Protein 6MPZ (pdb70)

Foldseek 3Di:
DQWWADPAFQDWDAAADPDDLAQLLNQLCRVCVSVPLDDPSVRSQVQQPRDPLRGDPVSSQVSSVVSFKHKDKWFAQPVVCQNGNTPFKWFQWQVRHIWTWGHDDDQWTWIQGNHPGTDTDGNVNVNVTGPRMIMHITGHPD/DQWWAPDAFQDWDAAADPDDLAQLLNQLCRVCVSVPLDDPSVRSSVQQPRDPLRGDPVSSQVSSVVSAKHKDKFFAQPVVCQNGNTPFKWFQWQVRHIWTWGHDDDQWTWIRGNHPGTDTDGNVNVNVTGPRMIMHITGD/DQWWAPPAFQDWDAAADPDDLAQLLSQLCRVCVSVPLDDPSVRSSVQQPRDPLRGDPVSSQVSSVVSQKHKDKWFAQPVVCQNGNTPFKWFQWQVRHIWTWGHDDDQWTWIRGNHPGTDTDGNVNVNVTGPRMIMHITGD/DQWWADPAFQDWAAAADPDDLAQLLSQLCRVCVSVPLDDPSVRSCVQQPRDPLRGDPVSSQVSSVVSAKHKDKFFAQPVVCQNGNTPFKWFQWQVRHIWTWGHDDDQWTWIRGNHPGTDTDGNVNVNVTGPRMIMHITGDD/DPDDPVRVVPDDD/DPDDPVRVVPDDD/DPDDPVRVVPDDD/DPDDPVRVVPDDD

Nearest PDB structures (foldseek):
  6mpz-assembly3_C  TM=1.007E+00  e=7.488E-29  Lachnospiraceae bacterium C6A11
  8vp5-assembly1_B  TM=9.538E-01  e=8.178E-10  Acetivibrio thermocellus ATCC 27405
  8vp6-assembly1_A  TM=9.374E-01  e=3.261E-09  Acetivibrio thermocellus ATCC 27405
  8vpb-assembly1_B  TM=9.320E-01  e=2.564E-09  Acetivibrio thermocellus ATCC 27405
  3k8u-assembly1_A  TM=9.123E-01  e=7.125E-09  Streptococcus mutans

Secondary structure (DSSP, 8-state):
----BSSS---------SSGGGHHHHHHHHHHHHTT----HHHHHHHHT-BTTB-BHHHHHHHHHHTT-EEEEEE--HHHHHHH--BSEEEEETTTEEEEEEEEETTEEEEEETTTEEEEEEHHHHHHHEEEEEEEEE-S--/----BSSS---------SSGGGHHHHHHHHHHHHTT----HHHHHHHHT-BTTB-BHHHHHHHHHHTTEEEEEEE--HHHHHHH--BSEEEEETTTEEEEEEEEETTEEEEEETTTEEEEEEHHHHHHHEEEEEEEEEE-/----BSSS---------SSGGGHHHHHHHHHHHHTT----HHHHHHHHT-BTTB-BHHHHHHHHHHTTEEEEEEE--HHHHHHH--BSEEEEETTTEEEEEEEEETTEEEEEETTTEEEEEEHHHHHHHEEEEEEEEEE-/----BSSS---------SSGGGHHHHHHHHHHHHTT----HHHHHHHTT-BTTB-BHHHHHHHHHHTTEEEEEEE--HHHHHHH--BSEEEEETTTEEEEEEEEETTEEEEEETTTEEEEEEHHHHHHHEEEEEEEEEE--/--S-HHHHHT-B-/----HHHHHT-B-/----HHHHHT-B-/--S-HHHHHT-B-

Solvent-accessible surface area: 29730 Å² total

B-factor: mean 37.33, std 12.05, range [19.05, 134.41]

Sequence (615 aa):
QIQPVTRGRAKVPVIMQMEALECGAASLAMVLAYYKKWVPLEQVRVDCGVSRDGSNALNVLKAARNYGLEAKGYRYEPEKLKKEGTFPCIIHWNFNHFVVLKGFKGKYAYINDPAKGDVKIPMEEFDRSFTGICLIFKPTDRQIQPVTRGRAKVPVIMQMEALECGAASLAMVLAYYKKWVPLEQVRVDCGVSRDGSNALNVLKAARNYGLEAKGYRYEPEKLKKEGTFPCIIHWNFNHFVVLKGFKGKYAYINDPAKGDVKIPMEEFDRSFTGICLIFKPTQIQPVTRGRAKVPVIMQMEALECGAASLAMVLAYYKKWVPLEQVRVDCGVSRDGSNALNVLKAARNYGLEAKGYRYEPEKLKKEGTFPCIIHWNFNHFVVLKGFKGKYAYINDPAKGDVKIPMEEFDRSFTGICLIFKPTQIQPVTRGRAKVPVIMQMEALECGAASLAMVLAYYKKWVPLEQVRVDCGVSRDGSNALNVLKAARNYGLEAKGYRYEPEKLKKEGTFPCIIHWNFNHFVVLKGFKGKYAYINDPAKGDVKIPMEEFDRSFTGICLIFKPTDGNLSDDELEGVAGGNLSDDELEGVAGGNLSDDELEGVAGGNLSDDELEGVAG

Structure (mmCIF, N/CA/C/O backbone):
data_6MPZ
#
_entry.id   6MPZ
#
_cell.length_a   37.888
_cell.length_b   119.426
_cell.length_c   76.522
_cell.angle_alpha   90.00
_cell.angle_beta   93.84
_cell.angle_gamma   90.00
#
_symmetry.space_group_name_H-M   'P 1 21 1'
#
loop_
_entity.id
_entity.type
_entity.pdbx_description
1 polymer 'Double Glycine Motif Protease domain from AMS/PCAT Transporter'
2 polymer 'peptide aldehyde inhibitor 1 based on the ProcA2.8 leader peptide'
3 non-polymer 3,6,9,12,15,18-HEXAOXAICOSANE
4 water water
#
loop_
_atom_site.group_PDB
_atom_site.id
_atom_site.type_symbol
_atom_site.label_atom_id
_atom_site.label_alt_id
_atom_site.label_comp_id
_atom_site.label_asym_id
_atom_site.label_entity_id
_atom_site.label_seq_id
_atom_site.pdbx_PDB_ins_code
_atom_site.Cartn_x
_atom_site.Cartn_y
_atom_site.Cartn_z
_atom_site.occupancy
_atom_site.B_iso_or_equiv
_atom_site.auth_seq_id
_atom_site.auth_comp_id
_atom_site.auth_asym_id
_atom_site.auth_atom_id
_atom_site.pdbx_PDB_model_num
ATOM 1 N N . GLN A 1 5 ? -6.209 -26.340 -52.580 1.00 79.85 5 GLN A N 1
ATOM 2 C CA . GLN A 1 5 ? -7.351 -25.384 -52.486 1.00 69.92 5 GLN A CA 1
ATOM 3 C C . GLN A 1 5 ? -7.452 -24.718 -51.110 1.00 63.79 5 GLN A C 1
ATOM 4 O O . GLN A 1 5 ? -8.006 -23.625 -51.075 1.00 70.02 5 GLN A O 1
ATOM 10 N N . ILE A 1 6 ? -6.950 -25.321 -50.018 1.00 56.53 6 ILE A N 1
ATOM 11 C CA . ILE A 1 6 ? -7.046 -24.701 -48.689 1.00 53.38 6 ILE A CA 1
ATOM 12 C C . ILE A 1 6 ? -6.169 -23.440 -48.596 1.00 45.82 6 ILE A C 1
ATOM 13 O O . ILE A 1 6 ? -4.987 -23.476 -48.919 1.00 40.30 6 ILE A O 1
ATOM 18 N N . GLN A 1 7 ? -6.788 -22.331 -48.200 1.00 41.07 7 GLN A N 1
ATOM 19 C CA . GLN A 1 7 ? -6.136 -21.042 -48.099 1.00 42.09 7 GLN A CA 1
ATOM 20 C C . GLN A 1 7 ? -6.007 -20.676 -46.632 1.00 39.40 7 GLN A C 1
ATOM 21 O O . GLN A 1 7 ? -6.732 -21.226 -45.798 1.00 33.90 7 GLN A O 1
ATOM 27 N N . PRO A 1 8 ? -5.085 -19.736 -46.317 1.00 40.18 8 PRO A N 1
ATOM 28 C CA . PRO A 1 8 ? -5.059 -19.157 -44.983 1.00 39.17 8 PRO A CA 1
ATOM 29 C C . PRO A 1 8 ? -6.320 -18.338 -44.722 1.00 38.86 8 PRO A C 1
ATOM 30 O O . PRO A 1 8 ? -6.936 -17.825 -45.641 1.00 40.43 8 PRO A O 1
ATOM 34 N N . VAL A 1 9 ? -6.688 -18.254 -43.455 1.00 36.44 9 VAL A N 1
ATOM 35 C CA . VAL A 1 9 ? -7.779 -17.454 -42.988 1.00 35.52 9 VAL A CA 1
ATOM 36 C C . VAL A 1 9 ? -7.224 -16.093 -42.621 1.00 36.09 9 VAL A C 1
ATOM 37 O O . VAL A 1 9 ? -6.235 -15.978 -41.880 1.00 36.36 9 VAL A O 1
ATOM 41 N N . THR A 1 10 ? -7.876 -15.054 -43.099 1.00 38.04 10 THR A N 1
ATOM 42 C CA . THR A 1 10 ? -7.550 -13.681 -42.719 1.00 38.93 10 THR A CA 1
ATOM 43 C C . THR A 1 10 ? -8.583 -13.038 -41.807 1.00 43.89 10 THR A C 1
ATOM 44 O O . THR A 1 10 ? -8.332 -11.938 -41.335 1.00 41.48 10 THR A O 1
ATOM 48 N N . ARG A 1 11 ? -9.738 -13.691 -41.581 1.00 54.05 11 ARG A N 1
ATOM 49 C CA . ARG A 1 11 ? -10.890 -13.056 -40.899 1.00 57.98 11 ARG A CA 1
ATOM 50 C C . ARG A 1 11 ? -11.126 -13.584 -39.489 1.00 57.37 11 ARG A C 1
ATOM 51 O O . ARG A 1 11 ? -10.956 -12.840 -38.531 1.00 75.57 11 ARG A O 1
ATOM 59 N N . GLY A 1 12 ? -11.520 -14.839 -39.348 1.00 54.83 12 GLY A N 1
ATOM 60 C CA . GLY A 1 12 ? -11.860 -15.373 -38.023 1.00 52.51 12 GLY A CA 1
ATOM 61 C C . GLY A 1 12 ? -10.741 -16.251 -37.540 1.00 48.15 12 GLY A C 1
ATOM 62 O O . GLY A 1 12 ? -9.625 -15.821 -37.491 1.00 47.67 12 GLY A O 1
ATOM 63 N N . ARG A 1 13 ? -11.051 -17.501 -37.233 1.00 49.59 13 ARG A N 1
ATOM 64 C CA . ARG A 1 13 ? -10.091 -18.449 -36.716 1.00 48.82 13 ARG A CA 1
ATOM 65 C C . ARG A 1 13 ? -9.975 -19.635 -37.673 1.00 48.49 13 ARG A C 1
ATOM 66 O O . ARG A 1 13 ? -10.935 -20.005 -38.334 1.00 49.67 13 ARG A O 1
ATOM 74 N N . ALA A 1 14 ? -8.773 -20.205 -37.745 1.00 43.98 14 ALA A N 1
ATOM 75 C CA . ALA A 1 14 ? -8.494 -21.414 -38.538 1.00 40.71 14 ALA A CA 1
ATOM 76 C C . ALA A 1 14 ? -8.790 -22.632 -37.665 1.00 40.54 14 ALA A C 1
ATOM 77 O O . ALA A 1 14 ? -8.487 -22.641 -36.450 1.00 35.80 14 ALA A O 1
ATOM 79 N N . LYS A 1 15 ? -9.434 -23.650 -38.267 1.00 36.50 15 LYS A N 1
ATOM 80 C CA . LYS A 1 15 ? -9.631 -24.920 -37.607 1.00 41.88 15 LYS A CA 1
ATOM 81 C C . LYS A 1 15 ? -8.351 -25.723 -37.801 1.00 34.39 15 LYS A C 1
ATOM 82 O O . LYS A 1 15 ? -8.042 -26.090 -38.890 1.00 32.91 15 LYS A O 1
ATOM 88 N N . VAL A 1 16 ? -7.619 -25.961 -36.723 1.00 31.40 16 VAL A N 1
ATOM 89 C CA . VAL A 1 16 ? -6.302 -26.632 -36.790 1.00 31.26 16 VAL A CA 1
ATOM 90 C C . VAL A 1 16 ? -6.256 -27.764 -35.787 1.00 28.27 16 VAL A C 1
ATOM 91 O O . VAL A 1 16 ? -6.500 -27.544 -34.602 1.00 27.73 16 VAL A O 1
ATOM 95 N N . PRO A 1 17 ? -5.885 -28.974 -36.249 1.00 29.50 17 PRO A N 1
ATOM 96 C CA . PRO A 1 17 ? -5.831 -30.094 -35.327 1.00 27.90 17 PRO A CA 1
ATOM 97 C C . PRO A 1 17 ? -4.740 -29.931 -34.283 1.00 31.53 17 PRO A C 1
ATOM 98 O O . PRO A 1 17 ? -3.694 -29.321 -34.578 1.00 30.56 17 PRO A O 1
ATOM 102 N N . VAL A 1 18 ? -5.012 -30.419 -33.073 1.00 29.01 18 VAL A N 1
ATOM 103 C CA . VAL A 1 18 ? -4.038 -30.456 -31.998 1.00 32.44 18 VAL A CA 1
ATOM 104 C C . VAL A 1 18 ? -3.013 -31.627 -32.118 1.00 32.17 18 VAL A C 1
ATOM 105 O O . VAL A 1 18 ? -3.419 -32.775 -32.190 1.00 35.02 18 VAL A O 1
ATOM 109 N N . ILE A 1 19 ? -1.700 -31.304 -32.157 1.00 31.41 19 ILE A N 1
ATOM 110 C CA . ILE A 1 19 ? -0.581 -32.277 -32.064 1.00 30.76 19 ILE A CA 1
ATOM 111 C C . ILE A 1 19 ? 0.280 -31.863 -30.890 1.00 32.98 19 ILE A C 1
ATOM 112 O O . ILE A 1 19 ? 0.721 -30.708 -30.835 1.00 34.21 19 ILE A O 1
ATOM 117 N N . MET A 1 20 ? 0.499 -32.764 -29.939 1.00 35.68 20 MET A N 1
ATOM 118 C CA . MET A 1 20 ? 1.284 -32.440 -28.739 1.00 42.51 20 MET A CA 1
ATOM 119 C C . MET A 1 20 ? 2.747 -32.716 -29.041 1.00 46.49 20 MET A C 1
ATOM 120 O O . MET A 1 20 ? 3.074 -33.599 -29.859 1.00 55.31 20 MET A O 1
ATOM 125 N N . GLN A 1 21 ? 3.646 -31.945 -28.422 1.00 44.04 21 GLN A N 1
ATOM 126 C CA . GLN A 1 21 ? 5.069 -32.294 -28.477 1.00 41.45 21 GLN A CA 1
ATOM 127 C C . GLN A 1 21 ? 5.260 -33.557 -27.632 1.00 43.24 21 GLN A C 1
ATOM 128 O O . GLN A 1 21 ? 4.721 -33.640 -26.514 1.00 34.90 21 GLN A O 1
ATOM 134 N N . MET A 1 22 ? 6.001 -34.540 -28.162 1.00 45.44 22 MET A N 1
ATOM 135 C CA . MET A 1 22 ? 6.286 -35.780 -27.399 1.00 49.38 22 MET A CA 1
ATOM 136 C C . MET A 1 22 ? 7.329 -35.546 -26.325 1.00 44.55 22 MET A C 1
ATOM 137 O O . MET A 1 22 ? 7.300 -36.200 -25.304 1.00 47.65 22 MET A O 1
ATOM 142 N N . GLU A 1 23 ? 8.251 -34.619 -26.560 1.00 45.31 23 GLU A N 1
ATOM 143 C CA . GLU A 1 23 ? 9.102 -34.107 -25.493 1.00 47.58 23 GLU A CA 1
ATOM 144 C C . GLU A 1 23 ? 9.379 -32.611 -25.678 1.00 44.79 23 GLU A C 1
ATOM 145 O O . GLU A 1 23 ? 9.139 -32.046 -26.757 1.00 43.83 23 GLU A O 1
ATOM 151 N N . ALA A 1 24 ? 9.876 -31.998 -24.601 1.00 43.14 24 ALA A N 1
ATOM 152 C CA . ALA A 1 24 ? 9.971 -30.528 -24.442 1.00 43.78 24 ALA A CA 1
ATOM 153 C C . ALA A 1 24 ? 10.676 -29.709 -25.536 1.00 40.03 24 ALA A C 1
ATOM 154 O O . ALA A 1 24 ? 10.362 -28.534 -25.722 1.00 45.16 24 ALA A O 1
ATOM 156 N N . LEU A 1 25 ? 11.630 -30.305 -26.227 1.00 36.63 25 LEU A N 1
ATOM 157 C CA . LEU A 1 25 ? 12.450 -29.592 -27.195 1.00 38.20 25 LEU A CA 1
ATOM 158 C C . LEU A 1 25 ? 11.763 -29.557 -28.541 1.00 37.28 25 LEU A C 1
ATOM 159 O O . LEU A 1 25 ? 12.252 -28.871 -29.437 1.00 35.36 25 LEU A O 1
ATOM 164 N N . GLU A 1 26 ? 10.633 -30.270 -28.699 1.00 38.30 26 GLU A N 1
ATOM 165 C CA . GLU A 1 26 ? 9.993 -30.487 -30.020 1.00 36.94 26 GLU A CA 1
ATOM 166 C C . GLU A 1 26 ? 8.941 -29.472 -30.468 1.00 32.54 26 GLU A C 1
ATOM 167 O O . GLU A 1 26 ? 8.410 -29.628 -31.576 1.00 36.48 26 GLU A O 1
ATOM 173 N N . CYS A 1 27 ? 8.677 -28.430 -29.683 1.00 31.34 27 CYS A N 1
ATOM 174 C CA . CYS A 1 27 ? 7.547 -27.477 -29.981 1.00 32.36 27 CYS A CA 1
ATOM 175 C C . CYS A 1 27 ? 7.543 -26.919 -31.429 1.00 30.18 27 CYS A C 1
ATOM 176 O O . CYS A 1 27 ? 6.473 -26.809 -32.033 1.00 29.15 27 CYS A O 1
ATOM 179 N N . GLY A 1 28 ? 8.727 -26.578 -31.949 1.00 27.99 28 GLY A N 1
ATOM 180 C CA . GLY A 1 28 ? 8.914 -26.096 -33.333 1.00 27.52 28 GLY A CA 1
ATOM 181 C C . GLY A 1 28 ? 8.339 -27.064 -34.335 1.00 28.14 28 GLY A C 1
ATOM 182 O O . GLY A 1 28 ? 7.545 -26.696 -35.202 1.00 31.00 28 GLY A O 1
ATOM 183 N N . ALA A 1 29 ? 8.742 -28.319 -34.199 1.00 28.56 29 ALA A N 1
ATOM 184 C CA . ALA A 1 29 ? 8.298 -29.391 -35.075 1.00 27.97 29 ALA A CA 1
ATOM 185 C C . ALA A 1 29 ? 6.802 -29.734 -34.963 1.00 26.12 29 ALA A C 1
ATOM 186 O O . ALA A 1 29 ? 6.138 -29.959 -35.980 1.00 23.44 29 ALA A O 1
ATOM 188 N N . ALA A 1 30 ? 6.293 -29.798 -33.726 1.00 23.90 30 ALA A N 1
ATOM 189 C CA . ALA A 1 30 ? 4.879 -30.011 -33.498 1.00 25.66 30 ALA A CA 1
ATOM 190 C C . ALA A 1 30 ? 4.051 -28.868 -34.136 1.00 25.16 30 ALA A C 1
ATOM 191 O O . ALA A 1 30 ? 3.058 -29.132 -34.784 1.00 22.34 30 ALA A O 1
ATOM 193 N N . SER A 1 31 ? 4.533 -27.624 -34.004 1.00 23.74 31 SER A N 1
ATOM 194 C CA . SER A 1 31 ? 3.855 -26.459 -34.517 1.00 23.02 31 SER A CA 1
ATOM 195 C C . SER A 1 31 ? 3.868 -26.539 -36.050 1.00 22.48 31 SER A C 1
ATOM 196 O O . SER A 1 31 ? 2.841 -26.339 -36.653 1.00 20.59 31 SER A O 1
ATOM 199 N N . LEU A 1 32 ? 4.998 -26.837 -36.685 1.00 22.52 32 LEU A N 1
ATOM 200 C CA . LEU A 1 32 ? 4.940 -26.974 -38.169 1.00 25.15 32 LEU A CA 1
ATOM 201 C C . LEU A 1 32 ? 4.059 -28.189 -38.602 1.00 28.09 32 LEU A C 1
ATOM 202 O O . LEU A 1 32 ? 3.467 -28.183 -39.670 1.00 29.15 32 LEU A O 1
ATOM 207 N N . ALA A 1 33 ? 3.986 -29.227 -37.779 1.00 30.03 33 ALA A N 1
ATOM 208 C CA . ALA A 1 33 ? 3.193 -30.431 -38.133 1.00 30.71 33 ALA A CA 1
ATOM 209 C C . ALA A 1 33 ? 1.704 -30.060 -38.230 1.00 30.35 33 ALA A C 1
ATOM 210 O O . ALA A 1 33 ? 1.037 -30.390 -39.226 1.00 28.03 33 ALA A O 1
ATOM 212 N N . MET A 1 34 ? 1.229 -29.303 -37.232 1.00 28.78 34 MET A N 1
ATOM 213 C CA . MET A 1 34 ? -0.130 -28.710 -37.213 1.00 24.92 34 MET A CA 1
ATOM 214 C C . MET A 1 34 ? -0.409 -27.830 -38.413 1.00 25.84 34 MET A C 1
ATOM 215 O O . MET A 1 34 ? -1.500 -27.950 -38.991 1.00 28.99 34 MET A O 1
ATOM 220 N N . VAL A 1 35 ? 0.538 -26.961 -38.793 1.00 26.39 35 VAL A N 1
ATOM 221 C CA . VAL A 1 35 ? 0.375 -26.139 -40.017 1.00 28.44 35 VAL A CA 1
ATOM 222 C C . VAL A 1 35 ? 0.284 -27.011 -41.286 1.00 28.18 35 VAL A C 1
ATOM 223 O O . VAL A 1 35 ? -0.581 -26.793 -42.127 1.00 29.54 35 VAL A O 1
ATOM 227 N N . LEU A 1 36 ? 1.169 -27.985 -41.400 1.00 27.14 36 LEU A N 1
ATOM 228 C CA . LEU A 1 36 ? 1.114 -28.977 -42.476 1.00 32.07 36 LEU A CA 1
ATOM 229 C C . LEU A 1 36 ? -0.228 -29.737 -42.555 1.00 30.77 36 LEU A C 1
ATOM 230 O O . LEU A 1 36 ? -0.793 -29.905 -43.640 1.00 26.05 36 LEU A O 1
ATOM 235 N N . ALA A 1 37 ? -0.742 -30.142 -41.390 1.00 31.48 37 ALA A N 1
ATOM 236 C CA . ALA A 1 37 ? -2.020 -30.833 -41.284 1.00 30.01 37 ALA A CA 1
ATOM 237 C C . ALA A 1 37 ? -3.202 -29.952 -41.712 1.00 29.64 37 ALA A C 1
ATOM 238 O O . ALA A 1 37 ? -4.123 -30.455 -42.320 1.00 27.69 37 ALA A O 1
ATOM 240 N N . TYR A 1 38 ? -3.149 -28.637 -41.430 1.00 30.99 38 TYR A N 1
ATOM 241 C CA . TYR A 1 38 ? -4.171 -27.681 -41.893 1.00 29.18 38 TYR A CA 1
ATOM 242 C C . TYR A 1 38 ? -4.254 -27.688 -43.428 1.00 29.31 38 TYR A C 1
ATOM 243 O O . TYR A 1 38 ? -5.359 -27.630 -43.993 1.00 28.25 38 TYR A O 1
ATOM 252 N N . TYR A 1 39 ? -3.099 -27.756 -44.092 1.00 28.82 39 TYR A N 1
ATOM 253 C CA . TYR A 1 39 ? -3.046 -27.777 -45.582 1.00 31.92 39 TYR A CA 1
ATOM 254 C C . TYR A 1 39 ? -3.108 -29.201 -46.144 1.00 33.99 39 TYR A C 1
ATOM 255 O O . TYR A 1 39 ? -2.998 -29.385 -47.359 1.00 32.59 39 TYR A O 1
ATOM 264 N N . LYS A 1 40 ? -3.317 -30.187 -45.259 1.00 35.66 40 LYS A N 1
ATOM 265 C CA . LYS A 1 40 ? -3.363 -31.605 -45.607 1.00 40.42 40 LYS A CA 1
ATOM 266 C C . LYS A 1 40 ? -2.076 -32.092 -46.294 1.00 36.82 40 LYS A C 1
ATOM 267 O O . LYS A 1 40 ? -2.134 -32.912 -47.194 1.00 34.74 40 LYS A O 1
ATOM 273 N N . LYS A 1 41 ? -0.927 -31.569 -45.862 1.00 35.63 41 LYS A N 1
ATOM 274 C CA . LYS A 1 41 ? 0.391 -32.080 -46.294 1.00 36.82 41 LYS A CA 1
ATOM 275 C C . LYS A 1 41 ? 0.839 -33.072 -45.277 1.00 35.74 41 LYS A C 1
ATOM 276 O O . LYS A 1 41 ? 1.202 -32.719 -44.165 1.00 39.38 41 LYS A O 1
ATOM 282 N N . TRP A 1 42 ? 0.744 -34.344 -45.658 1.00 40.41 42 TRP A N 1
ATOM 283 C CA . TRP A 1 42 ? 0.929 -35.452 -44.738 1.00 41.99 42 TRP A CA 1
ATOM 284 C C . TRP A 1 42 ? 2.410 -35.777 -44.747 1.00 39.77 42 TRP A C 1
ATOM 285 O O . TRP A 1 42 ? 2.955 -36.131 -45.786 1.00 44.67 42 TRP A O 1
ATOM 296 N N . VAL A 1 43 ? 3.057 -35.558 -43.607 1.00 34.05 43 VAL A N 1
ATOM 297 C CA . VAL A 1 43 ? 4.486 -35.747 -43.441 1.00 32.19 43 VAL A CA 1
ATOM 298 C C . VAL A 1 43 ? 4.583 -36.366 -42.065 1.00 33.47 43 VAL A C 1
ATOM 299 O O . VAL A 1 43 ? 4.095 -35.780 -41.119 1.00 30.96 43 VAL A O 1
ATOM 303 N N . PRO A 1 44 ? 5.228 -37.537 -41.944 1.00 35.00 44 PRO A N 1
ATOM 304 C CA . PRO A 1 44 ? 5.385 -38.165 -40.618 1.00 34.33 44 PRO A CA 1
ATOM 305 C C . PRO A 1 44 ? 6.003 -37.198 -39.583 1.00 33.59 44 PRO A C 1
ATOM 306 O O . PRO A 1 44 ? 6.925 -36.457 -39.900 1.00 34.28 44 PRO A O 1
ATOM 310 N N . LEU A 1 45 ? 5.509 -37.176 -38.353 1.00 38.56 45 LEU A N 1
ATOM 311 C CA . LEU A 1 45 ? 6.049 -36.238 -37.343 1.00 38.42 45 LEU A CA 1
ATOM 312 C C . LEU A 1 45 ? 7.544 -36.426 -37.123 1.00 37.18 45 LEU A C 1
ATOM 313 O O . LEU A 1 45 ? 8.246 -35.459 -36.893 1.00 35.86 45 LEU A O 1
ATOM 318 N N . GLU A 1 46 ? 8.030 -37.669 -37.204 1.00 38.10 46 GLU A N 1
ATOM 319 C CA . GLU A 1 46 ? 9.465 -37.960 -37.044 1.00 35.34 46 GLU A CA 1
ATOM 320 C C . GLU A 1 46 ? 10.259 -37.241 -38.113 1.00 28.29 46 GLU A C 1
ATOM 321 O O . GLU A 1 46 ? 11.339 -36.770 -37.844 1.00 29.27 46 GLU A O 1
ATOM 327 N N . GLN A 1 47 ? 9.742 -37.213 -39.334 1.00 25.62 47 GLN A N 1
ATOM 328 C CA . GLN A 1 47 ? 10.416 -36.532 -40.426 1.00 25.22 47 GLN A CA 1
ATOM 329 C C . GLN A 1 47 ? 10.481 -35.010 -40.179 1.00 27.03 47 GLN A C 1
ATOM 330 O O . GLN A 1 47 ? 11.521 -34.387 -40.415 1.00 24.28 47 GLN A O 1
ATOM 336 N N . VAL A 1 48 ? 9.387 -34.428 -39.664 1.00 30.88 48 VAL A N 1
ATOM 337 C CA . VAL A 1 48 ? 9.315 -32.992 -39.405 1.00 30.64 48 VAL A CA 1
ATOM 338 C C . VAL A 1 48 ? 10.390 -32.570 -38.370 1.00 32.60 48 VAL A C 1
ATOM 339 O O . VAL A 1 48 ? 11.036 -31.521 -38.524 1.00 28.28 48 VAL A O 1
ATOM 343 N N . ARG A 1 49 ? 10.561 -33.373 -37.325 1.00 39.13 49 ARG A N 1
ATOM 344 C CA . ARG A 1 49 ? 11.548 -33.073 -36.272 1.00 41.11 49 ARG A CA 1
ATOM 345 C C . ARG A 1 49 ? 12.927 -32.937 -36.891 1.00 40.84 49 ARG A C 1
ATOM 346 O O . ARG A 1 49 ? 13.649 -31.985 -36.644 1.00 39.33 49 ARG A O 1
ATOM 354 N N . VAL A 1 50 ? 13.266 -33.928 -37.692 1.00 40.59 50 VAL A N 1
ATOM 355 C CA . VAL A 1 50 ? 14.576 -34.012 -38.321 1.00 43.69 50 VAL A CA 1
ATOM 356 C C . VAL A 1 50 ? 14.757 -32.900 -39.341 1.00 39.39 50 VAL A C 1
ATOM 357 O O . VAL A 1 50 ? 15.826 -32.332 -39.417 1.00 37.12 50 VAL A O 1
ATOM 361 N N . ASP A 1 51 ? 13.719 -32.588 -40.110 1.00 36.21 51 ASP A N 1
ATOM 362 C CA . ASP A 1 51 ? 13.803 -31.501 -41.095 1.00 37.13 51 ASP A CA 1
ATOM 363 C C . ASP A 1 51 ? 13.828 -30.123 -40.447 1.00 38.04 51 ASP A C 1
ATOM 364 O O . ASP A 1 51 ? 14.385 -29.220 -41.010 1.00 39.17 51 ASP A O 1
ATOM 369 N N . CYS A 1 52 ? 13.267 -29.971 -39.249 1.00 37.35 52 CYS A N 1
ATOM 370 C CA . CYS A 1 52 ? 13.369 -28.710 -38.517 1.00 35.99 52 CYS A CA 1
ATOM 371 C C . CYS A 1 52 ? 14.696 -28.566 -37.800 1.00 37.54 52 CYS A C 1
ATOM 372 O O . CYS A 1 52 ? 15.006 -27.500 -37.268 1.00 34.73 52 CYS A O 1
ATOM 375 N N . GLY A 1 53 ? 15.469 -29.655 -37.726 1.00 37.99 53 GLY A N 1
ATOM 376 C CA . GLY A 1 53 ? 16.716 -29.672 -36.996 1.00 37.26 53 GLY A CA 1
ATOM 377 C C . GLY A 1 53 ? 16.583 -29.572 -35.492 1.00 36.30 53 GLY A C 1
ATOM 378 O O . GLY A 1 53 ? 17.371 -28.872 -34.866 1.00 43.40 53 GLY A O 1
ATOM 379 N N . VAL A 1 54 ? 15.641 -30.277 -34.894 1.00 39.59 54 VAL A N 1
ATOM 380 C CA . VAL A 1 54 ? 15.549 -30.302 -33.409 1.00 47.33 54 VAL A CA 1
ATOM 381 C C . VAL A 1 54 ? 16.885 -30.708 -32.799 1.00 49.37 54 VAL A C 1
ATOM 382 O O . VAL A 1 54 ? 17.493 -31.685 -33.206 1.00 53.60 54 VAL A O 1
ATOM 386 N N . SER A 1 55 ? 17.348 -29.914 -31.849 1.00 52.64 55 SER A N 1
ATOM 387 C CA . SER A 1 55 ? 18.637 -30.114 -31.207 1.00 51.36 55 SER A CA 1
ATOM 388 C C . SER A 1 55 ? 18.384 -29.913 -29.717 1.00 57.24 55 SER A C 1
ATOM 389 O O . SER A 1 55 ? 17.213 -29.827 -29.279 1.00 55.37 55 SER A O 1
ATOM 392 N N . ARG A 1 56 ? 19.471 -29.828 -28.946 1.00 59.19 56 ARG A N 1
ATOM 393 C CA . ARG A 1 56 ? 19.397 -29.520 -27.506 1.00 56.28 56 ARG A CA 1
ATOM 394 C C . ARG A 1 56 ? 18.953 -28.078 -27.254 1.00 47.70 56 ARG A C 1
ATOM 395 O O . ARG A 1 56 ? 18.605 -27.742 -26.140 1.00 48.49 56 ARG A O 1
ATOM 403 N N . ASP A 1 57 ? 18.967 -27.233 -28.281 1.00 46.39 57 ASP A N 1
ATOM 404 C CA . ASP A 1 57 ? 18.428 -25.867 -28.187 1.00 49.79 57 ASP A CA 1
ATOM 405 C C . ASP A 1 57 ? 17.041 -25.693 -28.866 1.00 44.22 57 ASP A C 1
ATOM 406 O O . ASP A 1 57 ? 16.684 -24.603 -29.310 1.00 44.23 57 ASP A O 1
ATOM 411 N N . GLY A 1 58 ? 16.269 -26.772 -28.924 1.00 37.93 58 GLY A N 1
ATOM 412 C CA . GLY A 1 58 ? 14.988 -26.780 -29.612 1.00 41.00 58 GLY A CA 1
ATOM 413 C C . GLY A 1 58 ? 15.211 -26.622 -31.104 1.00 37.68 58 GLY A C 1
ATOM 414 O O . GLY A 1 58 ? 16.107 -27.269 -31.649 1.00 38.01 58 GLY A O 1
ATOM 415 N N . SER A 1 59 ? 14.406 -25.763 -31.741 1.00 36.20 59 SER A N 1
ATOM 416 C CA . SER A 1 59 ? 14.527 -25.440 -33.167 1.00 34.02 59 SER A CA 1
ATOM 417 C C . SER A 1 59 ? 14.632 -23.940 -33.286 1.00 32.99 59 SER A C 1
ATOM 418 O O . SER A 1 59 ? 14.328 -23.206 -32.345 1.00 29.29 59 SER A O 1
ATOM 421 N N . ASN A 1 60 ? 15.009 -23.475 -34.471 1.00 31.59 60 ASN A N 1
ATOM 422 C CA . ASN A 1 60 ? 15.067 -22.057 -34.747 1.00 30.62 60 ASN A CA 1
ATOM 423 C C . ASN A 1 60 ? 14.227 -21.683 -35.968 1.00 30.24 60 ASN A C 1
ATOM 424 O O . ASN A 1 60 ? 13.947 -22.528 -36.833 1.00 28.95 60 ASN A O 1
ATOM 429 N N . ALA A 1 61 ? 13.831 -20.416 -36.016 1.00 26.50 61 ALA A N 1
ATOM 430 C CA . ALA A 1 61 ? 12.818 -20.004 -36.916 1.00 27.44 61 ALA A CA 1
ATOM 431 C C . ALA A 1 61 ? 13.304 -20.140 -38.346 1.00 28.02 61 ALA A C 1
ATOM 432 O O . ALA A 1 61 ? 12.499 -20.438 -39.249 1.00 29.97 61 ALA A O 1
ATOM 434 N N . LEU A 1 62 ? 14.593 -19.943 -38.581 1.00 27.00 62 LEU A N 1
ATOM 435 C CA . LEU A 1 62 ? 15.113 -20.100 -39.981 1.00 28.33 62 LEU A CA 1
ATOM 436 C C . LEU A 1 62 ? 14.921 -21.530 -40.497 1.00 28.32 62 LEU A C 1
ATOM 437 O O . LEU A 1 62 ? 14.564 -21.722 -41.666 1.00 26.04 62 LEU A O 1
ATOM 442 N N . ASN A 1 63 ? 15.151 -22.511 -39.625 1.00 24.70 63 ASN A N 1
ATOM 443 C CA . ASN A 1 63 ? 15.036 -23.926 -40.017 1.00 27.87 63 ASN A CA 1
ATOM 444 C C . ASN A 1 63 ? 13.574 -24.376 -40.147 1.00 32.27 63 ASN A C 1
ATOM 445 O O . ASN A 1 63 ? 13.260 -25.174 -41.042 1.00 29.33 63 ASN A O 1
ATOM 450 N N . VAL A 1 64 ? 12.677 -23.809 -39.317 1.00 31.91 64 VAL A N 1
ATOM 451 C CA . VAL A 1 64 ? 11.260 -24.107 -39.435 1.00 29.15 64 VAL A CA 1
ATOM 452 C C . VAL A 1 64 ? 10.781 -23.636 -40.794 1.00 29.77 64 VAL A C 1
ATOM 453 O O . VAL A 1 64 ? 10.098 -24.370 -41.492 1.00 30.41 64 VAL A O 1
ATOM 457 N N . LEU A 1 65 ? 11.145 -22.426 -41.155 1.00 29.99 65 LEU A N 1
ATOM 458 C CA . LEU A 1 65 ? 10.770 -21.851 -42.435 1.00 31.56 65 LEU A CA 1
ATOM 459 C C . LEU A 1 65 ? 11.331 -22.638 -43.624 1.00 34.75 65 LEU A C 1
ATOM 460 O O . LEU A 1 65 ? 10.635 -22.829 -44.615 1.00 35.10 65 LEU A O 1
ATOM 465 N N . LYS A 1 66 ? 12.607 -23.038 -43.549 1.00 36.86 66 LYS A N 1
ATOM 466 C CA . LYS A 1 66 ? 13.249 -23.827 -44.630 1.00 36.11 66 LYS A CA 1
ATOM 467 C C . LYS A 1 66 ? 12.569 -25.183 -44.836 1.00 32.07 66 LYS A C 1
ATOM 468 O O . LYS A 1 66 ? 12.342 -25.597 -45.976 1.00 29.39 66 LYS A O 1
ATOM 474 N N . ALA A 1 67 ? 12.265 -25.861 -43.738 1.00 27.42 67 ALA A N 1
ATOM 475 C CA . ALA A 1 67 ? 11.540 -27.143 -43.789 1.00 30.04 67 ALA A CA 1
ATOM 476 C C . ALA A 1 67 ? 10.144 -26.950 -44.409 1.00 32.28 67 ALA A C 1
ATOM 477 O O . ALA A 1 67 ? 9.749 -27.724 -45.265 1.00 33.35 67 ALA A O 1
ATOM 479 N N . ALA A 1 68 ? 9.436 -25.871 -44.036 1.00 32.21 68 ALA A N 1
ATOM 480 C CA . ALA A 1 68 ? 8.109 -25.585 -44.594 1.00 33.90 68 ALA A CA 1
ATOM 481 C C . ALA A 1 68 ? 8.178 -25.401 -46.120 1.00 33.24 68 ALA A C 1
ATOM 482 O O . ALA A 1 68 ? 7.302 -25.874 -46.858 1.00 34.34 68 ALA A O 1
ATOM 484 N N . ARG A 1 69 ? 9.226 -24.721 -46.575 1.00 33.16 69 ARG A N 1
ATOM 485 C CA . ARG A 1 69 ? 9.439 -24.444 -48.012 1.00 36.60 69 ARG A CA 1
ATOM 486 C C . ARG A 1 69 ? 9.689 -25.695 -48.817 1.00 37.20 69 ARG A C 1
ATOM 487 O O . ARG A 1 69 ? 9.174 -25.803 -49.911 1.00 40.52 69 ARG A O 1
ATOM 495 N N . ASN A 1 70 ? 10.474 -26.632 -48.286 1.00 38.69 70 ASN A N 1
ATOM 496 C CA . ASN A 1 70 ? 10.693 -27.917 -48.951 1.00 44.78 70 ASN A CA 1
ATOM 497 C C . ASN A 1 70 ? 9.411 -28.751 -49.036 1.00 45.94 70 ASN A C 1
ATOM 498 O O . ASN A 1 70 ? 9.258 -29.539 -49.963 1.00 45.70 70 ASN A O 1
ATOM 503 N N . TYR A 1 71 ? 8.482 -28.566 -48.099 1.00 43.80 71 TYR A N 1
ATOM 504 C CA . TYR A 1 71 ? 7.162 -29.224 -48.179 1.00 44.09 71 TYR A CA 1
ATOM 505 C C . TYR A 1 71 ? 6.136 -28.481 -49.045 1.00 41.75 71 TYR A C 1
ATOM 506 O O . TYR A 1 71 ? 4.955 -28.813 -49.007 1.00 42.09 71 TYR A O 1
ATOM 515 N N . GLY A 1 72 ? 6.559 -27.464 -49.798 1.00 44.27 72 GLY A N 1
ATOM 516 C CA . GLY A 1 72 ? 5.680 -26.810 -50.785 1.00 44.48 72 GLY A CA 1
ATOM 517 C C . GLY A 1 72 ? 4.930 -25.565 -50.325 1.00 47.95 72 GLY A C 1
ATOM 518 O O . GLY A 1 72 ? 4.173 -24.988 -51.092 1.00 52.93 72 GLY A O 1
ATOM 519 N N . LEU A 1 73 ? 5.149 -25.134 -49.084 1.00 45.09 73 LEU A N 1
ATOM 520 C CA . LEU A 1 73 ? 4.564 -23.899 -48.594 1.00 37.23 73 LEU A CA 1
ATOM 521 C C . LEU A 1 73 ? 5.497 -22.722 -48.824 1.00 37.05 73 LEU A C 1
ATOM 522 O O . LEU A 1 73 ? 6.705 -22.822 -48.639 1.00 36.01 73 LEU A O 1
ATOM 527 N N . GLU A 1 74 ? 4.930 -21.594 -49.216 1.00 36.51 74 GLU A N 1
ATOM 528 C CA . GLU A 1 74 ? 5.664 -20.351 -49.170 1.00 37.13 74 GLU A CA 1
ATOM 529 C C . GLU A 1 74 ? 5.679 -19.936 -47.692 1.00 35.23 74 GLU A C 1
ATOM 530 O O . GLU A 1 74 ? 4.660 -20.054 -46.994 1.00 33.59 74 GLU A O 1
ATOM 536 N N . ALA A 1 75 ? 6.831 -19.487 -47.211 1.00 32.25 75 ALA A N 1
ATOM 537 C CA . ALA A 1 75 ? 7.037 -19.169 -45.816 1.00 33.90 75 ALA A CA 1
ATOM 538 C C . ALA A 1 75 ? 7.916 -17.913 -45.600 1.00 39.08 75 ALA A C 1
ATOM 539 O O . ALA A 1 75 ? 9.062 -17.858 -46.085 1.00 38.78 75 ALA A O 1
ATOM 541 N N . LYS A 1 76 ? 7.415 -16.980 -44.782 1.00 36.34 76 LYS A N 1
ATOM 542 C CA . LYS A 1 76 ? 8.111 -15.742 -44.466 1.00 36.09 76 LYS A CA 1
ATOM 543 C C . LYS A 1 76 ? 8.074 -15.448 -42.970 1.00 30.87 76 LYS A C 1
ATOM 544 O O . LYS A 1 76 ? 7.103 -15.749 -42.308 1.00 28.90 76 LYS A O 1
ATOM 550 N N . GLY A 1 77 ? 9.154 -14.877 -42.457 1.00 29.11 77 GLY A N 1
ATOM 551 C CA . GLY A 1 77 ? 9.271 -14.451 -41.050 1.00 28.61 77 GLY A CA 1
ATOM 552 C C . GLY A 1 77 ? 9.125 -12.935 -40.871 1.00 29.19 77 GLY A C 1
ATOM 553 O O . GLY A 1 77 ? 9.850 -12.151 -41.477 1.00 27.97 77 GLY A O 1
ATOM 554 N N . TYR A 1 78 ? 8.228 -12.530 -39.981 1.00 29.05 78 TYR A N 1
ATOM 555 C CA . TYR A 1 78 ? 8.009 -11.139 -39.680 1.00 27.73 78 TYR A CA 1
ATOM 556 C C . TYR A 1 78 ? 8.214 -10.876 -38.209 1.00 26.69 78 TYR A C 1
ATOM 557 O O . TYR A 1 78 ? 7.976 -11.736 -37.376 1.00 23.90 78 TYR A O 1
ATOM 566 N N . ARG A 1 79 ? 8.657 -9.659 -37.914 1.00 26.47 79 ARG A N 1
ATOM 567 C CA . ARG A 1 79 ? 8.531 -9.067 -36.608 1.00 28.52 79 ARG A CA 1
ATOM 568 C C . ARG A 1 79 ? 7.320 -8.110 -36.672 1.00 29.38 79 ARG A C 1
ATOM 569 O O . ARG A 1 79 ? 7.262 -7.222 -37.533 1.00 29.16 79 ARG A O 1
ATOM 577 N N . TYR A 1 80 ? 6.367 -8.345 -35.763 1.00 29.09 80 TYR A N 1
ATOM 578 C CA . TYR A 1 80 ? 5.108 -7.627 -35.676 1.00 29.89 80 TYR A CA 1
ATOM 579 C C . TYR A 1 80 ? 4.947 -7.262 -34.216 1.00 30.67 80 TYR A C 1
ATOM 580 O O . TYR A 1 80 ? 5.216 -8.062 -33.364 1.00 29.11 80 TYR A O 1
ATOM 589 N N . GLU A 1 81 ? 4.482 -6.064 -33.947 1.00 31.77 81 GLU A N 1
ATOM 590 C CA . GLU A 1 81 ? 3.890 -5.765 -32.635 1.00 34.96 81 GLU A CA 1
ATOM 591 C C . GLU A 1 81 ? 2.519 -6.445 -32.575 1.00 31.40 81 GLU A C 1
ATOM 592 O O . GLU A 1 81 ? 1.919 -6.755 -33.630 1.00 24.08 81 GLU A O 1
ATOM 598 N N . PRO A 1 82 ? 2.035 -6.727 -31.347 1.00 28.42 82 PRO A N 1
ATOM 599 C CA . PRO A 1 82 ? 0.759 -7.385 -31.143 1.00 31.45 82 PRO A CA 1
ATOM 600 C C . PRO A 1 82 ? -0.392 -6.812 -31.970 1.00 31.66 82 PRO A C 1
ATOM 601 O O . PRO A 1 82 ? -1.101 -7.592 -32.580 1.00 36.79 82 PRO A O 1
ATOM 605 N N . GLU A 1 83 ? -0.535 -5.475 -32.017 1.00 32.11 83 GLU A N 1
ATOM 606 C CA . GLU A 1 83 ? -1.630 -4.836 -32.717 1.00 34.51 83 GLU A CA 1
ATOM 607 C C . GLU A 1 83 ? -1.585 -5.094 -34.243 1.00 33.46 83 GLU A C 1
ATOM 608 O O . GLU A 1 83 ? -2.622 -5.172 -34.917 1.00 31.99 83 GLU A O 1
ATOM 614 N N . LYS A 1 84 ? -0.395 -5.178 -34.797 1.00 32.99 84 LYS A N 1
ATOM 615 C CA . LYS A 1 84 ? -0.267 -5.412 -36.261 1.00 34.84 84 LYS A CA 1
ATOM 616 C C . LYS A 1 84 ? -0.418 -6.908 -36.590 1.00 35.97 84 LYS A C 1
ATOM 617 O O . LYS A 1 84 ? -0.768 -7.271 -37.719 1.00 36.04 84 LYS A O 1
ATOM 623 N N . LEU A 1 85 ? -0.144 -7.782 -35.627 1.00 30.81 85 LEU A N 1
ATOM 624 C CA . LEU A 1 85 ? -0.392 -9.199 -35.843 1.00 29.37 85 LEU A CA 1
ATOM 625 C C . LEU A 1 85 ? -1.920 -9.397 -36.004 1.00 31.32 85 LEU A C 1
ATOM 626 O O . LEU A 1 85 ? -2.381 -10.012 -36.981 1.00 26.47 85 LEU A O 1
ATOM 631 N N . LYS A 1 86 ? -2.670 -8.817 -35.057 1.00 30.62 86 LYS A N 1
ATOM 632 C CA . LYS A 1 86 ? -4.160 -8.795 -35.043 1.00 32.08 86 LYS A CA 1
ATOM 633 C C . LYS A 1 86 ? -4.777 -8.221 -36.308 1.00 33.16 86 LYS A C 1
ATOM 634 O O . LYS A 1 86 ? -5.778 -8.703 -36.796 1.00 36.77 86 LYS A O 1
ATOM 640 N N . LYS A 1 87 ? -4.123 -7.238 -36.877 1.00 31.66 87 LYS A N 1
ATOM 641 C CA . LYS A 1 87 ? -4.623 -6.570 -38.039 1.00 36.71 87 LYS A CA 1
ATOM 642 C C . LYS A 1 87 ? -4.261 -7.277 -39.329 1.00 36.61 87 LYS A C 1
ATOM 643 O O . LYS A 1 87 ? -5.122 -7.451 -40.191 1.00 41.84 87 LYS A O 1
ATOM 649 N N . GLU A 1 88 ? -3.026 -7.694 -39.459 1.00 35.26 88 GLU A N 1
ATOM 650 C CA . GLU A 1 88 ? -2.483 -8.179 -40.728 1.00 37.43 88 GLU A CA 1
ATOM 651 C C . GLU A 1 88 ? -2.098 -9.672 -40.751 1.00 32.79 88 GLU A C 1
ATOM 652 O O . GLU A 1 88 ? -1.803 -10.209 -41.827 1.00 27.52 88 GLU A O 1
ATOM 658 N N . GLY A 1 89 ? -2.071 -10.335 -39.597 1.00 24.70 89 GLY A N 1
ATOM 659 C CA . GLY A 1 89 ? -1.748 -11.759 -39.573 1.00 28.36 89 GLY A CA 1
ATOM 660 C C . GLY A 1 89 ? -2.653 -12.610 -40.438 1.00 29.18 89 GLY A C 1
ATOM 661 O O . GLY A 1 89 ? -3.753 -12.210 -40.722 1.00 34.26 89 GLY A O 1
ATOM 662 N N . THR A 1 90 ? -2.195 -13.786 -40.855 1.00 29.40 90 THR A N 1
ATOM 663 C CA . THR A 1 90 ? -3.050 -14.783 -41.463 1.00 28.17 90 THR A CA 1
ATOM 664 C C . THR A 1 90 ? -2.836 -16.069 -40.694 1.00 27.84 90 THR A C 1
ATOM 665 O O . THR A 1 90 ? -1.771 -16.261 -40.095 1.00 25.91 90 THR A O 1
ATOM 669 N N . PHE A 1 91 ? -3.854 -16.939 -40.712 1.00 28.37 91 PHE A N 1
ATOM 670 C CA . PHE A 1 91 ? -3.938 -18.090 -39.812 1.00 28.47 91 PHE A CA 1
ATOM 671 C C . PHE A 1 91 ? -4.157 -19.397 -40.561 1.00 28.64 91 PHE A C 1
ATOM 672 O O . PHE A 1 91 ? -4.848 -19.418 -41.577 1.00 30.90 91 PHE A O 1
ATOM 680 N N . PRO A 1 92 ? -3.527 -20.492 -40.111 1.00 29.19 92 PRO A N 1
ATOM 681 C CA . PRO A 1 92 ? -2.649 -20.515 -38.922 1.00 28.95 92 PRO A CA 1
ATOM 682 C C . PRO A 1 92 ? -1.264 -19.917 -39.238 1.00 25.73 92 PRO A C 1
ATOM 683 O O . PRO A 1 92 ? -0.857 -19.833 -40.414 1.00 24.73 92 PRO A O 1
ATOM 687 N N . CYS A 1 93 ? -0.581 -19.502 -38.206 1.00 24.66 93 CYS A N 1
ATOM 688 C CA . CYS A 1 93 ? 0.805 -19.011 -38.288 1.00 26.60 93 CYS A CA 1
ATOM 689 C C . CYS A 1 93 ? 1.505 -19.524 -37.027 1.00 27.00 93 CYS A C 1
ATOM 690 O O . CYS A 1 93 ? 0.827 -19.906 -36.032 1.00 27.02 93 CYS A O 1
ATOM 693 N N . ILE A 1 94 ? 2.830 -19.512 -37.041 1.00 25.40 94 ILE A N 1
ATOM 694 C CA . ILE A 1 94 ? 3.600 -19.952 -35.881 1.00 27.14 94 ILE A CA 1
ATOM 695 C C . ILE A 1 94 ? 4.180 -18.708 -35.233 1.00 27.57 94 ILE A C 1
ATOM 696 O O . ILE A 1 94 ? 4.699 -17.832 -35.940 1.00 23.15 94 ILE A O 1
ATOM 701 N N . ILE A 1 95 ? 4.107 -18.640 -33.893 1.00 27.22 95 ILE A N 1
ATOM 702 C CA . ILE A 1 95 ? 4.594 -17.503 -33.180 1.00 29.61 95 ILE A CA 1
ATOM 703 C C . ILE A 1 95 ? 5.518 -17.951 -32.049 1.00 30.53 95 ILE A C 1
ATOM 704 O O . ILE A 1 95 ? 5.302 -19.011 -31.437 1.00 31.51 95 ILE A O 1
ATOM 709 N N . HIS A 1 96 ? 6.546 -17.123 -31.817 1.00 29.35 96 HIS A N 1
ATOM 710 C CA . HIS A 1 96 ? 7.544 -17.281 -30.746 1.00 31.26 96 HIS A CA 1
ATOM 711 C C . HIS A 1 96 ? 6.879 -16.826 -29.426 1.00 27.65 96 HIS A C 1
ATOM 712 O O . HIS A 1 96 ? 6.119 -15.876 -29.424 1.00 28.42 96 HIS A O 1
ATOM 719 N N . TRP A 1 97 ? 7.143 -17.521 -28.327 1.00 31.30 97 TRP A N 1
ATOM 720 C CA . TRP A 1 97 ? 6.324 -17.430 -27.098 1.00 29.37 97 TRP A CA 1
ATOM 721 C C . TRP A 1 97 ? 7.217 -17.528 -25.869 1.00 33.08 97 TRP A C 1
ATOM 722 O O . TRP A 1 97 ? 7.915 -18.534 -25.699 1.00 33.60 97 TRP A O 1
ATOM 733 N N . ASN A 1 98 ? 7.159 -16.500 -25.018 1.00 37.61 98 ASN A N 1
ATOM 734 C CA . ASN A 1 98 ? 7.998 -16.368 -23.806 1.00 39.83 98 ASN A CA 1
ATOM 735 C C . ASN A 1 98 ? 9.509 -16.511 -24.047 1.00 44.58 98 ASN A C 1
ATOM 736 O O . ASN A 1 98 ? 10.215 -16.955 -23.167 1.00 51.35 98 ASN A O 1
ATOM 741 N N . PHE A 1 99 ? 9.968 -16.185 -25.258 1.00 43.77 99 PHE A N 1
ATOM 742 C CA . PHE A 1 99 ? 11.393 -16.269 -25.672 1.00 46.73 99 PHE A CA 1
ATOM 743 C C . PHE A 1 99 ? 11.990 -17.692 -25.710 1.00 44.92 99 PHE A C 1
ATOM 744 O O . PHE A 1 99 ? 13.158 -17.853 -25.949 1.00 45.50 99 PHE A O 1
ATOM 752 N N . ASN A 1 100 ? 11.133 -18.693 -25.585 1.00 43.97 100 ASN A N 1
ATOM 753 C CA . ASN A 1 100 ? 11.399 -20.091 -25.211 1.00 47.55 100 ASN A CA 1
ATOM 754 C C . ASN A 1 100 ? 10.817 -21.198 -26.098 1.00 42.40 100 ASN A C 1
ATOM 755 O O . ASN A 1 100 ? 11.216 -22.354 -26.008 1.00 44.67 100 ASN A O 1
ATOM 760 N N . HIS A 1 101 ? 9.744 -20.848 -26.809 1.00 38.94 101 HIS A N 1
ATOM 761 C CA . HIS A 1 101 ? 8.661 -21.790 -27.132 1.00 38.46 101 HIS A CA 1
ATOM 762 C C . HIS A 1 101 ? 8.020 -21.323 -28.448 1.00 36.76 101 HIS A C 1
ATOM 763 O O . HIS A 1 101 ? 8.124 -20.135 -28.851 1.00 34.96 101 HIS A O 1
ATOM 770 N N . PHE A 1 102 ? 7.448 -22.287 -29.150 1.00 33.30 102 PHE A N 1
ATOM 771 C CA . PHE A 1 102 ? 6.667 -22.017 -30.333 1.00 31.53 102 PHE A CA 1
ATOM 772 C C . PHE A 1 102 ? 5.287 -22.595 -30.106 1.00 33.23 102 PHE A C 1
ATOM 773 O O . PHE A 1 102 ? 5.143 -23.719 -29.598 1.00 36.23 102 PHE A O 1
ATOM 781 N N . VAL A 1 103 ? 4.274 -21.805 -30.476 1.00 31.95 103 VAL A N 1
ATOM 782 C CA . VAL A 1 103 ? 2.901 -22.236 -30.481 1.00 26.66 103 VAL A CA 1
ATOM 783 C C . VAL A 1 103 ? 2.272 -21.892 -31.833 1.00 28.81 103 VAL A C 1
ATOM 784 O O . VAL A 1 103 ? 2.827 -21.092 -32.601 1.00 30.70 103 VAL A O 1
ATOM 788 N N . VAL A 1 104 ? 1.115 -22.508 -32.120 1.00 30.11 104 VAL A N 1
ATOM 789 C CA . VAL A 1 104 ? 0.361 -22.212 -33.351 1.00 28.02 104 VAL A CA 1
ATOM 790 C C . VAL A 1 104 ? -0.792 -21.263 -33.067 1.00 27.24 104 VAL A C 1
ATOM 791 O O . VAL A 1 104 ? -1.649 -21.598 -32.254 1.00 31.17 104 VAL A O 1
ATOM 795 N N . LEU A 1 105 ? -0.800 -20.106 -33.742 1.00 25.87 105 LEU A N 1
ATOM 796 C CA . LEU A 1 105 ? -1.878 -19.114 -33.588 1.00 26.70 105 LEU A CA 1
ATOM 797 C C . LEU A 1 105 ? -2.960 -19.357 -34.647 1.00 29.16 105 LEU A C 1
ATOM 798 O O . LEU A 1 105 ? -2.672 -19.312 -35.895 1.00 27.77 105 LEU A O 1
ATOM 803 N N . LYS A 1 106 ? -4.175 -19.633 -34.152 1.00 26.50 106 LYS A N 1
ATOM 804 C CA . LYS A 1 106 ? -5.320 -19.923 -34.989 1.00 28.21 106 LYS A CA 1
ATOM 805 C C . LYS A 1 106 ? -6.143 -18.686 -35.316 1.00 29.17 106 LYS A C 1
ATOM 806 O O . LYS A 1 106 ? -6.794 -18.663 -36.362 1.00 28.02 106 LYS A O 1
ATOM 812 N N . GLY A 1 107 ? -6.071 -17.675 -34.441 1.00 27.75 107 GLY A N 1
ATOM 813 C CA . GLY A 1 107 ? -6.692 -16.361 -34.629 1.00 25.43 107 GLY A CA 1
ATOM 814 C C . GLY A 1 107 ? -7.116 -15.754 -33.315 1.00 26.56 107 GLY A C 1
ATOM 815 O O . GLY A 1 107 ? -6.714 -16.223 -32.249 1.00 25.01 107 GLY A O 1
ATOM 816 N N . PHE A 1 108 ? -7.993 -14.754 -33.416 1.00 30.15 108 PHE A N 1
ATOM 817 C CA . PHE A 1 108 ? -8.499 -13.957 -32.286 1.00 29.96 108 PHE A CA 1
ATOM 818 C C . PHE A 1 108 ? -10.023 -13.898 -32.337 1.00 31.26 108 PHE A C 1
ATOM 819 O O . PHE A 1 108 ? -10.620 -13.936 -33.430 1.00 28.18 108 PHE A O 1
ATOM 827 N N . LYS A 1 109 ? -10.653 -13.884 -31.165 1.00 29.81 109 LYS A N 1
ATOM 828 C CA . LYS A 1 109 ? -12.060 -13.520 -31.058 1.00 36.59 109 LYS A CA 1
ATOM 829 C C . LYS A 1 109 ? -12.304 -12.900 -29.691 1.00 37.96 109 LYS A C 1
ATOM 830 O O . LYS A 1 109 ? -11.867 -13.434 -28.672 1.00 34.48 109 LYS A O 1
ATOM 836 N N . GLY A 1 110 ? -13.001 -11.765 -29.677 1.00 37.30 110 GLY A N 1
ATOM 837 C CA . GLY A 1 110 ? -13.225 -11.027 -28.437 1.00 37.98 110 GLY A CA 1
ATOM 838 C C . GLY A 1 110 ? -11.942 -10.647 -27.738 1.00 38.39 110 GLY A C 1
ATOM 839 O O . GLY A 1 110 ? -11.017 -10.167 -28.378 1.00 37.37 110 GLY A O 1
ATOM 840 N N . LYS A 1 111 ? -11.887 -10.886 -26.424 1.00 40.56 111 LYS A N 1
ATOM 841 C CA . LYS A 1 111 ? -10.741 -10.601 -25.590 1.00 46.10 111 LYS A CA 1
ATOM 842 C C . LYS A 1 111 ? -9.756 -11.774 -25.520 1.00 43.63 111 LYS A C 1
ATOM 843 O O . LYS A 1 111 ? -9.060 -11.922 -24.519 1.00 40.28 111 LYS A O 1
ATOM 849 N N . TYR A 1 112 ? -9.734 -12.607 -26.558 1.00 42.01 112 TYR A N 1
ATOM 850 C CA . TYR A 1 112 ? -9.054 -13.933 -26.508 1.00 43.53 112 TYR A CA 1
ATOM 851 C C . TYR A 1 112 ? -8.294 -14.256 -27.808 1.00 37.88 112 TYR A C 1
ATOM 852 O O . TYR A 1 112 ? -8.791 -14.001 -28.929 1.00 35.06 112 TYR A O 1
ATOM 861 N N . ALA A 1 113 ? -7.099 -14.812 -27.625 1.00 37.29 113 ALA A N 1
ATOM 862 C CA . ALA A 1 113 ? -6.311 -15.426 -28.697 1.00 38.24 113 ALA A CA 1
ATOM 863 C C . ALA A 1 113 ? -6.475 -16.945 -28.610 1.00 37.33 113 ALA A C 1
ATOM 864 O O . ALA A 1 113 ? -6.486 -17.520 -27.509 1.00 36.82 113 ALA A O 1
ATOM 866 N N . TYR A 1 114 ? -6.602 -17.577 -29.769 1.00 36.23 114 TYR A N 1
ATOM 867 C CA . TYR A 1 114 ? -6.824 -19.025 -29.865 1.00 38.32 114 TYR A CA 1
ATOM 868 C C . TYR A 1 114 ? -5.584 -19.729 -30.460 1.00 33.87 114 TYR A C 1
ATOM 869 O O . TYR A 1 114 ? -5.219 -19.552 -31.651 1.00 32.27 114 TYR A O 1
ATOM 878 N N . ILE A 1 115 ? -5.000 -20.571 -29.623 1.00 29.76 115 ILE A N 1
ATOM 879 C CA . ILE A 1 115 ? -3.689 -21.155 -29.822 1.00 30.88 115 ILE A CA 1
ATOM 880 C C . ILE A 1 115 ? -3.755 -22.684 -29.649 1.00 33.33 115 ILE A C 1
ATOM 881 O O . ILE A 1 115 ? -4.556 -23.196 -28.861 1.00 34.59 115 ILE A O 1
ATOM 886 N N . ASN A 1 116 ? -2.971 -23.397 -30.451 1.00 30.84 116 ASN A N 1
ATOM 887 C CA . ASN A 1 116 ? -2.614 -24.811 -30.177 1.00 31.03 116 ASN A CA 1
ATOM 888 C C . ASN A 1 116 ? -1.197 -24.770 -29.659 1.00 31.93 116 ASN A C 1
ATOM 889 O O . ASN A 1 116 ? -0.264 -24.526 -30.409 1.00 31.66 116 ASN A O 1
ATOM 894 N N . ASP A 1 117 ? -1.074 -24.902 -28.342 1.00 35.62 117 ASP A N 1
ATOM 895 C CA . ASP A 1 117 ? 0.188 -24.934 -27.656 1.00 34.88 117 ASP A CA 1
ATOM 896 C C . ASP A 1 117 ? 0.663 -26.412 -27.602 1.00 37.47 117 ASP A C 1
ATOM 897 O O . ASP A 1 117 ? -0.026 -27.256 -27.034 1.00 35.87 117 ASP A O 1
ATOM 902 N N . PRO A 1 118 ? 1.848 -26.729 -28.174 1.00 36.25 118 PRO A N 1
ATOM 903 C CA . PRO A 1 118 ? 2.312 -28.139 -28.175 1.00 33.61 118 PRO A CA 1
ATOM 904 C C . PRO A 1 118 ? 2.529 -28.745 -26.780 1.00 35.02 118 PRO A C 1
ATOM 905 O O . PRO A 1 118 ? 2.512 -29.966 -26.643 1.00 32.19 118 PRO A O 1
ATOM 909 N N . ALA A 1 119 ? 2.724 -27.899 -25.770 1.00 38.37 119 ALA A N 1
ATOM 910 C CA . ALA A 1 119 ? 2.829 -28.338 -24.364 1.00 37.78 119 ALA A CA 1
ATOM 911 C C . ALA A 1 119 ? 1.500 -28.480 -23.659 1.00 42.03 119 ALA A C 1
ATOM 912 O O . ALA A 1 119 ? 1.445 -29.125 -22.629 1.00 44.17 119 ALA A O 1
ATOM 914 N N . LYS A 1 120 ? 0.440 -27.834 -24.155 1.00 50.07 120 LYS A N 1
ATOM 915 C CA . LYS A 1 120 ? -0.844 -27.810 -23.433 1.00 50.66 120 LYS A CA 1
ATOM 916 C C . LYS A 1 120 ? -2.064 -28.237 -24.222 1.00 47.98 120 LYS A C 1
ATOM 917 O O . LYS A 1 120 ? -3.043 -28.562 -23.604 1.00 55.11 120 LYS A O 1
ATOM 923 N N . GLY A 1 121 ? -2.003 -28.294 -25.564 1.00 43.99 121 GLY A N 1
ATOM 924 C CA . GLY A 1 121 ? -3.198 -28.525 -26.379 1.00 37.58 121 GLY A CA 1
ATOM 925 C C . GLY A 1 121 ? -3.838 -27.192 -26.796 1.00 36.16 121 GLY A C 1
ATOM 926 O O . GLY A 1 121 ? -3.165 -26.143 -26.855 1.00 32.60 121 GLY A O 1
ATOM 927 N N . ASP A 1 122 ? -5.121 -27.243 -27.110 1.00 37.60 122 ASP A N 1
ATOM 928 C CA . ASP A 1 122 ? -5.848 -26.046 -27.546 1.00 44.31 122 ASP A CA 1
ATOM 929 C C . ASP A 1 122 ? -6.263 -25.145 -26.359 1.00 44.56 122 ASP A C 1
ATOM 930 O O . ASP A 1 122 ? -6.965 -25.587 -25.459 1.00 46.32 122 ASP A O 1
ATOM 935 N N . VAL A 1 123 ? -5.770 -23.906 -26.352 1.00 41.49 123 VAL A N 1
ATOM 936 C CA . VAL A 1 123 ? -6.020 -22.982 -25.244 1.00 44.01 123 VAL A CA 1
ATOM 937 C C . VAL A 1 123 ? -6.547 -21.608 -25.724 1.00 46.20 123 VAL A C 1
ATOM 938 O O . VAL A 1 123 ? -6.415 -21.243 -26.916 1.00 40.62 123 VAL A O 1
ATOM 942 N N . LYS A 1 124 ? -7.190 -20.896 -24.803 1.00 48.79 124 LYS A N 1
ATOM 943 C CA . LYS A 1 124 ? -7.698 -19.548 -25.060 1.00 46.79 124 LYS A CA 1
ATOM 944 C C . LYS A 1 124 ? -6.918 -18.643 -24.151 1.00 45.10 124 LYS A C 1
ATOM 945 O O . LYS A 1 124 ? -6.989 -18.782 -22.941 1.00 52.05 124 LYS A O 1
ATOM 951 N N . ILE A 1 125 ? -6.140 -17.747 -24.723 1.00 44.11 125 ILE A N 1
ATOM 952 C CA . ILE A 1 125 ? -5.292 -16.843 -23.939 1.00 44.62 125 ILE A CA 1
ATOM 953 C C . ILE A 1 125 ? -5.988 -15.447 -23.898 1.00 44.04 125 ILE A C 1
ATOM 954 O O . ILE A 1 125 ? -6.337 -14.885 -24.942 1.00 45.40 125 ILE A O 1
ATOM 959 N N . PRO A 1 126 ? -6.216 -14.902 -22.689 1.00 43.76 126 PRO A N 1
ATOM 960 C CA . PRO A 1 126 ? -6.647 -13.485 -22.581 1.00 45.05 126 PRO A CA 1
ATOM 961 C C . PRO A 1 126 ? -5.677 -12.539 -23.273 1.00 50.67 126 PRO A C 1
ATOM 962 O O . PRO A 1 126 ? -4.456 -12.735 -23.159 1.00 51.25 126 PRO A O 1
ATOM 966 N N . MET A 1 127 ? -6.201 -11.530 -23.956 1.00 46.14 127 MET A N 1
ATOM 967 C CA . MET A 1 127 ? -5.381 -10.572 -24.721 1.00 45.61 127 MET A CA 1
ATOM 968 C C . MET A 1 127 ? -4.221 -9.990 -23.998 1.00 52.59 127 MET A C 1
ATOM 969 O O . MET A 1 127 ? -3.178 -9.791 -24.587 1.00 46.51 127 MET A O 1
ATOM 974 N N . GLU A 1 128 ? -4.414 -9.653 -22.733 1.00 59.86 128 GLU A N 1
ATOM 975 C CA . GLU A 1 128 ? -3.354 -9.001 -21.946 1.00 61.54 128 GLU A CA 1
ATOM 976 C C . GLU A 1 128 ? -2.188 -9.957 -21.809 1.00 55.05 128 GLU A C 1
ATOM 977 O O . GLU A 1 128 ? -1.036 -9.551 -22.068 1.00 57.00 128 GLU A O 1
ATOM 983 N N . GLU A 1 129 ? -2.482 -11.225 -21.475 1.00 49.00 129 GLU A N 1
ATOM 984 C CA . GLU A 1 129 ? -1.452 -12.253 -21.380 1.00 46.40 129 GLU A CA 1
ATOM 985 C C . GLU A 1 129 ? -0.852 -12.549 -22.781 1.00 42.30 129 GLU A C 1
ATOM 986 O O . GLU A 1 129 ? 0.358 -12.587 -22.934 1.00 36.09 129 GLU A O 1
ATOM 992 N N . PHE A 1 130 ? -1.689 -12.686 -23.801 1.00 45.07 130 PHE A N 1
ATOM 993 C CA . PHE A 1 130 ? -1.173 -12.814 -25.168 1.00 44.32 130 PHE A CA 1
ATOM 994 C C . PHE A 1 130 ? -0.139 -11.761 -25.475 1.00 43.22 130 PHE A C 1
ATOM 995 O O . PHE A 1 130 ? 0.973 -12.094 -25.863 1.00 43.86 130 PHE A O 1
ATOM 1003 N N . ASP A 1 131 ? -0.505 -10.498 -25.255 1.00 46.66 131 ASP A N 1
ATOM 1004 C CA . ASP A 1 131 ? 0.364 -9.355 -25.554 1.00 45.76 131 ASP A CA 1
ATOM 1005 C C . ASP A 1 131 ? 1.717 -9.432 -24.850 1.00 45.83 131 ASP A C 1
ATOM 1006 O O . ASP A 1 131 ? 2.723 -9.039 -25.446 1.00 41.03 131 ASP A O 1
ATOM 1011 N N . ARG A 1 132 ? 1.782 -9.949 -23.610 1.00 46.38 132 ARG A N 1
ATOM 1012 C CA . ARG A 1 132 ? 3.104 -10.109 -22.967 1.00 45.50 132 ARG A CA 1
ATOM 1013 C C . ARG A 1 132 ? 3.888 -11.357 -23.389 1.00 44.78 132 ARG A C 1
ATOM 1014 O O . ARG A 1 132 ? 5.112 -11.320 -23.391 1.00 46.41 132 ARG A O 1
ATOM 1022 N N . SER A 1 133 ? 3.188 -12.431 -23.749 1.00 40.67 133 SER A N 1
ATOM 1023 C CA . SER A 1 133 ? 3.794 -13.722 -24.099 1.00 39.13 133 SER A CA 1
ATOM 1024 C C . SER A 1 133 ? 4.299 -13.797 -25.566 1.00 41.15 133 SER A C 1
ATOM 1025 O O . SER A 1 133 ? 5.376 -14.366 -25.844 1.00 40.69 133 SER A O 1
ATOM 1028 N N . PHE A 1 134 ? 3.560 -13.201 -26.491 1.00 35.97 134 PHE A N 1
ATOM 1029 C CA . PHE A 1 134 ? 4.053 -13.095 -27.871 1.00 35.54 134 PHE A CA 1
ATOM 1030 C C . PHE A 1 134 ? 5.303 -12.169 -27.923 1.00 35.60 134 PHE A C 1
ATOM 1031 O O . PHE A 1 134 ? 5.241 -11.021 -27.529 1.00 37.47 134 PHE A O 1
ATOM 1039 N N . THR A 1 135 ? 6.422 -12.688 -28.415 1.00 32.96 135 THR A N 1
ATOM 1040 C CA . THR A 1 135 ? 7.693 -11.932 -28.435 1.00 32.75 135 THR A CA 1
ATOM 1041 C C . THR A 1 135 ? 7.858 -11.030 -29.629 1.00 33.00 135 THR A C 1
ATOM 1042 O O . THR A 1 135 ? 8.807 -10.251 -29.688 1.00 36.02 135 THR A O 1
ATOM 1046 N N . GLY A 1 136 ? 7.015 -11.211 -30.633 1.00 28.50 136 GLY A N 1
ATOM 1047 C CA . GLY A 1 136 ? 7.064 -10.396 -31.813 1.00 25.75 136 GLY A CA 1
ATOM 1048 C C . GLY A 1 136 ? 7.357 -11.136 -33.082 1.00 28.10 136 GLY A C 1
ATOM 1049 O O . GLY A 1 136 ? 7.046 -10.590 -34.163 1.00 30.22 136 GLY A O 1
ATOM 1050 N N . ILE A 1 137 ? 7.930 -12.350 -32.998 1.00 30.00 137 ILE A N 1
ATOM 1051 C CA . ILE A 1 137 ? 8.321 -13.107 -34.211 1.00 30.56 137 ILE A CA 1
ATOM 1052 C C . ILE A 1 137 ? 7.175 -14.065 -34.659 1.00 29.03 137 ILE A C 1
ATOM 1053 O O . ILE A 1 137 ? 6.691 -14.860 -33.873 1.00 26.37 137 ILE A O 1
ATOM 1058 N N . CYS A 1 138 ? 6.836 -14.019 -35.954 1.00 27.12 138 CYS A N 1
ATOM 1059 C CA . CYS A 1 138 ? 5.681 -14.646 -36.498 1.00 29.26 138 CYS A CA 1
ATOM 1060 C C . CYS A 1 138 ? 6.060 -15.251 -37.821 1.00 30.41 138 CYS A C 1
ATOM 1061 O O . CYS A 1 138 ? 6.580 -14.552 -38.675 1.00 29.76 138 CYS A O 1
ATOM 1064 N N . LEU A 1 139 ? 5.776 -16.533 -37.995 1.00 30.80 139 LEU A N 1
ATOM 1065 C CA . LEU A 1 139 ? 6.064 -17.192 -39.248 1.00 32.48 139 LEU A CA 1
ATOM 1066 C C . LEU A 1 139 ? 4.725 -17.377 -39.927 1.00 31.71 139 LEU A C 1
ATOM 1067 O O . LEU A 1 139 ? 3.836 -17.935 -39.341 1.00 29.46 139 LEU A O 1
ATOM 1072 N N . ILE A 1 140 ? 4.652 -16.926 -41.184 1.00 30.10 140 ILE A N 1
ATOM 1073 C CA . ILE A 1 140 ? 3.459 -16.724 -41.953 1.00 30.26 140 ILE A CA 1
ATOM 1074 C C . ILE A 1 140 ? 3.597 -17.621 -43.178 1.00 33.10 140 ILE A C 1
ATOM 1075 O O . ILE A 1 140 ? 4.670 -17.672 -43.796 1.00 36.57 140 ILE A O 1
ATOM 1080 N N . PHE A 1 141 ? 2.540 -18.378 -43.485 1.00 31.49 141 PHE A N 1
ATOM 1081 C CA . PHE A 1 141 ? 2.604 -19.414 -44.511 1.00 29.96 141 PHE A CA 1
ATOM 1082 C C . PHE A 1 141 ? 1.488 -19.236 -45.503 1.00 33.08 141 PHE A C 1
ATOM 1083 O O . PHE A 1 141 ? 0.414 -18.750 -45.157 1.00 33.69 141 PHE A O 1
ATOM 1091 N N . LYS A 1 142 ? 1.754 -19.653 -46.733 1.00 40.44 142 LYS A N 1
ATOM 1092 C CA . LYS A 1 142 ? 0.820 -19.532 -47.836 1.00 45.13 142 LYS A CA 1
ATOM 1093 C C . LYS A 1 142 ? 1.113 -20.747 -48.739 1.00 52.52 142 LYS A C 1
ATOM 1094 O O . LYS A 1 142 ? 2.280 -21.144 -48.878 1.00 45.94 142 LYS A O 1
ATOM 1100 N N . PRO A 1 143 ? 0.070 -21.353 -49.338 1.00 60.54 143 PRO A N 1
ATOM 1101 C CA . PRO A 1 143 ? 0.305 -22.423 -50.303 1.00 67.96 143 PRO A CA 1
ATOM 1102 C C . PRO A 1 143 ? 0.977 -21.988 -51.615 1.00 69.17 143 PRO A C 1
ATOM 1103 O O . PRO A 1 143 ? 1.026 -20.802 -51.935 1.00 67.88 143 PRO A O 1
ATOM 1107 N N . THR A 1 144 ? 1.350 -22.985 -52.416 1.00 80.50 144 THR A N 1
ATOM 1108 C CA . THR A 1 144 ? 2.610 -23.059 -53.189 1.00 87.51 144 THR A CA 1
ATOM 1109 C C . THR A 1 144 ? 2.798 -22.086 -54.354 1.00 90.55 144 THR A C 1
ATOM 1110 O O . THR A 1 144 ? 3.595 -21.171 -54.234 1.00 93.63 144 THR A O 1
ATOM 1114 N N . ASP A 1 145 ? 2.069 -22.298 -55.457 1.00 98.90 145 ASP A N 1
ATOM 1115 C CA . ASP A 1 145 ? 2.297 -21.601 -56.746 1.00 105.81 145 ASP A CA 1
ATOM 1116 C C . ASP A 1 145 ? 2.334 -20.070 -56.636 1.00 120.23 145 ASP A C 1
ATOM 1117 O O . ASP A 1 145 ? 3.006 -19.401 -57.425 1.00 134.41 145 ASP A O 1
ATOM 1122 N N . ARG A 1 146 ? 1.577 -19.530 -55.682 1.00 121.98 146 ARG A N 1
ATOM 1123 C CA . ARG A 1 146 ? 1.720 -18.143 -55.251 1.00 122.05 146 ARG A CA 1
ATOM 1124 C C . ARG A 1 146 ? 1.655 -18.132 -53.722 1.00 121.43 146 ARG A C 1
ATOM 1125 O O . ARG A 1 146 ? 2.595 -18.562 -53.046 1.00 113.41 146 ARG A O 1
ATOM 1133 N N . GLN B 1 5 ? 30.240 -26.150 14.629 1.00 61.20 5 GLN B N 1
ATOM 1134 C CA . GLN B 1 5 ? 28.867 -26.029 14.008 1.00 63.56 5 GLN B CA 1
ATOM 1135 C C . GLN B 1 5 ? 28.943 -25.240 12.678 1.00 59.98 5 GLN B C 1
ATOM 1136 O O . GLN B 1 5 ? 29.488 -24.123 12.633 1.00 61.69 5 GLN B O 1
ATOM 1142 N N . ILE B 1 6 ? 28.443 -25.844 11.598 1.00 50.83 6 ILE B N 1
ATOM 1143 C CA . ILE B 1 6 ? 28.572 -25.264 10.248 1.00 45.98 6 ILE B CA 1
ATOM 1144 C C . ILE B 1 6 ? 27.706 -24.006 10.110 1.00 44.26 6 ILE B C 1
ATOM 1145 O O . ILE B 1 6 ? 26.524 -24.022 10.420 1.00 42.48 6 ILE B O 1
ATOM 1150 N N . GLN B 1 7 ? 28.331 -22.914 9.682 1.00 42.24 7 GLN B N 1
ATOM 1151 C CA . GLN B 1 7 ? 27.685 -21.630 9.525 1.00 42.62 7 GLN B CA 1
ATOM 1152 C C . GLN B 1 7 ? 27.560 -21.312 8.051 1.00 39.64 7 GLN B C 1
ATOM 1153 O O . GLN B 1 7 ? 28.294 -21.897 7.236 1.00 32.12 7 GLN B O 1
ATOM 1159 N N . PRO B 1 8 ? 26.633 -20.387 7.704 1.00 37.89 8 PRO B N 1
ATOM 1160 C CA . PRO B 1 8 ? 26.615 -19.858 6.338 1.00 36.64 8 PRO B CA 1
ATOM 1161 C C . PRO B 1 8 ? 27.874 -19.062 6.053 1.00 34.88 8 PRO B C 1
ATOM 1162 O O . PRO B 1 8 ? 28.490 -18.514 6.959 1.00 36.55 8 PRO B O 1
ATOM 1166 N N . VAL B 1 9 ? 28.239 -19.015 4.787 1.00 32.95 9 VAL B N 1
ATOM 1167 C CA . VAL B 1 9 ? 29.348 -18.235 4.293 1.00 34.96 9 VAL B CA 1
ATOM 1168 C C . VAL B 1 9 ? 28.787 -16.870 3.906 1.00 39.67 9 VAL B C 1
ATOM 1169 O O . VAL B 1 9 ? 27.782 -16.750 3.167 1.00 41.06 9 VAL B O 1
ATOM 1173 N N . THR B 1 10 ? 29.460 -15.833 4.385 1.00 37.82 10 THR B N 1
ATOM 1174 C CA . THR B 1 10 ? 29.153 -14.472 4.014 1.00 42.96 10 THR B CA 1
ATOM 1175 C C . THR B 1 10 ? 30.234 -13.854 3.131 1.00 46.26 10 THR B C 1
ATOM 1176 O O . THR B 1 10 ? 30.040 -12.714 2.686 1.00 40.09 10 THR B O 1
ATOM 1180 N N . ARG B 1 11 ? 31.376 -14.542 2.913 1.00 52.95 11 ARG B N 1
ATOM 1181 C CA . ARG B 1 11 ? 32.524 -13.962 2.209 1.00 53.26 11 ARG B CA 1
ATOM 1182 C C . ARG B 1 11 ? 32.730 -14.494 0.789 1.00 54.44 11 ARG B C 1
ATOM 1183 O O . ARG B 1 11 ? 32.553 -13.759 -0.176 1.00 72.31 11 ARG B O 1
ATOM 1191 N N . GLY B 1 12 ? 33.129 -15.742 0.650 1.00 51.35 12 GLY B N 1
ATOM 1192 C CA . GLY B 1 12 ? 33.498 -16.289 -0.663 1.00 47.26 12 GLY B CA 1
ATOM 1193 C C . GLY B 1 12 ? 32.372 -17.171 -1.154 1.00 48.52 12 GLY B C 1
ATOM 1194 O O . GLY B 1 12 ? 31.232 -16.734 -1.222 1.00 53.84 12 GLY B O 1
ATOM 1195 N N . ARG B 1 13 ? 32.684 -18.431 -1.429 1.00 40.70 13 ARG B N 1
ATOM 1196 C CA . ARG B 1 13 ? 31.719 -19.390 -1.909 1.00 41.52 13 ARG B CA 1
ATOM 1197 C C . ARG B 1 13 ? 31.596 -20.552 -0.936 1.00 39.14 13 ARG B C 1
ATOM 1198 O O . ARG B 1 13 ? 32.551 -20.895 -0.255 1.00 42.51 13 ARG B O 1
ATOM 1206 N N . ALA B 1 14 ? 30.402 -21.122 -0.848 1.00 36.57 14 ALA B N 1
ATOM 1207 C CA . ALA B 1 14 ? 30.123 -22.308 -0.000 1.00 38.22 14 ALA B CA 1
ATOM 1208 C C . ALA B 1 14 ? 30.409 -23.550 -0.823 1.00 37.63 14 ALA B C 1
ATOM 1209 O O . ALA B 1 14 ? 30.090 -23.604 -2.016 1.00 31.55 14 ALA B O 1
ATOM 1211 N N . LYS B 1 15 ? 31.057 -24.544 -0.199 1.00 39.18 15 LYS B N 1
ATOM 1212 C CA . LYS B 1 15 ? 31.242 -25.853 -0.815 1.00 40.08 15 LYS B CA 1
ATOM 1213 C C . LYS B 1 15 ? 29.958 -26.626 -0.572 1.00 34.16 15 LYS B C 1
ATOM 1214 O O . LYS B 1 15 ? 29.644 -26.937 0.555 1.00 33.68 15 LYS B O 1
ATOM 1220 N N . VAL B 1 16 ? 29.212 -26.908 -1.628 1.00 28.51 16 VAL B N 1
ATOM 1221 C CA . VAL B 1 16 ? 27.892 -27.583 -1.501 1.00 28.14 16 VAL B CA 1
ATOM 1222 C C . VAL B 1 16 ? 27.835 -28.762 -2.441 1.00 28.81 16 VAL B C 1
ATOM 1223 O O . VAL B 1 16 ? 28.077 -28.598 -3.653 1.00 29.88 16 VAL B O 1
ATOM 1227 N N . PRO B 1 17 ? 27.465 -29.939 -1.919 1.00 28.24 17 PRO B N 1
ATOM 1228 C CA . PRO B 1 17 ? 27.408 -31.107 -2.792 1.00 27.27 17 PRO B CA 1
ATOM 1229 C C . PRO B 1 17 ? 26.310 -30.996 -3.831 1.00 25.84 17 PRO B C 1
ATOM 1230 O O . PRO B 1 17 ? 25.284 -30.389 -3.570 1.00 23.46 17 PRO B O 1
ATOM 1234 N N . VAL B 1 18 ? 26.588 -31.539 -5.015 1.00 23.83 18 VAL B N 1
ATOM 1235 C CA . VAL B 1 18 ? 25.645 -31.615 -6.112 1.00 24.39 18 VAL B CA 1
ATOM 1236 C C . VAL B 1 18 ? 24.608 -32.774 -5.964 1.00 25.92 18 VAL B C 1
ATOM 1237 O O . VAL B 1 18 ? 25.013 -33.905 -5.850 1.00 27.54 18 VAL B O 1
ATOM 1241 N N . ILE B 1 19 ? 23.306 -32.472 -5.959 1.00 27.06 19 ILE B N 1
ATOM 1242 C CA . ILE B 1 19 ? 22.188 -33.451 -6.020 1.00 28.63 19 ILE B CA 1
ATOM 1243 C C . ILE B 1 19 ? 21.311 -33.059 -7.206 1.00 31.62 19 ILE B C 1
ATOM 1244 O O . ILE B 1 19 ? 20.861 -31.904 -7.292 1.00 36.84 19 ILE B O 1
ATOM 1249 N N . MET B 1 20 ? 21.093 -33.980 -8.136 1.00 32.05 20 MET B N 1
ATOM 1250 C CA . MET B 1 20 ? 20.321 -33.700 -9.344 1.00 35.41 20 MET B CA 1
ATOM 1251 C C . MET B 1 20 ? 18.855 -33.970 -9.050 1.00 43.34 20 MET B C 1
ATOM 1252 O O . MET B 1 20 ? 18.523 -34.820 -8.209 1.00 49.92 20 MET B O 1
ATOM 1257 N N . GLN B 1 21 ? 17.964 -33.229 -9.711 1.00 44.67 21 GLN B N 1
ATOM 1258 C CA . GLN B 1 21 ? 16.542 -33.582 -9.671 1.00 40.72 21 GLN B CA 1
ATOM 1259 C C . GLN B 1 21 ? 16.359 -34.885 -10.451 1.00 42.03 21 GLN B C 1
ATOM 1260 O O . GLN B 1 21 ? 16.903 -35.023 -11.555 1.00 45.15 21 GLN B O 1
ATOM 1266 N N . MET B 1 22 ? 15.610 -35.833 -9.889 1.00 45.91 22 MET B N 1
ATOM 1267 C CA . MET B 1 22 ? 15.330 -37.122 -10.590 1.00 45.27 22 MET B CA 1
ATOM 1268 C C . MET B 1 22 ? 14.296 -36.940 -11.674 1.00 43.31 22 MET B C 1
ATOM 1269 O O . MET B 1 22 ? 14.332 -37.643 -12.658 1.00 38.99 22 MET B O 1
ATOM 1274 N N . GLU B 1 23 ? 13.371 -35.995 -11.496 1.00 48.83 23 GLU B N 1
ATOM 1275 C CA . GLU B 1 23 ? 12.538 -35.532 -12.608 1.00 50.24 23 GLU B CA 1
ATOM 1276 C C . GLU B 1 23 ? 12.268 -34.023 -12.491 1.00 45.82 23 GLU B C 1
ATOM 1277 O O . GLU B 1 23 ? 12.499 -33.412 -11.433 1.00 40.34 23 GLU B O 1
ATOM 1283 N N . ALA B 1 24 ? 11.788 -33.460 -13.603 1.00 38.27 24 ALA B N 1
ATOM 1284 C CA . ALA B 1 24 ? 11.709 -31.998 -13.829 1.00 42.31 24 ALA B CA 1
ATOM 1285 C C . ALA B 1 24 ? 10.992 -31.117 -12.778 1.00 38.28 24 ALA B C 1
ATOM 1286 O O . ALA B 1 24 ? 11.295 -29.945 -12.655 1.00 42.11 24 ALA B O 1
ATOM 1288 N N . LEU B 1 25 ? 10.026 -31.669 -12.076 1.00 37.85 25 LEU B N 1
ATOM 1289 C CA . LEU B 1 25 ? 9.217 -30.909 -11.143 1.00 38.45 25 LEU B CA 1
ATOM 1290 C C . LEU B 1 25 ? 9.896 -30.825 -9.789 1.00 37.36 25 LEU B C 1
ATOM 1291 O O . LEU B 1 25 ? 9.406 -30.100 -8.930 1.00 34.36 25 LEU B O 1
ATOM 1296 N N . GLU B 1 26 ? 11.005 -31.544 -9.589 1.00 34.51 26 GLU B N 1
ATOM 1297 C CA . GLU B 1 26 ? 11.617 -31.721 -8.250 1.00 36.20 26 GLU B CA 1
ATOM 1298 C C . GLU B 1 26 ? 12.687 -30.703 -7.811 1.00 33.78 26 GLU B C 1
ATOM 1299 O O . GLU B 1 26 ? 13.187 -30.816 -6.679 1.00 35.34 26 GLU B O 1
ATOM 1305 N N . CYS B 1 27 ? 12.977 -29.698 -8.641 1.00 30.49 27 CYS B N 1
ATOM 1306 C CA . CYS B 1 27 ? 14.075 -28.730 -8.361 1.00 29.96 27 CYS B CA 1
ATOM 1307 C C . CYS B 1 27 ? 14.065 -28.112 -6.926 1.00 27.91 27 CYS B C 1
ATOM 1308 O O . CYS B 1 27 ? 15.123 -27.955 -6.327 1.00 23.52 27 CYS B O 1
ATOM 1311 N N . GLY B 1 28 ? 12.876 -27.765 -6.429 1.00 27.98 28 GLY B N 1
ATOM 1312 C CA . GLY B 1 28 ? 12.696 -27.205 -5.060 1.00 26.04 28 GLY B CA 1
ATOM 1313 C C . GLY B 1 28 ? 13.244 -28.130 -4.018 1.00 26.73 28 GLY B C 1
ATOM 1314 O O . GLY B 1 28 ? 14.019 -27.722 -3.159 1.00 29.75 28 GLY B O 1
ATOM 1315 N N . ALA B 1 29 ? 12.850 -29.400 -4.109 1.00 25.74 29 ALA B N 1
ATOM 1316 C CA . ALA B 1 29 ? 13.282 -30.423 -3.188 1.00 26.31 29 ALA B CA 1
ATOM 1317 C C . ALA B 1 29 ? 14.779 -30.767 -3.278 1.00 25.97 29 ALA B C 1
ATOM 1318 O O . ALA B 1 29 ? 15.442 -30.958 -2.257 1.00 21.58 29 ALA B O 1
ATOM 1320 N N . ALA B 1 30 ? 15.295 -30.878 -4.498 1.00 23.25 30 ALA B N 1
ATOM 1321 C CA . ALA B 1 30 ? 16.704 -31.096 -4.722 1.00 22.34 30 ALA B CA 1
ATOM 1322 C C . ALA B 1 30 ? 17.522 -29.937 -4.133 1.00 23.91 30 ALA B C 1
ATOM 1323 O O . ALA B 1 30 ? 18.526 -30.176 -3.469 1.00 28.95 30 ALA B O 1
ATOM 1325 N N . SER B 1 31 ? 17.045 -28.690 -4.307 1.00 22.40 31 SER B N 1
ATOM 1326 C CA . SER B 1 31 ? 17.711 -27.513 -3.842 1.00 20.33 31 SER B CA 1
ATOM 1327 C C . SER B 1 31 ? 17.703 -27.541 -2.313 1.00 21.50 31 SER B C 1
ATOM 1328 O O . SER B 1 31 ? 18.744 -27.323 -1.709 1.00 21.96 31 SER B O 1
ATOM 1331 N N . LEU B 1 32 ? 16.575 -27.812 -1.664 1.00 23.04 32 LEU B N 1
ATOM 1332 C CA . LEU B 1 32 ? 16.629 -27.886 -0.175 1.00 22.40 32 LEU B CA 1
ATOM 1333 C C . LEU B 1 32 ? 17.518 -29.088 0.302 1.00 25.22 32 LEU B C 1
ATOM 1334 O O . LEU B 1 32 ? 18.105 -29.044 1.372 1.00 26.72 32 LEU B O 1
ATOM 1339 N N . ALA B 1 33 ? 17.595 -30.157 -0.482 1.00 27.69 33 ALA B N 1
ATOM 1340 C CA . ALA B 1 33 ? 18.366 -31.350 -0.067 1.00 27.30 33 ALA B CA 1
ATOM 1341 C C . ALA B 1 33 ? 19.860 -30.986 0.018 1.00 27.55 33 ALA B C 1
ATOM 1342 O O . ALA B 1 33 ? 20.520 -31.277 1.026 1.00 24.75 33 ALA B O 1
ATOM 1344 N N . MET B 1 34 ? 20.343 -30.279 -1.011 1.00 26.70 34 MET B N 1
ATOM 1345 C CA . MET B 1 34 ? 21.707 -29.690 -1.046 1.00 24.54 34 MET B CA 1
ATOM 1346 C C . MET B 1 34 ? 21.986 -28.760 0.112 1.00 24.95 34 MET B C 1
ATOM 1347 O O . MET B 1 34 ? 23.067 -28.848 0.696 1.00 28.38 34 MET B O 1
ATOM 1352 N N . VAL B 1 35 ? 21.042 -27.881 0.459 1.00 27.38 35 VAL B N 1
ATOM 1353 C CA . VAL B 1 35 ? 21.201 -27.005 1.651 1.00 28.20 35 VAL B CA 1
ATOM 1354 C C . VAL B 1 35 ? 21.282 -27.819 2.953 1.00 29.93 35 VAL B C 1
ATOM 1355 O O . VAL B 1 35 ? 22.145 -27.583 3.773 1.00 30.22 35 VAL B O 1
ATOM 1359 N N . LEU B 1 36 ? 20.395 -28.783 3.105 1.00 30.30 36 LEU B N 1
ATOM 1360 C CA . LEU B 1 36 ? 20.451 -29.735 4.223 1.00 30.86 36 LEU B CA 1
ATOM 1361 C C . LEU B 1 36 ? 21.796 -30.506 4.320 1.00 30.03 36 LEU B C 1
ATOM 1362 O O . LEU B 1 36 ? 22.363 -30.643 5.398 1.00 26.16 36 LEU B O 1
ATOM 1367 N N . ALA B 1 37 ? 22.306 -30.949 3.176 1.00 27.96 37 ALA B N 1
ATOM 1368 C CA . ALA B 1 37 ? 23.580 -31.645 3.090 1.00 29.34 37 ALA B CA 1
ATOM 1369 C C . ALA B 1 37 ? 24.771 -30.757 3.483 1.00 30.34 37 ALA B C 1
ATOM 1370 O O . ALA B 1 37 ? 25.687 -31.245 4.112 1.00 29.29 37 ALA B O 1
ATOM 1372 N N . TYR B 1 38 ? 24.720 -29.452 3.150 1.00 32.57 38 TYR B N 1
ATOM 1373 C CA . TYR B 1 38 ? 25.739 -28.481 3.582 1.00 28.97 38 TYR B CA 1
ATOM 1374 C C . TYR B 1 38 ? 25.816 -28.426 5.108 1.00 30.56 38 TYR B C 1
ATOM 1375 O O . TYR B 1 38 ? 26.918 -28.344 5.675 1.00 26.29 38 TYR B O 1
ATOM 1384 N N . TYR B 1 39 ? 24.658 -28.466 5.771 1.00 32.09 39 TYR B N 1
ATOM 1385 C CA . TYR B 1 39 ? 24.596 -28.435 7.262 1.00 33.89 39 TYR B CA 1
ATOM 1386 C C . TYR B 1 39 ? 24.676 -29.834 7.878 1.00 34.43 39 TYR B C 1
ATOM 1387 O O . TYR B 1 39 ? 24.582 -29.964 9.088 1.00 31.35 39 TYR B O 1
ATOM 1396 N N . LYS B 1 40 ? 24.891 -30.856 7.034 1.00 34.80 40 LYS B N 1
ATOM 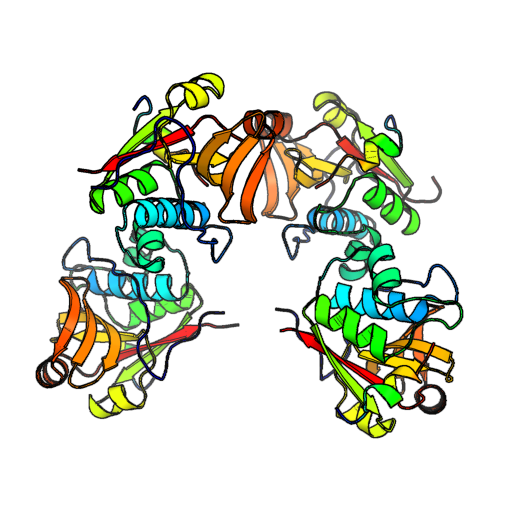1397 C CA . LYS B 1 40 ? 24.923 -32.264 7.437 1.00 37.65 40 LYS B CA 1
ATOM 1398 C C . LYS B 1 40 ? 23.636 -32.711 8.156 1.00 35.27 40 LYS B C 1
ATOM 1399 O O . LYS B 1 40 ? 23.686 -33.494 9.091 1.00 35.65 40 LYS B O 1
ATOM 1405 N N . LYS B 1 41 ? 22.489 -32.204 7.701 1.00 37.23 41 LYS B N 1
ATOM 1406 C CA . LYS B 1 41 ? 21.171 -32.680 8.160 1.00 37.33 41 LYS B CA 1
ATOM 1407 C C . LYS B 1 41 ? 20.712 -33.715 7.182 1.00 36.64 41 LYS B C 1
ATOM 1408 O O . LYS B 1 41 ? 20.353 -33.403 6.058 1.00 40.44 41 LYS B O 1
ATOM 1414 N N . TRP B 1 42 ? 20.799 -34.972 7.612 1.00 41.39 42 TRP B N 1
ATOM 1415 C CA . TRP B 1 42 ? 20.619 -36.104 6.730 1.00 40.64 42 TRP B CA 1
ATOM 1416 C C . TRP B 1 42 ? 19.134 -36.434 6.729 1.00 38.96 42 TRP B C 1
ATOM 1417 O O . TRP B 1 42 ? 18.574 -36.755 7.763 1.00 40.21 42 TRP B O 1
ATOM 1428 N N . VAL B 1 43 ? 18.507 -36.252 5.572 1.00 34.70 43 VAL B N 1
ATOM 1429 C CA . VAL B 1 43 ? 17.085 -36.450 5.383 1.00 33.45 43 VAL B CA 1
ATOM 1430 C C . VAL B 1 43 ? 17.007 -37.125 4.040 1.00 32.90 43 VAL B C 1
ATOM 1431 O O . VAL B 1 43 ? 17.494 -36.573 3.077 1.00 28.52 43 VAL B O 1
ATOM 1435 N N . PRO B 1 44 ? 16.368 -38.312 3.970 1.00 33.90 44 PRO B N 1
ATOM 1436 C CA . PRO B 1 44 ? 16.222 -38.992 2.666 1.00 32.49 44 PRO B CA 1
ATOM 1437 C C . PRO B 1 44 ? 15.598 -38.065 1.593 1.00 33.57 44 PRO B C 1
ATOM 1438 O O . PRO B 1 44 ? 14.665 -37.317 1.883 1.00 31.59 44 PRO B O 1
ATOM 1442 N N . LEU B 1 45 ? 16.100 -38.083 0.364 1.00 34.03 45 LEU B N 1
ATOM 1443 C CA . LEU B 1 45 ? 15.559 -37.197 -0.671 1.00 34.34 45 LEU B CA 1
ATOM 1444 C C . LEU B 1 45 ? 14.059 -37.395 -0.893 1.00 30.38 45 LEU B C 1
ATOM 1445 O O . LEU B 1 45 ? 13.350 -36.446 -1.167 1.00 30.38 45 LEU B O 1
ATOM 1450 N N . GLU B 1 46 ? 13.585 -38.639 -0.780 1.00 31.90 46 GLU B N 1
ATOM 1451 C CA . GLU B 1 46 ? 12.161 -38.949 -0.930 1.00 31.83 46 GLU B CA 1
ATOM 1452 C C . GLU B 1 46 ? 11.347 -38.191 0.108 1.00 28.23 46 GLU B C 1
ATOM 1453 O O . GLU B 1 46 ? 10.257 -37.734 -0.186 1.00 26.72 46 GLU B O 1
ATOM 1459 N N . GLN B 1 47 ? 11.859 -38.112 1.334 1.00 23.18 47 GLN B N 1
ATOM 1460 C CA . GLN B 1 47 ? 11.176 -37.399 2.381 1.00 22.23 47 GLN B CA 1
ATOM 1461 C C . GLN B 1 47 ? 11.100 -35.887 2.092 1.00 27.74 47 GLN B C 1
ATOM 1462 O O . GLN B 1 47 ? 10.055 -35.258 2.307 1.00 28.46 47 GLN B O 1
ATOM 1468 N N . VAL B 1 48 ? 12.190 -35.315 1.568 1.00 30.53 48 VAL B N 1
ATOM 1469 C CA . VAL B 1 48 ? 12.259 -33.896 1.264 1.00 30.46 48 VAL B CA 1
ATOM 1470 C C . VAL B 1 48 ? 11.181 -33.514 0.214 1.00 29.02 48 VAL B C 1
ATOM 1471 O O . VAL B 1 48 ? 10.529 -32.455 0.341 1.00 27.18 48 VAL B O 1
ATOM 1475 N N . ARG B 1 49 ? 11.022 -34.356 -0.809 1.00 30.61 49 ARG B N 1
ATOM 1476 C CA . ARG B 1 49 ? 10.042 -34.093 -1.859 1.00 34.59 49 ARG B CA 1
ATOM 1477 C C . ARG B 1 49 ? 8.646 -33.941 -1.261 1.00 32.69 49 ARG B C 1
ATOM 1478 O O . ARG B 1 49 ? 7.926 -32.999 -1.538 1.00 35.87 49 ARG B O 1
ATOM 1486 N N . VAL B 1 50 ? 8.306 -34.902 -0.435 1.00 31.34 50 VAL B N 1
ATOM 1487 C CA . VAL B 1 50 ? 7.002 -34.978 0.193 1.00 34.96 50 VAL B CA 1
ATOM 1488 C C . VAL B 1 50 ? 6.810 -33.823 1.176 1.00 35.12 50 VAL B C 1
ATOM 1489 O O . VAL B 1 50 ? 5.727 -33.246 1.221 1.00 31.95 50 VAL B O 1
ATOM 1493 N N . ASP B 1 51 ? 7.844 -33.481 1.938 1.00 33.21 51 ASP B N 1
ATOM 1494 C CA . ASP B 1 51 ? 7.741 -32.368 2.889 1.00 35.94 51 ASP B CA 1
ATOM 1495 C C . ASP B 1 51 ? 7.713 -31.008 2.187 1.00 35.57 51 ASP B C 1
ATOM 1496 O O . ASP B 1 51 ? 7.153 -30.087 2.717 1.00 34.36 51 ASP B O 1
ATOM 1501 N N . CYS B 1 52 ? 8.289 -30.897 0.991 1.00 34.47 52 CYS B N 1
ATOM 1502 C CA . CYS B 1 52 ? 8.187 -29.662 0.219 1.00 35.35 52 CYS B CA 1
ATOM 1503 C C . CYS B 1 52 ? 6.861 -29.544 -0.520 1.00 37.40 52 CYS B C 1
ATOM 1504 O O . CYS B 1 52 ? 6.569 -28.494 -1.099 1.00 38.08 52 CYS B O 1
ATOM 1507 N N . GLY B 1 53 ? 6.092 -30.636 -0.561 1.00 39.32 53 GLY B N 1
ATOM 1508 C CA . GLY B 1 53 ? 4.852 -30.664 -1.297 1.00 36.73 53 GLY B CA 1
ATOM 1509 C C . GLY B 1 53 ? 4.999 -30.619 -2.811 1.00 37.06 53 GLY B C 1
ATOM 1510 O O . GLY B 1 53 ? 4.226 -29.931 -3.479 1.00 44.87 53 GLY B O 1
ATOM 1511 N N . VAL B 1 54 ? 5.942 -31.361 -3.374 1.00 35.09 54 VAL B N 1
ATOM 1512 C CA . VAL B 1 54 ? 6.052 -31.444 -4.855 1.00 40.01 54 VAL B CA 1
ATOM 1513 C C . VAL B 1 54 ? 4.703 -31.853 -5.464 1.00 40.09 54 VAL B C 1
ATOM 1514 O O . VAL B 1 54 ? 4.068 -32.804 -5.018 1.00 47.25 54 VAL B O 1
ATOM 1518 N N . SER B 1 55 ? 4.266 -31.096 -6.452 1.00 40.52 55 SER B N 1
ATOM 1519 C CA . SER B 1 55 ? 2.978 -31.309 -7.096 1.00 42.49 55 SER B CA 1
ATOM 1520 C C . SER B 1 55 ? 3.249 -31.174 -8.602 1.00 43.98 55 SER B C 1
ATOM 1521 O O . SER B 1 55 ? 4.432 -31.113 -9.034 1.00 37.33 55 SER B O 1
ATOM 1524 N N . ARG B 1 56 ? 2.166 -31.108 -9.387 1.00 47.18 56 ARG B N 1
ATOM 1525 C CA . ARG B 1 56 ? 2.256 -30.862 -10.835 1.00 47.64 56 ARG B CA 1
ATOM 1526 C C . ARG B 1 56 ? 2.719 -29.443 -11.147 1.00 42.82 56 ARG B C 1
ATOM 1527 O O . ARG B 1 56 ? 3.082 -29.152 -12.271 1.00 39.30 56 ARG B O 1
ATOM 1535 N N . ASP B 1 57 ? 2.709 -28.558 -10.152 1.00 41.84 57 ASP B N 1
ATOM 1536 C CA . ASP B 1 57 ? 3.242 -27.191 -10.305 1.00 45.77 57 ASP B CA 1
ATOM 1537 C C . ASP B 1 57 ? 4.616 -26.996 -9.616 1.00 43.07 57 ASP B C 1
ATOM 1538 O O . ASP B 1 57 ? 4.965 -25.876 -9.204 1.00 42.32 57 ASP B O 1
ATOM 1543 N N . GLY B 1 58 ? 5.391 -28.079 -9.508 1.00 36.14 58 GLY B N 1
ATOM 1544 C CA . GLY B 1 58 ? 6.655 -28.046 -8.815 1.00 36.88 58 GLY B CA 1
ATOM 1545 C C . GLY B 1 58 ? 6.429 -27.849 -7.330 1.00 32.32 58 GLY B C 1
ATOM 1546 O O . GLY B 1 58 ? 5.534 -28.479 -6.769 1.00 34.83 58 GLY B O 1
ATOM 1547 N N . SER B 1 59 ? 7.231 -26.970 -6.720 1.00 30.98 59 SER B N 1
ATOM 1548 C CA . SER B 1 59 ? 7.091 -26.604 -5.301 1.00 31.06 59 SER B CA 1
ATOM 1549 C C . SER B 1 59 ? 6.982 -25.098 -5.239 1.00 28.71 59 SER B C 1
ATOM 1550 O O . SER B 1 59 ? 7.296 -24.406 -6.198 1.00 27.91 59 SER B O 1
ATOM 1553 N N . ASN B 1 60 ? 6.603 -24.593 -4.079 1.00 25.93 60 ASN B N 1
ATOM 1554 C CA . ASN B 1 60 ? 6.541 -23.164 -3.852 1.00 26.84 60 ASN B CA 1
ATOM 1555 C C . ASN B 1 60 ? 7.363 -22.763 -2.628 1.00 27.11 60 ASN B C 1
ATOM 1556 O O . ASN B 1 60 ? 7.627 -23.580 -1.727 1.00 27.32 60 ASN B O 1
ATOM 1561 N N . ALA B 1 61 ? 7.759 -21.493 -2.623 1.00 26.60 61 ALA B N 1
ATOM 1562 C CA . ALA B 1 61 ? 8.770 -21.053 -1.731 1.00 27.42 61 ALA B CA 1
ATOM 1563 C C . ALA B 1 61 ? 8.266 -21.142 -0.298 1.00 28.44 61 ALA B C 1
ATOM 1564 O O . ALA B 1 61 ? 9.051 -21.399 0.608 1.00 25.53 61 ALA B O 1
ATOM 1566 N N . LEU B 1 62 ? 6.968 -20.929 -0.079 1.00 29.81 62 LEU B N 1
ATOM 1567 C CA . LEU B 1 62 ? 6.439 -21.023 1.314 1.00 31.32 62 LEU B CA 1
ATOM 1568 C C . LEU B 1 62 ? 6.619 -22.430 1.892 1.00 27.59 62 LEU B C 1
ATOM 1569 O O . LEU B 1 62 ? 6.961 -22.587 3.068 1.00 25.00 62 LEU B O 1
ATOM 1574 N N . ASN B 1 63 ? 6.382 -23.436 1.061 1.00 27.55 63 ASN B N 1
ATOM 1575 C CA . ASN B 1 63 ? 6.492 -24.843 1.508 1.00 27.65 63 ASN B CA 1
ATOM 1576 C C . ASN B 1 63 ? 7.959 -25.287 1.670 1.00 30.86 63 ASN B C 1
ATOM 1577 O O . ASN B 1 63 ? 8.271 -26.056 2.596 1.00 29.66 63 ASN B O 1
ATOM 1582 N N . VAL B 1 64 ? 8.858 -24.762 0.818 1.00 28.32 64 VAL B N 1
ATOM 1583 C CA . VAL B 1 64 ? 10.275 -25.069 0.949 1.00 27.00 64 VAL B CA 1
ATOM 1584 C C . VAL B 1 64 ? 10.758 -24.543 2.281 1.00 28.26 64 VAL B C 1
ATOM 1585 O O . VAL B 1 64 ? 11.439 -25.252 3.013 1.00 27.91 64 VAL B O 1
ATOM 1589 N N . LEU B 1 65 ? 10.394 -23.312 2.593 1.00 27.20 65 LEU B N 1
ATOM 1590 C CA . LEU B 1 65 ? 10.770 -22.691 3.845 1.00 29.66 65 LEU B CA 1
ATOM 1591 C C . LEU B 1 65 ? 10.200 -23.422 5.069 1.00 30.68 65 LEU B C 1
ATOM 1592 O O . LEU B 1 65 ? 10.883 -23.564 6.073 1.00 30.83 65 LEU B O 1
ATOM 1597 N N . LYS B 1 66 ? 8.933 -23.818 5.010 1.00 33.23 66 LYS B N 1
ATOM 1598 C CA . LYS B 1 66 ? 8.287 -24.578 6.122 1.00 33.14 66 LYS B CA 1
ATOM 1599 C C . LYS B 1 66 ? 8.972 -25.924 6.386 1.00 29.57 66 LYS B C 1
ATOM 1600 O O . LYS B 1 66 ? 9.203 -26.293 7.532 1.00 28.32 66 LYS B O 1
ATOM 1606 N N . ALA B 1 67 ? 9.279 -26.643 5.320 1.00 26.72 67 ALA B N 1
ATOM 1607 C CA . ALA B 1 67 ? 10.014 -27.919 5.416 1.00 28.12 67 ALA B CA 1
ATOM 1608 C C . ALA B 1 67 ? 11.414 -27.693 6.034 1.00 32.02 67 ALA B C 1
ATOM 1609 O O . ALA B 1 67 ? 11.811 -28.426 6.920 1.00 31.50 67 ALA B O 1
ATOM 1611 N N . ALA B 1 68 ? 12.116 -26.631 5.617 1.00 32.06 68 ALA B N 1
ATOM 1612 C CA . ALA B 1 68 ? 13.438 -26.308 6.169 1.00 31.85 68 ALA B CA 1
ATOM 1613 C C . ALA B 1 68 ? 13.362 -26.058 7.688 1.00 34.03 68 ALA B C 1
ATOM 1614 O O . ALA B 1 68 ? 14.231 -26.491 8.449 1.00 31.65 68 ALA B O 1
ATOM 1616 N N . ARG B 1 69 ? 12.305 -25.363 8.113 1.00 35.88 69 ARG B N 1
ATOM 1617 C CA . ARG B 1 69 ? 12.085 -25.033 9.536 1.00 35.48 69 ARG B CA 1
ATOM 1618 C C . ARG B 1 69 ? 11.841 -26.250 10.392 1.00 35.72 69 ARG B C 1
ATOM 1619 O O . ARG B 1 69 ? 12.360 -26.307 11.488 1.00 36.29 69 ARG B O 1
ATOM 1627 N N . ASN B 1 70 ? 11.066 -27.218 9.895 1.00 38.60 70 ASN B N 1
ATOM 1628 C CA . ASN B 1 70 ? 10.851 -28.472 10.616 1.00 38.42 70 ASN B CA 1
ATOM 1629 C C . ASN B 1 70 ? 12.138 -29.296 10.731 1.00 41.38 70 ASN B C 1
ATOM 1630 O O . ASN B 1 70 ? 12.301 -30.041 11.696 1.00 43.97 70 ASN B O 1
ATOM 1635 N N . TYR B 1 71 ? 13.071 -29.144 9.787 1.00 39.86 71 TYR B N 1
ATOM 1636 C CA . TYR B 1 71 ? 14.393 -29.788 9.896 1.00 38.04 71 TYR B CA 1
ATOM 1637 C C . TYR B 1 71 ? 15.410 -29.008 10.730 1.00 38.11 71 TYR B C 1
ATOM 1638 O O . TYR B 1 71 ? 16.602 -29.350 10.720 1.00 37.97 71 TYR B O 1
ATOM 1647 N N . GLY B 1 72 ? 14.982 -27.958 11.441 1.00 41.60 72 GLY B N 1
ATOM 1648 C CA . GLY B 1 72 ? 15.866 -27.261 12.399 1.00 40.27 72 GLY B CA 1
ATOM 1649 C C . GLY B 1 72 ? 16.619 -26.041 11.881 1.00 41.51 72 GLY B C 1
ATOM 1650 O O . GLY B 1 72 ? 17.374 -25.429 12.630 1.00 44.50 72 GLY B O 1
ATOM 1651 N N . LEU B 1 73 ? 16.393 -25.662 10.627 1.00 38.56 73 LEU B N 1
ATOM 1652 C CA . LEU B 1 73 ? 16.968 -24.436 10.093 1.00 37.71 73 LEU B CA 1
ATOM 1653 C C . LEU B 1 73 ? 16.029 -23.252 10.284 1.00 37.91 73 LEU B C 1
ATOM 1654 O O . LEU B 1 73 ? 14.814 -23.364 10.110 1.00 39.77 73 LEU B O 1
ATOM 1659 N N . GLU B 1 74 ? 16.589 -22.105 10.633 1.00 38.62 74 GLU B N 1
ATOM 1660 C CA . GLU B 1 74 ? 15.865 -20.863 10.531 1.00 39.44 74 GLU B CA 1
ATOM 1661 C C . GLU B 1 74 ? 15.843 -20.511 9.039 1.00 36.06 74 GLU B C 1
ATOM 1662 O O . GLU B 1 74 ? 16.855 -20.662 8.343 1.00 36.61 74 GLU B O 1
ATOM 1668 N N . ALA B 1 75 ? 14.692 -20.066 8.558 1.00 31.71 75 ALA B N 1
ATOM 1669 C CA . ALA B 1 75 ? 14.474 -19.839 7.123 1.00 33.33 75 ALA B CA 1
ATOM 1670 C C . ALA B 1 75 ? 13.583 -18.614 6.832 1.00 35.28 75 ALA B C 1
ATOM 1671 O O . ALA B 1 75 ? 12.453 -18.525 7.340 1.00 30.34 75 ALA B O 1
ATOM 1673 N N . LYS B 1 76 ? 14.073 -17.721 5.961 1.00 34.16 76 LYS B N 1
ATOM 1674 C CA . LYS B 1 76 ? 13.377 -16.494 5.601 1.00 34.36 76 LYS B CA 1
ATOM 1675 C C . LYS B 1 76 ? 13.428 -16.258 4.101 1.00 30.46 76 LYS B C 1
ATOM 1676 O O . LYS B 1 76 ? 14.408 -16.580 3.450 1.00 25.74 76 LYS B O 1
ATOM 1682 N N . GLY B 1 77 ? 12.365 -15.677 3.566 1.00 27.48 77 GLY B N 1
ATOM 1683 C CA . GLY B 1 77 ? 12.257 -15.319 2.134 1.00 27.13 77 GLY B CA 1
ATOM 1684 C C . GLY B 1 77 ? 12.402 -13.824 1.901 1.00 27.51 77 GLY B C 1
ATOM 1685 O O . GLY B 1 77 ? 11.663 -13.006 2.478 1.00 33.56 77 GLY B O 1
ATOM 1686 N N . TYR B 1 78 ? 13.306 -13.444 1.006 1.00 27.79 78 TYR B N 1
ATOM 1687 C CA . TYR B 1 78 ? 13.517 -12.067 0.664 1.00 27.64 78 TYR B CA 1
ATOM 1688 C C . TYR B 1 78 ? 13.319 -11.839 -0.818 1.00 28.64 78 TYR B C 1
ATOM 1689 O O . TYR B 1 78 ? 13.576 -12.724 -1.623 1.00 27.09 78 TYR B O 1
ATOM 1698 N N . ARG B 1 79 ? 12.862 -10.619 -1.136 1.00 28.07 79 ARG B N 1
ATOM 1699 C CA . ARG B 1 79 ? 12.993 -10.068 -2.452 1.00 29.27 79 ARG B CA 1
ATOM 1700 C C . ARG B 1 79 ? 14.197 -9.112 -2.432 1.00 29.93 79 ARG B C 1
ATOM 1701 O O . ARG B 1 79 ? 14.242 -8.198 -1.594 1.00 31.42 79 ARG B O 1
ATOM 1709 N N . TYR B 1 80 ? 15.157 -9.365 -3.341 1.00 27.41 80 TYR B N 1
ATOM 1710 C CA . TYR B 1 80 ? 16.421 -8.650 -3.440 1.00 22.07 80 TYR B CA 1
ATOM 1711 C C . TYR B 1 80 ? 16.592 -8.311 -4.896 1.00 23.90 80 TYR B C 1
ATOM 1712 O O . TYR B 1 80 ? 16.323 -9.139 -5.745 1.00 21.52 80 TYR B O 1
ATOM 1721 N N . GLU B 1 81 ? 17.065 -7.092 -5.190 1.00 24.72 81 GLU B N 1
ATOM 1722 C CA . GLU B 1 81 ? 17.665 -6.833 -6.501 1.00 27.16 81 GLU B CA 1
ATOM 1723 C C . GLU B 1 81 ? 19.056 -7.543 -6.526 1.00 27.53 81 GLU B C 1
ATOM 1724 O O . GLU B 1 81 ? 19.655 -7.812 -5.447 1.00 21.84 81 GLU B O 1
ATOM 1730 N N . PRO B 1 82 ? 19.549 -7.858 -7.738 1.00 26.85 82 PRO B N 1
ATOM 1731 C CA . PRO B 1 82 ? 20.813 -8.527 -7.908 1.00 28.94 82 PRO B CA 1
ATOM 1732 C C . PRO B 1 82 ? 21.962 -7.923 -7.120 1.00 29.21 82 PRO B C 1
ATOM 1733 O O . PRO B 1 82 ? 22.689 -8.687 -6.486 1.00 28.69 82 PRO B O 1
ATOM 1737 N N . GLU B 1 83 ? 22.108 -6.596 -7.129 1.00 30.30 83 GLU B N 1
ATOM 1738 C CA . GLU B 1 83 ? 23.211 -5.912 -6.430 1.00 29.90 83 GLU B CA 1
ATOM 1739 C C . GLU B 1 83 ? 23.171 -6.128 -4.910 1.00 27.57 83 GLU B C 1
ATOM 1740 O O . GLU B 1 83 ? 24.218 -6.208 -4.250 1.00 28.77 83 GLU B O 1
ATOM 1746 N N . LYS B 1 84 ? 21.979 -6.210 -4.344 1.00 28.55 84 LYS B N 1
ATOM 1747 C CA . LYS B 1 84 ? 21.859 -6.394 -2.871 1.00 30.07 84 LYS B CA 1
ATOM 1748 C C . LYS B 1 84 ? 22.030 -7.866 -2.501 1.00 28.41 84 LYS B C 1
ATOM 1749 O O . LYS B 1 84 ? 22.406 -8.181 -1.359 1.00 31.50 84 LYS B O 1
ATOM 1755 N N . LEU B 1 85 ? 21.736 -8.774 -3.434 1.00 29.54 85 LEU B N 1
ATOM 1756 C CA . LEU B 1 85 ? 21.960 -10.190 -3.159 1.00 28.77 85 LEU B CA 1
ATOM 1757 C C . LEU B 1 85 ? 23.494 -10.389 -3.010 1.00 29.38 85 LEU B C 1
ATOM 1758 O O . LEU B 1 85 ? 23.953 -10.968 -2.002 1.00 23.15 85 LEU B O 1
ATOM 1763 N N . LYS B 1 86 ? 24.243 -9.854 -3.993 1.00 29.25 86 LYS B N 1
ATOM 1764 C CA . LYS B 1 86 ? 25.734 -9.856 -4.015 1.00 28.33 86 LYS B CA 1
ATOM 1765 C C . LYS B 1 86 ? 26.370 -9.251 -2.789 1.00 30.02 86 LYS B C 1
ATOM 1766 O O . LYS B 1 86 ? 27.369 -9.740 -2.301 1.00 37.60 86 LYS B O 1
ATOM 1772 N N . LYS B 1 87 ? 25.745 -8.227 -2.245 1.00 29.94 87 LYS B N 1
ATOM 1773 C CA . LYS B 1 87 ? 26.285 -7.529 -1.118 1.00 32.66 87 LYS B CA 1
ATOM 1774 C C . LYS B 1 87 ? 25.944 -8.194 0.195 1.00 32.51 87 LYS B C 1
ATOM 1775 O O . LYS B 1 87 ? 26.810 -8.350 1.049 1.00 35.44 87 LYS B O 1
ATOM 1781 N N . GLU B 1 88 ? 24.680 -8.572 0.367 1.00 34.65 88 GLU B N 1
ATOM 1782 C CA . GLU B 1 88 ? 24.152 -8.995 1.664 1.00 34.79 88 GLU B CA 1
ATOM 1783 C C . GLU B 1 88 ? 23.749 -10.477 1.749 1.00 33.83 88 GLU B C 1
ATOM 1784 O O . GLU B 1 88 ? 23.435 -10.964 2.843 1.00 29.88 88 GLU B O 1
ATOM 1790 N N . GLY B 1 89 ? 23.703 -11.182 0.621 1.00 27.26 89 GLY B N 1
ATOM 1791 C CA . GLY B 1 89 ? 23.340 -12.609 0.651 1.00 30.05 89 GLY B CA 1
ATOM 1792 C C . GLY B 1 89 ? 24.223 -13.446 1.541 1.00 28.75 89 GLY B C 1
ATOM 1793 O O . GLY B 1 89 ? 25.325 -13.049 1.830 1.00 33.86 89 GLY B O 1
ATOM 1794 N N . THR B 1 90 ? 23.744 -14.604 1.984 1.00 27.28 90 THR B N 1
ATOM 1795 C CA . THR B 1 90 ? 24.586 -15.585 2.660 1.00 24.87 90 THR B CA 1
ATOM 1796 C C . THR B 1 90 ? 24.398 -16.903 1.943 1.00 29.65 90 THR B C 1
ATOM 1797 O O . THR B 1 90 ? 23.338 -17.118 1.338 1.00 29.84 90 THR B O 1
ATOM 1801 N N . PHE B 1 91 ? 25.423 -17.766 2.003 1.00 28.69 91 PHE B N 1
ATOM 1802 C CA . PHE B 1 91 ? 25.515 -18.948 1.146 1.00 30.71 91 PHE B CA 1
ATOM 1803 C C . PHE B 1 91 ? 25.724 -20.235 1.930 1.00 29.41 91 PHE B C 1
ATOM 1804 O O . PHE B 1 91 ? 26.407 -20.230 2.949 1.00 33.42 91 PHE B O 1
ATOM 1812 N N . PRO B 1 92 ? 25.105 -21.339 1.504 1.00 30.15 92 PRO B N 1
ATOM 1813 C CA . PRO B 1 92 ? 24.239 -21.400 0.324 1.00 26.40 92 PRO B CA 1
ATOM 1814 C C . PRO B 1 92 ? 22.852 -20.804 0.606 1.00 26.01 92 PRO B C 1
ATOM 1815 O O . PRO B 1 92 ? 22.428 -20.677 1.782 1.00 21.91 92 PRO B O 1
ATOM 1819 N N . CYS B 1 93 ? 22.175 -20.431 -0.460 1.00 21.18 93 CYS B N 1
ATOM 1820 C CA . CYS B 1 93 ? 20.793 -19.949 -0.401 1.00 23.32 93 CYS B CA 1
ATOM 1821 C C . CYS B 1 93 ? 20.103 -20.488 -1.639 1.00 22.45 93 CYS B C 1
ATOM 1822 O O . CYS B 1 93 ? 20.777 -20.899 -2.600 1.00 21.69 93 CYS B O 1
ATOM 1825 N N . ILE B 1 94 ? 18.768 -20.478 -1.625 1.00 23.40 94 ILE B N 1
ATOM 1826 C CA . ILE B 1 94 ? 17.997 -20.978 -2.761 1.00 24.96 94 ILE B CA 1
ATOM 1827 C C . ILE B 1 94 ? 17.422 -19.763 -3.465 1.00 26.65 94 ILE B C 1
ATOM 1828 O O . ILE B 1 94 ? 16.908 -18.864 -2.796 1.00 27.19 94 ILE B O 1
ATOM 1833 N N . ILE B 1 95 ? 17.493 -19.749 -4.808 1.00 24.67 95 ILE B N 1
ATOM 1834 C CA . ILE B 1 95 ? 16.994 -18.636 -5.559 1.00 28.40 95 ILE B CA 1
ATOM 1835 C C . ILE B 1 95 ? 16.087 -19.117 -6.675 1.00 30.18 95 ILE B C 1
ATOM 1836 O O . ILE B 1 95 ? 16.320 -20.200 -7.250 1.00 31.51 95 ILE B O 1
ATOM 1841 N N . HIS B 1 96 ? 15.055 -18.299 -6.941 1.00 27.58 96 HIS B N 1
ATOM 1842 C CA . HIS B 1 96 ? 14.054 -18.510 -8.012 1.00 28.17 96 HIS B CA 1
ATOM 1843 C C . HIS B 1 96 ? 14.722 -18.102 -9.342 1.00 28.68 96 HIS B C 1
ATOM 1844 O O . HIS B 1 96 ? 15.484 -17.137 -9.378 1.00 27.43 96 HIS B O 1
ATOM 1851 N N . TRP B 1 97 ? 14.467 -18.855 -10.415 1.00 29.71 97 TRP B N 1
ATOM 1852 C CA . TRP B 1 97 ? 15.293 -18.801 -11.633 1.00 31.11 97 TRP B CA 1
ATOM 1853 C C . TRP B 1 97 ? 14.408 -18.972 -12.864 1.00 33.47 97 TRP B C 1
ATOM 1854 O O . TRP B 1 97 ? 13.715 -20.001 -12.997 1.00 33.44 97 TRP B O 1
ATOM 1865 N N . ASN B 1 98 ? 14.459 -17.980 -13.755 1.00 36.70 98 ASN B N 1
ATOM 1866 C CA . ASN B 1 98 ? 13.623 -17.921 -14.973 1.00 41.28 98 ASN B CA 1
ATOM 1867 C C . ASN B 1 98 ? 12.112 -18.096 -14.741 1.00 40.07 98 ASN B C 1
ATOM 1868 O O . ASN B 1 98 ? 11.421 -18.589 -15.605 1.00 43.27 98 ASN B O 1
ATOM 1873 N N . PHE B 1 99 ? 11.640 -17.711 -13.549 1.00 39.06 99 PHE B N 1
ATOM 1874 C CA . PHE B 1 99 ? 10.211 -17.782 -13.148 1.00 41.73 99 PHE B CA 1
ATOM 1875 C C . PHE B 1 99 ? 9.627 -19.207 -13.045 1.00 40.24 99 PHE B C 1
ATOM 1876 O O . PHE B 1 99 ? 8.461 -19.367 -12.797 1.00 42.75 99 PHE B O 1
ATOM 1884 N N . ASN B 1 100 ? 10.494 -20.210 -13.105 1.00 40.21 100 ASN B N 1
ATOM 1885 C CA . ASN B 1 100 ? 10.231 -21.622 -13.421 1.00 42.57 100 ASN B CA 1
ATOM 1886 C C . ASN B 1 100 ? 10.823 -22.683 -12.478 1.00 40.22 100 ASN B C 1
ATOM 1887 O O . ASN B 1 100 ? 10.454 -23.864 -12.529 1.00 37.98 100 ASN B O 1
ATOM 1892 N N . HIS B 1 101 ? 11.876 -22.283 -11.766 1.00 38.23 101 HIS B N 1
ATOM 1893 C CA . HIS B 1 101 ? 12.985 -23.188 -11.416 1.00 33.56 101 HIS B CA 1
ATOM 1894 C C . HIS B 1 101 ? 13.619 -22.655 -10.134 1.00 29.92 101 HIS B C 1
ATOM 1895 O O . HIS B 1 101 ? 13.502 -21.444 -9.783 1.00 28.74 101 HIS B O 1
ATOM 1902 N N . PHE B 1 102 ? 14.187 -23.584 -9.387 1.00 27.25 102 PHE B N 1
ATOM 1903 C CA . PHE B 1 102 ? 14.958 -23.258 -8.218 1.00 27.05 102 PHE B CA 1
ATOM 1904 C C . PHE B 1 102 ? 16.349 -23.828 -8.417 1.00 26.87 102 PHE B C 1
ATOM 1905 O O . PHE B 1 102 ? 16.497 -24.973 -8.875 1.00 29.89 102 PHE B O 1
ATOM 1913 N N . VAL B 1 103 ? 17.354 -23.014 -8.083 1.00 24.58 103 VAL B N 1
ATOM 1914 C CA . VAL B 1 103 ? 18.733 -23.446 -8.038 1.00 23.25 103 VAL B CA 1
ATOM 1915 C C . VAL B 1 103 ? 19.352 -23.057 -6.695 1.00 23.22 103 VAL B C 1
ATOM 1916 O O . VAL B 1 103 ? 18.805 -22.239 -5.981 1.00 25.02 103 VAL B O 1
ATOM 1920 N N . VAL B 1 104 ? 20.501 -23.664 -6.377 1.00 27.60 104 VAL B N 1
ATOM 1921 C CA . VAL B 1 104 ? 21.279 -23.316 -5.173 1.00 26.63 104 VAL B CA 1
ATOM 1922 C C . VAL B 1 104 ? 22.422 -22.378 -5.492 1.00 25.50 104 VAL B C 1
ATOM 1923 O O . VAL B 1 104 ? 23.272 -22.723 -6.295 1.00 29.48 104 VAL B O 1
ATOM 1927 N N . 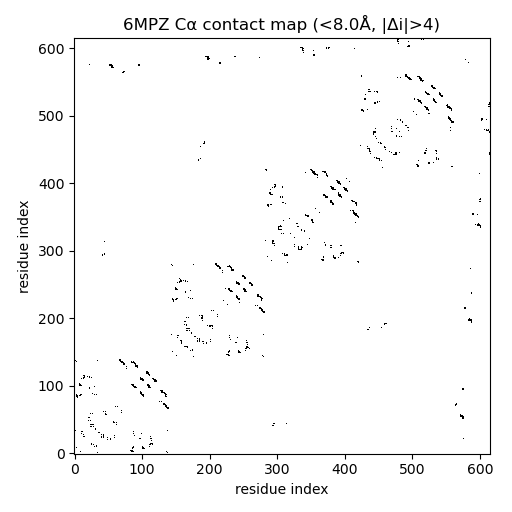LEU B 1 105 ? 22.432 -21.200 -4.870 1.00 25.76 105 LEU B N 1
ATOM 1928 C CA . LEU B 1 105 ? 23.504 -20.202 -5.051 1.00 26.04 105 LEU B CA 1
ATOM 1929 C C . LEU B 1 105 ? 24.567 -20.390 -3.982 1.00 26.38 105 LEU B C 1
ATOM 1930 O O . LEU B 1 105 ? 24.278 -20.303 -2.735 1.00 26.76 105 LEU B O 1
ATOM 1935 N N . LYS B 1 106 ? 25.789 -20.680 -4.457 1.00 26.23 106 LYS B N 1
ATOM 1936 C CA . LYS B 1 106 ? 26.934 -20.953 -3.591 1.00 27.65 106 LYS B CA 1
ATOM 1937 C C . LYS B 1 106 ? 27.754 -19.701 -3.311 1.00 28.78 106 LYS B C 1
ATOM 1938 O O . LYS B 1 106 ? 28.410 -19.633 -2.263 1.00 27.85 106 LYS B O 1
ATOM 1944 N N . GLY B 1 107 ? 27.683 -18.726 -4.224 1.00 26.65 107 GLY B N 1
ATOM 1945 C CA . GLY B 1 107 ? 28.318 -17.408 -4.082 1.00 26.34 107 GLY B CA 1
ATOM 1946 C C . GLY B 1 107 ? 28.737 -16.854 -5.419 1.00 27.45 107 GLY B C 1
ATOM 1947 O O . GLY B 1 107 ? 28.356 -17.390 -6.479 1.00 30.44 107 GLY B O 1
ATOM 1948 N N . PHE B 1 108 ? 29.596 -15.830 -5.351 1.00 30.28 108 PHE B N 1
ATOM 1949 C CA . PHE B 1 108 ? 30.104 -15.100 -6.522 1.00 29.63 108 PHE B CA 1
ATOM 1950 C C . PHE B 1 108 ? 31.626 -15.010 -6.464 1.00 32.09 108 PHE B C 1
ATOM 1951 O O . PHE B 1 108 ? 32.216 -14.982 -5.375 1.00 28.84 108 PHE B O 1
ATOM 1959 N N . LYS B 1 109 ? 32.258 -15.057 -7.634 1.00 32.08 109 LYS B N 1
ATOM 1960 C CA . LYS B 1 109 ? 33.662 -14.685 -7.763 1.00 32.85 109 LYS B CA 1
ATOM 1961 C C . LYS B 1 109 ? 33.912 -14.125 -9.154 1.00 33.45 109 LYS B C 1
ATOM 1962 O O . LYS B 1 109 ? 33.488 -14.697 -10.137 1.00 30.65 109 LYS B O 1
ATOM 1968 N N . GLY B 1 110 ? 34.566 -12.967 -9.211 1.00 36.36 110 GLY B N 1
ATOM 1969 C CA . GLY B 1 110 ? 34.749 -12.252 -10.472 1.00 34.68 110 GLY B CA 1
ATOM 1970 C C . GLY B 1 110 ? 33.454 -11.932 -11.161 1.00 33.26 110 GLY B C 1
ATOM 1971 O O . GLY B 1 110 ? 32.528 -11.471 -10.539 1.00 32.26 110 GLY B O 1
ATOM 1972 N N . LYS B 1 111 ? 33.399 -12.180 -12.467 1.00 35.23 111 LYS B N 1
ATOM 1973 C CA . LYS B 1 111 ? 32.230 -11.962 -13.303 1.00 34.97 111 LYS B CA 1
ATOM 1974 C C . LYS B 1 111 ? 31.368 -13.229 -13.386 1.00 32.76 111 LYS B C 1
ATOM 1975 O O . LYS B 1 111 ? 30.681 -13.469 -14.412 1.00 30.97 111 LYS B O 1
ATOM 1981 N N . TYR B 1 112 ? 31.363 -14.024 -12.315 1.00 34.06 112 TYR B N 1
ATOM 1982 C CA . TYR B 1 112 ? 30.696 -15.347 -12.301 1.00 32.11 112 TYR B CA 1
ATOM 1983 C C . TYR B 1 112 ? 29.928 -15.612 -10.995 1.00 32.66 112 TYR B C 1
ATOM 1984 O O . TYR B 1 112 ? 30.418 -15.298 -9.876 1.00 29.34 112 TYR B O 1
ATOM 1993 N N . ALA B 1 113 ? 28.736 -16.190 -11.166 1.00 31.81 113 ALA B N 1
ATOM 1994 C CA . ALA B 1 113 ? 27.946 -16.752 -10.064 1.00 33.70 113 ALA B CA 1
ATOM 1995 C C . ALA B 1 113 ? 28.139 -18.279 -10.080 1.00 30.71 113 ALA B C 1
ATOM 1996 O O . ALA B 1 113 ? 28.161 -18.908 -11.151 1.00 29.19 113 ALA B O 1
ATOM 1998 N N . TYR B 1 114 ? 28.262 -18.853 -8.896 1.00 28.67 114 TYR B N 1
ATOM 1999 C CA . TYR B 1 114 ? 28.491 -20.291 -8.735 1.00 31.73 114 TYR B CA 1
ATOM 2000 C C . TYR B 1 114 ? 27.249 -20.977 -8.118 1.00 30.25 114 TYR B C 1
ATOM 2001 O O . TYR B 1 114 ? 26.861 -20.741 -6.937 1.00 27.79 114 TYR B O 1
ATOM 2010 N N . ILE B 1 115 ? 26.669 -21.853 -8.928 1.00 27.33 115 ILE B N 1
ATOM 2011 C CA . ILE B 1 115 ? 25.345 -22.409 -8.720 1.00 33.02 115 ILE B CA 1
ATOM 2012 C C . ILE B 1 115 ? 25.397 -23.950 -8.821 1.00 31.51 115 ILE B C 1
ATOM 2013 O O . ILE B 1 115 ? 26.205 -24.499 -9.550 1.00 31.73 115 ILE B O 1
ATOM 2018 N N . ASN B 1 116 ? 24.601 -24.619 -8.005 1.00 31.55 116 ASN B N 1
ATOM 2019 C CA . ASN B 1 116 ? 24.227 -26.038 -8.199 1.00 30.39 116 ASN B CA 1
ATOM 2020 C C . ASN B 1 116 ? 22.825 -26.015 -8.725 1.00 26.38 116 ASN B C 1
ATOM 2021 O O . ASN B 1 116 ? 21.898 -25.743 -7.995 1.00 26.15 116 ASN B O 1
ATOM 2026 N N . ASP B 1 117 ? 22.705 -26.196 -10.035 1.00 27.51 117 ASP B N 1
ATOM 2027 C CA . ASP B 1 117 ? 21.446 -26.261 -10.728 1.00 30.25 117 ASP B CA 1
ATOM 2028 C C . ASP B 1 117 ? 20.973 -27.741 -10.719 1.00 30.30 117 ASP B C 1
ATOM 2029 O O . ASP B 1 117 ? 21.670 -28.612 -11.245 1.00 37.06 117 ASP B O 1
ATOM 2034 N N . PRO B 1 118 ? 19.792 -28.033 -10.150 1.00 30.55 118 PRO B N 1
ATOM 2035 C CA . PRO B 1 118 ? 19.317 -29.446 -10.101 1.00 31.64 118 PRO B CA 1
ATOM 2036 C C . PRO B 1 118 ? 19.105 -30.096 -11.471 1.00 34.94 118 PRO B C 1
ATOM 2037 O O . PRO B 1 118 ? 19.113 -31.316 -11.560 1.00 38.24 118 PRO B O 1
ATOM 2041 N N . ALA B 1 119 ? 18.927 -29.287 -12.516 1.00 34.26 119 ALA B N 1
ATOM 2042 C CA . ALA B 1 119 ? 18.840 -29.783 -13.901 1.00 37.77 119 ALA B CA 1
ATOM 2043 C C . ALA B 1 119 ? 20.179 -29.968 -14.581 1.00 38.23 119 ALA B C 1
ATOM 2044 O O . ALA B 1 119 ? 20.241 -30.666 -15.576 1.00 45.71 119 ALA B O 1
ATOM 2046 N N . LYS B 1 120 ? 21.234 -29.299 -14.109 1.00 42.47 120 LYS B N 1
ATOM 2047 C CA . LYS B 1 120 ? 22.509 -29.276 -14.836 1.00 42.71 120 LYS B CA 1
ATOM 2048 C C . LYS B 1 120 ? 23.738 -29.642 -14.022 1.00 43.21 120 LYS B C 1
ATOM 2049 O O . LYS B 1 120 ? 24.753 -29.943 -14.634 1.00 45.34 120 LYS B O 1
ATOM 2055 N N . GLY B 1 121 ? 23.676 -29.644 -12.687 1.00 39.30 121 GLY B N 1
ATOM 2056 C CA . GLY B 1 121 ? 24.858 -29.875 -11.866 1.00 35.73 121 GLY B CA 1
ATOM 2057 C C . GLY B 1 121 ? 25.482 -28.558 -11.436 1.00 41.00 121 GLY B C 1
ATOM 2058 O O . GLY B 1 121 ? 24.817 -27.502 -11.415 1.00 36.79 121 GLY B O 1
ATOM 2059 N N . ASP B 1 122 ? 26.768 -28.605 -11.106 1.00 43.69 122 ASP B N 1
ATOM 2060 C CA . ASP B 1 122 ? 27.497 -27.398 -10.713 1.00 46.04 122 ASP B CA 1
ATOM 2061 C C . ASP B 1 122 ? 27.923 -26.577 -11.955 1.00 47.46 122 ASP B C 1
ATOM 2062 O O . ASP B 1 122 ? 28.636 -27.073 -12.829 1.00 47.38 122 ASP B O 1
ATOM 2067 N N . VAL B 1 123 ? 27.441 -25.329 -12.027 1.00 40.25 123 VAL B N 1
ATOM 2068 C CA . VAL B 1 123 ? 27.701 -24.475 -13.165 1.00 40.12 123 VAL B CA 1
ATOM 2069 C C . VAL B 1 123 ? 28.222 -23.087 -12.740 1.00 39.24 123 VAL B C 1
ATOM 2070 O O . VAL B 1 123 ? 28.104 -22.665 -11.576 1.00 34.60 123 VAL B O 1
ATOM 2074 N N . LYS B 1 124 ? 28.885 -22.415 -13.686 1.00 37.06 124 LYS B N 1
ATOM 2075 C CA . LYS B 1 124 ? 29.371 -21.053 -13.502 1.00 41.07 124 LYS B CA 1
ATOM 2076 C C . LYS B 1 124 ? 28.568 -20.208 -14.450 1.00 36.01 124 LYS B C 1
ATOM 2077 O O . LYS B 1 124 ? 28.610 -20.419 -15.672 1.00 34.99 124 LYS B O 1
ATOM 2083 N N . ILE B 1 125 ? 27.796 -19.289 -13.907 1.00 33.02 125 ILE B N 1
AT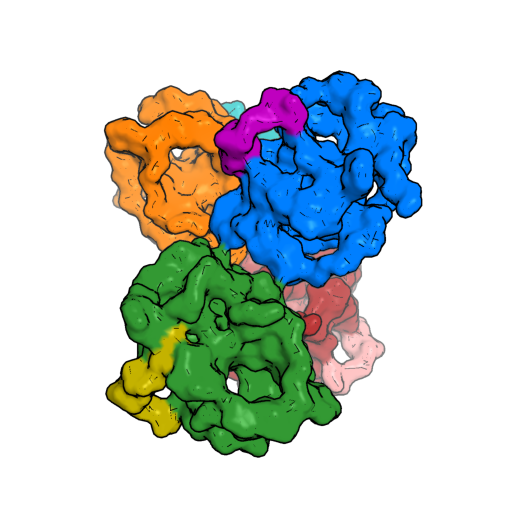OM 2084 C CA . ILE B 1 125 ? 26.935 -18.427 -14.729 1.00 33.35 125 ILE B CA 1
ATOM 2085 C C . ILE B 1 125 ? 27.627 -17.041 -14.856 1.00 30.23 125 ILE B C 1
ATOM 2086 O O . ILE B 1 125 ? 27.990 -16.416 -13.839 1.00 28.94 125 ILE B O 1
ATOM 2091 N N . PRO B 1 126 ? 27.846 -16.566 -16.093 1.00 32.24 126 PRO B N 1
ATOM 2092 C CA . PRO B 1 126 ? 28.278 -15.159 -16.294 1.00 33.78 126 PRO B CA 1
ATOM 2093 C C . PRO B 1 126 ? 27.310 -14.182 -15.647 1.00 32.22 126 PRO B C 1
ATOM 2094 O O . PRO B 1 126 ? 26.087 -14.386 -15.733 1.00 36.11 126 PRO B O 1
ATOM 2098 N N . MET B 1 127 ? 27.835 -13.129 -15.041 1.00 34.67 127 MET B N 1
ATOM 2099 C CA . MET B 1 127 ? 27.007 -12.114 -14.343 1.00 36.34 127 MET B CA 1
ATOM 2100 C C . MET B 1 127 ? 25.861 -11.585 -15.116 1.00 38.55 127 MET B C 1
ATOM 2101 O O . MET B 1 127 ? 24.809 -11.337 -14.519 1.00 38.13 127 MET B O 1
ATOM 2106 N N . GLU B 1 128 ? 26.068 -11.355 -16.422 1.00 42.22 128 GLU B N 1
ATOM 2107 C CA . GLU B 1 128 ? 25.007 -10.757 -17.232 1.00 45.83 128 GLU B CA 1
ATOM 2108 C C . GLU B 1 128 ? 23.833 -11.707 -17.288 1.00 44.83 128 GLU B C 1
ATOM 2109 O O . GLU B 1 128 ? 22.692 -11.276 -17.062 1.00 53.10 128 GLU B O 1
ATOM 2115 N N . GLU B 1 129 ? 24.122 -12.994 -17.533 1.00 43.25 129 GLU B N 1
ATOM 2116 C CA . GLU B 1 129 ? 23.096 -14.037 -17.566 1.00 41.71 129 GLU B CA 1
ATOM 2117 C C . GLU B 1 129 ? 22.484 -14.218 -16.146 1.00 38.36 129 GLU B C 1
ATOM 2118 O O . GLU B 1 129 ? 21.270 -14.221 -16.009 1.00 35.47 129 GLU B O 1
ATOM 2124 N N . PHE B 1 130 ? 23.319 -14.284 -15.115 1.00 32.96 130 PHE B N 1
ATOM 2125 C CA . PHE B 1 130 ? 22.791 -14.314 -13.751 1.00 34.12 130 PHE B CA 1
ATOM 2126 C C . PHE B 1 130 ? 21.757 -13.243 -13.518 1.00 35.88 130 PHE B C 1
ATOM 2127 O O . PHE B 1 130 ? 20.634 -13.545 -13.112 1.00 36.72 130 PHE B O 1
ATOM 2135 N N . ASP B 1 131 ? 22.134 -11.995 -13.819 1.00 36.13 131 ASP B N 1
ATOM 2136 C CA . ASP B 1 131 ? 21.269 -10.839 -13.601 1.00 36.19 131 ASP B CA 1
ATOM 2137 C C . ASP B 1 131 ? 19.921 -10.941 -14.301 1.00 36.87 131 ASP B C 1
ATOM 2138 O O . ASP B 1 131 ? 18.900 -10.519 -13.721 1.00 34.94 131 ASP B O 1
ATOM 2143 N N . ARG B 1 132 ? 19.866 -11.528 -15.497 1.00 36.47 132 ARG B N 1
ATOM 2144 C CA . ARG B 1 132 ? 18.546 -11.711 -16.135 1.00 38.53 132 ARG B CA 1
ATOM 2145 C C . ARG B 1 132 ? 17.752 -12.931 -15.664 1.00 39.11 132 ARG B C 1
ATOM 2146 O O . ARG B 1 132 ? 16.536 -12.907 -15.705 1.00 38.24 132 ARG B O 1
ATOM 2154 N N . SER B 1 133 ? 18.440 -13.982 -15.228 1.00 36.77 133 SER B N 1
ATOM 2155 C CA . SER B 1 133 ? 17.825 -15.250 -14.796 1.00 35.45 133 SER B CA 1
ATOM 2156 C C . SER B 1 133 ? 17.297 -15.226 -13.334 1.00 34.69 133 SER B C 1
ATOM 2157 O O . SER B 1 133 ? 16.231 -15.790 -13.037 1.00 34.20 133 SER B O 1
ATOM 2160 N N . PHE B 1 134 ? 18.025 -14.578 -12.442 1.00 31.56 134 PHE B N 1
ATOM 2161 C CA . PHE B 1 134 ? 17.527 -14.418 -11.064 1.00 29.75 134 PHE B CA 1
ATOM 2162 C C . PHE B 1 134 ? 16.273 -13.501 -11.050 1.00 32.24 134 PHE B C 1
ATOM 2163 O O . PHE B 1 134 ? 16.340 -12.358 -11.481 1.00 31.37 134 PHE B O 1
ATOM 2171 N N . THR B 1 135 ? 15.154 -14.007 -10.549 1.00 32.73 135 THR B N 1
ATOM 2172 C CA . THR B 1 135 ? 13.873 -13.260 -10.558 1.00 33.80 135 THR B CA 1
ATOM 2173 C C . THR B 1 135 ? 13.707 -12.321 -9.374 1.00 33.21 135 THR B C 1
ATOM 2174 O O . THR B 1 135 ? 12.756 -11.544 -9.329 1.00 36.69 135 THR B O 1
ATOM 2178 N N . GLY B 1 136 ? 14.548 -12.461 -8.368 1.00 29.54 136 GLY B N 1
ATOM 2179 C CA . GLY B 1 136 ? 14.498 -11.582 -7.226 1.00 27.03 136 GLY B CA 1
ATOM 2180 C C . GLY B 1 136 ? 14.204 -12.264 -5.910 1.00 27.72 136 GLY B C 1
ATOM 2181 O O . GLY B 1 136 ? 14.491 -11.662 -4.856 1.00 25.81 136 GLY B O 1
ATOM 2182 N N . ILE B 1 137 ? 13.640 -13.490 -5.947 1.00 27.66 137 ILE B N 1
ATOM 2183 C CA . ILE B 1 137 ? 13.252 -14.206 -4.730 1.00 29.07 137 ILE B CA 1
ATOM 2184 C C . ILE B 1 137 ? 14.383 -15.139 -4.243 1.00 28.27 137 ILE B C 1
ATOM 2185 O O . ILE B 1 137 ? 14.860 -15.971 -4.989 1.00 26.12 137 ILE B O 1
ATOM 2190 N N . CYS B 1 138 ? 14.716 -15.053 -2.948 1.00 26.80 138 CYS B N 1
ATOM 2191 C CA . CYS B 1 138 ? 15.884 -15.674 -2.381 1.00 28.74 138 CYS B CA 1
ATOM 2192 C C . CYS B 1 138 ? 15.505 -16.226 -1.036 1.00 27.09 138 CYS B C 1
ATOM 2193 O O . CYS B 1 138 ? 14.965 -15.501 -0.217 1.00 26.99 138 CYS B O 1
ATOM 2196 N N . LEU B 1 139 ? 15.800 -17.487 -0.801 1.00 26.72 139 LEU B N 1
ATOM 2197 C CA . LEU B 1 139 ? 15.511 -18.103 0.468 1.00 26.50 139 LEU B CA 1
ATOM 2198 C C . LEU B 1 139 ? 16.842 -18.250 1.166 1.00 26.11 139 LEU B C 1
ATOM 2199 O O . LEU B 1 139 ? 17.737 -18.829 0.617 1.00 24.65 139 LEU B O 1
ATOM 2204 N N . ILE B 1 140 ? 16.895 -17.765 2.406 1.00 26.23 140 ILE B N 1
ATOM 2205 C CA . ILE B 1 140 ? 18.070 -17.524 3.193 1.00 27.30 140 ILE B CA 1
ATOM 2206 C C . ILE B 1 140 ? 17.923 -18.368 4.452 1.00 30.46 140 ILE B C 1
ATOM 2207 O O . ILE B 1 140 ? 16.849 -18.399 5.060 1.00 27.83 140 ILE B O 1
ATOM 2212 N N . PHE B 1 141 ? 18.969 -19.105 4.803 1.00 32.58 141 PHE B N 1
ATOM 2213 C CA . PHE B 1 141 ? 18.908 -20.116 5.863 1.00 31.45 141 PHE B CA 1
ATOM 2214 C C . PHE B 1 141 ? 20.032 -19.904 6.842 1.00 32.78 141 PHE B C 1
ATOM 2215 O O . PHE B 1 141 ? 21.105 -19.431 6.494 1.00 30.73 141 PHE B O 1
ATOM 2223 N N . LYS B 1 142 ? 19.763 -20.278 8.077 1.00 38.63 142 LYS B N 1
ATOM 2224 C CA . LYS B 1 142 ? 20.696 -20.118 9.194 1.00 44.91 142 LYS B CA 1
ATOM 2225 C C . LYS B 1 142 ? 20.406 -21.319 10.113 1.00 47.10 142 LYS B C 1
ATOM 2226 O O . LYS B 1 142 ? 19.245 -21.670 10.289 1.00 41.57 142 LYS B O 1
ATOM 2232 N N . PRO B 1 143 ? 21.442 -21.960 10.678 1.00 49.55 143 PRO B N 1
ATOM 2233 C CA . PRO B 1 143 ? 21.174 -22.982 11.706 1.00 52.86 143 PRO B CA 1
ATOM 2234 C C . PRO B 1 143 ? 20.611 -22.400 13.041 1.00 51.14 143 PRO B C 1
ATOM 2235 O O . PRO B 1 143 ? 20.692 -21.196 13.280 1.00 46.93 143 PRO B O 1
ATOM 2239 N N . THR B 1 144 ? 19.973 -23.253 13.842 1.00 60.78 144 THR B N 1
ATOM 2240 C CA . THR B 1 144 ? 19.833 -23.114 15.307 1.00 65.14 144 THR B CA 1
ATOM 2241 C C . THR B 1 144 ? 20.043 -24.543 15.834 1.00 66.40 144 THR B C 1
ATOM 2242 O O . THR B 1 144 ? 20.341 -24.773 17.012 1.00 72.47 144 THR B O 1
ATOM 2246 N N . GLN C 1 5 ? 10.526 -44.929 -22.686 1.00 66.04 5 GLN C N 1
ATOM 2247 C CA . GLN C 1 5 ? 11.820 -45.102 -23.395 1.00 68.78 5 GLN C CA 1
ATOM 2248 C C . GLN C 1 5 ? 11.604 -45.868 -24.730 1.00 60.37 5 GLN C C 1
ATOM 2249 O O . GLN C 1 5 ? 11.018 -46.969 -24.760 1.00 57.48 5 GLN C O 1
ATOM 2255 N N . ILE C 1 6 ? 12.114 -45.291 -25.820 1.00 50.00 6 ILE C N 1
ATOM 2256 C CA . ILE C 1 6 ? 11.993 -45.905 -27.156 1.00 47.02 6 ILE C CA 1
ATOM 2257 C C . ILE C 1 6 ? 12.841 -47.180 -27.252 1.00 42.92 6 ILE C C 1
ATOM 2258 O O . ILE C 1 6 ? 14.022 -47.166 -26.934 1.00 45.10 6 ILE C O 1
ATOM 2263 N N . GLN C 1 7 ? 12.201 -48.283 -27.643 1.00 38.11 7 GLN C N 1
ATOM 2264 C CA . GLN C 1 7 ? 12.832 -49.574 -27.756 1.00 42.11 7 GLN C CA 1
ATOM 2265 C C . GLN C 1 7 ? 12.954 -49.933 -29.226 1.00 42.39 7 GLN C C 1
ATOM 2266 O O . GLN C 1 7 ? 12.207 -49.373 -30.058 1.00 37.00 7 GLN C O 1
ATOM 2272 N N . PRO C 1 8 ? 13.889 -50.860 -29.553 1.00 38.70 8 PRO C N 1
ATOM 2273 C CA . PRO C 1 8 ? 13.908 -51.423 -30.895 1.00 39.46 8 PRO C CA 1
ATOM 2274 C C . PRO C 1 8 ? 12.630 -52.240 -31.157 1.00 39.48 8 PRO C C 1
ATOM 2275 O O . PRO C 1 8 ? 12.016 -52.762 -30.231 1.00 39.93 8 PRO C O 1
ATOM 2279 N N . VAL C 1 9 ? 12.270 -52.326 -32.421 1.00 34.41 9 VAL C N 1
ATOM 2280 C CA . VAL C 1 9 ? 11.175 -53.122 -32.885 1.00 36.76 9 VAL C CA 1
ATOM 2281 C C . VAL C 1 9 ? 11.734 -54.489 -33.242 1.00 40.36 9 VAL C C 1
ATOM 2282 O O . VAL C 1 9 ? 12.726 -54.600 -33.994 1.00 37.79 9 VAL C O 1
ATOM 2286 N N . THR C 1 10 ? 11.070 -55.531 -32.754 1.00 39.80 10 THR C N 1
ATOM 2287 C CA . THR C 1 10 ? 11.423 -56.894 -33.167 1.00 45.50 10 THR C CA 1
ATOM 2288 C C . THR C 1 10 ? 10.395 -57.530 -34.106 1.00 49.25 10 THR C C 1
ATOM 2289 O O . THR C 1 10 ? 10.652 -58.591 -34.614 1.00 46.21 10 THR C O 1
ATOM 2293 N N . ARG C 1 11 ? 9.240 -56.878 -34.294 1.00 59.02 11 ARG C N 1
ATOM 2294 C CA . ARG C 1 11 ? 8.067 -57.484 -34.946 1.00 61.23 11 ARG C CA 1
ATOM 2295 C C . ARG C 1 11 ? 7.762 -56.959 -36.325 1.00 58.78 11 ARG C C 1
ATOM 2296 O O . ARG C 1 11 ? 7.881 -57.696 -37.283 1.00 78.88 11 ARG C O 1
ATOM 2304 N N . GLY C 1 12 ? 7.369 -55.702 -36.452 1.00 56.47 12 GLY C N 1
ATOM 2305 C CA . GLY C 1 12 ? 6.994 -55.151 -37.769 1.00 51.73 12 GLY C CA 1
ATOM 2306 C C . GLY C 1 12 ? 8.118 -54.285 -38.270 1.00 50.54 12 GLY C C 1
ATOM 2307 O O . GLY C 1 12 ? 9.257 -54.730 -38.336 1.00 52.60 12 GLY C O 1
ATOM 2308 N N . ARG C 1 13 ? 7.808 -53.031 -38.570 1.00 45.62 13 ARG C N 1
ATOM 2309 C CA . ARG C 1 13 ? 8.780 -52.092 -39.089 1.00 45.88 13 ARG C CA 1
ATOM 2310 C C . ARG C 1 13 ? 8.913 -50.904 -38.137 1.00 44.75 13 ARG C C 1
ATOM 2311 O O . ARG C 1 13 ? 7.949 -50.532 -37.457 1.00 42.35 13 ARG C O 1
ATOM 2319 N N . ALA C 1 14 ? 10.120 -50.338 -38.083 1.00 40.78 14 ALA C N 1
ATOM 2320 C CA . ALA C 1 14 ? 10.404 -49.141 -37.286 1.00 40.73 14 ALA C CA 1
ATOM 2321 C C . ALA C 1 14 ? 10.074 -47.894 -38.123 1.00 40.74 14 ALA C C 1
ATOM 2322 O O . ALA C 1 14 ? 10.378 -47.881 -39.350 1.00 35.38 14 ALA C O 1
ATOM 2324 N N . LYS C 1 15 ? 9.496 -46.892 -37.478 1.00 36.08 15 LYS C N 1
ATOM 2325 C CA . LYS C 1 15 ? 9.261 -45.612 -38.152 1.00 37.68 15 LYS C CA 1
ATOM 2326 C C . LYS C 1 15 ? 10.533 -44.806 -37.987 1.00 34.67 15 LYS C C 1
ATOM 2327 O O . LYS C 1 15 ? 10.873 -44.446 -36.864 1.00 37.78 15 LYS C O 1
ATOM 2333 N N . VAL C 1 16 ? 11.274 -44.571 -39.062 1.00 29.99 16 VAL C N 1
ATOM 2334 C CA . VAL C 1 16 ? 12.602 -43.906 -38.963 1.00 32.62 16 VAL C CA 1
ATOM 2335 C C . VAL C 1 16 ? 12.670 -42.762 -39.960 1.00 31.87 16 VAL C C 1
ATOM 2336 O O . VAL C 1 16 ? 12.434 -42.977 -41.158 1.00 30.15 16 VAL C O 1
ATOM 2340 N N . PRO C 1 17 ? 13.042 -41.564 -39.485 1.00 32.42 17 PRO C N 1
ATOM 2341 C CA . PRO C 1 17 ? 13.115 -40.436 -40.401 1.00 31.90 17 PRO C CA 1
ATOM 2342 C C . PRO C 1 17 ? 14.219 -40.603 -41.436 1.00 29.92 17 PRO C C 1
ATOM 2343 O O . PRO C 1 17 ? 15.244 -41.213 -41.140 1.00 31.20 17 PRO C O 1
ATOM 2347 N N . VAL C 1 18 ? 13.958 -40.101 -42.636 1.00 24.67 18 VAL C N 1
ATOM 2348 C CA . VAL C 1 18 ? 14.917 -40.070 -43.722 1.00 26.41 18 VAL C CA 1
ATOM 2349 C C . VAL C 1 18 ? 15.952 -38.916 -43.606 1.00 30.34 18 VAL C C 1
ATOM 2350 O O . VAL C 1 18 ? 15.550 -37.760 -43.528 1.00 30.14 18 VAL C O 1
ATOM 2354 N N . ILE C 1 19 ? 17.258 -39.242 -43.583 1.00 30.48 19 ILE C N 1
ATOM 2355 C CA . ILE C 1 19 ? 18.377 -38.262 -43.702 1.00 30.77 19 ILE C CA 1
ATOM 2356 C C . ILE C 1 19 ? 19.226 -38.695 -44.891 1.00 32.04 19 ILE C C 1
ATOM 2357 O O . ILE C 1 19 ? 19.670 -39.849 -44.948 1.00 32.63 19 ILE C O 1
ATOM 2362 N N . MET C 1 20 ? 19.431 -37.805 -45.848 1.00 33.39 20 MET C N 1
ATOM 2363 C CA . MET C 1 20 ? 20.213 -38.113 -47.051 1.00 34.20 20 MET C CA 1
ATOM 2364 C C . MET C 1 20 ? 21.677 -37.820 -46.765 1.00 39.08 20 MET C C 1
ATOM 2365 O O . MET C 1 20 ? 22.002 -36.943 -45.947 1.00 43.89 20 MET C O 1
ATOM 2370 N N . GLN C 1 21 ? 22.575 -38.575 -47.396 1.00 41.24 21 GLN C N 1
ATOM 2371 C CA . GLN C 1 21 ? 23.993 -38.224 -47.356 1.00 38.44 21 GLN C CA 1
ATOM 2372 C C . GLN C 1 21 ? 24.180 -36.931 -48.180 1.00 41.76 21 GLN C C 1
ATOM 2373 O O . GLN C 1 21 ? 23.648 -36.822 -49.286 1.00 38.74 21 GLN C O 1
ATOM 2379 N N . MET C 1 22 ? 24.929 -35.973 -47.636 1.00 43.38 22 MET C N 1
ATOM 2380 C CA . MET C 1 22 ? 25.237 -34.720 -48.363 1.00 47.08 22 MET C CA 1
ATOM 2381 C C . MET C 1 22 ? 26.280 -34.939 -49.436 1.00 45.27 22 MET C C 1
ATOM 2382 O O . MET C 1 22 ? 26.268 -34.245 -50.431 1.00 42.73 22 MET C O 1
ATOM 2387 N N . GLU C 1 23 ? 27.186 -35.896 -49.234 1.00 44.36 23 GLU C N 1
ATOM 2388 C CA . GLU C 1 23 ? 28.018 -36.390 -50.330 1.00 44.20 23 GLU C CA 1
ATOM 2389 C C . GLU C 1 23 ? 28.289 -37.891 -50.174 1.00 42.44 23 GLU C C 1
ATOM 2390 O O . GLU C 1 23 ? 28.056 -38.474 -49.090 1.00 39.34 23 GLU C O 1
ATOM 2396 N N . ALA C 1 24 ? 28.773 -38.491 -51.259 1.00 34.92 24 ALA C N 1
ATOM 2397 C CA . ALA C 1 24 ? 28.867 -39.957 -51.440 1.00 36.74 24 ALA C CA 1
ATOM 2398 C C . ALA C 1 24 ? 29.570 -40.800 -50.368 1.00 32.79 24 ALA C C 1
ATOM 2399 O O . ALA C 1 24 ? 29.263 -41.970 -50.211 1.00 36.88 24 ALA C O 1
ATOM 2401 N N . LEU C 1 25 ? 30.525 -40.231 -49.672 1.00 33.28 25 LEU C N 1
ATOM 2402 C CA . LEU C 1 25 ? 31.343 -40.965 -48.716 1.00 34.54 25 LEU C CA 1
ATOM 2403 C C . LEU C 1 25 ? 30.653 -41.012 -47.368 1.00 34.47 25 LEU C C 1
ATOM 2404 O O . LEU C 1 25 ? 31.142 -41.701 -46.486 1.00 35.74 25 LEU C O 1
ATOM 2409 N N . GLU C 1 26 ? 29.529 -40.295 -47.193 1.00 34.93 26 GLU C N 1
ATOM 2410 C CA . GLU C 1 26 ? 28.915 -40.081 -45.857 1.00 32.92 26 GLU C CA 1
ATOM 2411 C C . GLU C 1 26 ? 27.862 -41.091 -45.379 1.00 29.53 26 GLU C C 1
ATOM 2412 O O . GLU C 1 26 ? 27.361 -40.950 -44.257 1.00 32.15 26 GLU C O 1
ATOM 2418 N N . CYS C 1 27 ? 27.574 -42.113 -46.171 1.00 26.92 27 CYS C N 1
ATOM 2419 C CA . CYS C 1 27 ? 26.460 -43.074 -45.882 1.00 29.78 27 CYS C CA 1
ATOM 2420 C C . CYS C 1 27 ? 26.457 -43.647 -44.431 1.00 31.57 27 CYS C C 1
ATOM 2421 O O . CYS C 1 27 ? 25.387 -43.765 -43.827 1.00 25.68 27 CYS C O 1
ATOM 2424 N N . GLY C 1 28 ? 27.640 -43.993 -43.915 1.00 29.00 28 GLY C N 1
ATOM 2425 C CA . GLY C 1 28 ? 27.810 -44.518 -42.545 1.00 27.99 28 GLY C CA 1
ATOM 2426 C C . GLY C 1 28 ? 27.267 -43.553 -41.532 1.00 30.12 28 GLY C C 1
ATOM 2427 O O . GLY C 1 28 ? 26.490 -43.926 -40.662 1.00 30.71 28 GLY C O 1
ATOM 2428 N N . ALA C 1 29 ? 27.675 -42.288 -41.656 1.00 31.87 29 ALA C N 1
ATOM 2429 C CA . ALA C 1 29 ? 27.242 -41.235 -40.764 1.00 29.75 29 ALA C CA 1
ATOM 2430 C C . ALA C 1 29 ? 25.760 -40.880 -40.866 1.00 27.61 29 ALA C C 1
ATOM 2431 O O . ALA C 1 29 ? 25.103 -40.660 -39.851 1.00 30.42 29 ALA C O 1
ATOM 2433 N N . ALA C 1 30 ? 25.250 -40.795 -42.083 1.00 26.83 30 ALA C N 1
ATOM 2434 C CA . ALA C 1 30 ? 23.834 -40.553 -42.322 1.00 27.61 30 ALA C CA 1
ATOM 2435 C C . ALA C 1 30 ? 22.996 -41.706 -41.689 1.00 28.40 30 ALA C C 1
ATOM 2436 O O . ALA C 1 30 ? 22.012 -41.444 -41.030 1.00 28.44 30 ALA C O 1
ATOM 2438 N N . SER C 1 31 ? 23.461 -42.955 -41.844 1.00 29.73 31 SER C N 1
ATOM 2439 C CA . SER C 1 31 ? 22.795 -44.115 -41.340 1.00 26.57 31 SER C CA 1
ATOM 2440 C C . SER C 1 31 ? 22.818 -44.059 -39.804 1.00 27.11 31 SER C C 1
ATOM 2441 O O . SER C 1 31 ? 21.782 -44.262 -39.191 1.00 26.88 31 SER C O 1
ATOM 2444 N N . LEU C 1 32 ? 23.950 -43.775 -39.170 1.00 23.54 32 LEU C N 1
ATOM 2445 C CA . LEU C 1 32 ? 23.898 -43.657 -37.688 1.00 26.34 32 LEU C CA 1
ATOM 2446 C C . LEU C 1 32 ? 23.022 -42.443 -37.236 1.00 29.09 32 LEU C C 1
ATOM 2447 O O . LEU C 1 32 ? 22.437 -42.458 -36.162 1.00 30.86 32 LEU C O 1
ATOM 2452 N N . ALA C 1 33 ? 22.952 -41.395 -38.045 1.00 32.62 33 ALA C N 1
ATOM 2453 C CA . ALA C 1 33 ? 22.180 -40.182 -37.668 1.00 31.99 33 ALA C CA 1
ATOM 2454 C C . ALA C 1 33 ? 20.684 -40.545 -37.569 1.00 30.07 33 ALA C C 1
ATOM 2455 O O . ALA C 1 33 ? 20.026 -40.219 -36.564 1.00 29.26 33 ALA C O 1
ATOM 2457 N N . MET C 1 34 ? 20.199 -41.284 -38.567 1.00 25.75 34 MET C N 1
ATOM 2458 C CA . MET C 1 34 ? 18.836 -41.861 -38.583 1.00 24.84 34 MET C CA 1
ATOM 2459 C C . MET C 1 34 ? 18.553 -42.765 -37.400 1.00 26.55 34 MET C C 1
ATOM 2460 O O . MET C 1 34 ? 17.471 -42.655 -36.818 1.00 26.92 34 MET C O 1
ATOM 2465 N N . VAL C 1 35 ? 19.498 -43.640 -37.033 1.00 27.63 35 VAL C N 1
ATOM 2466 C CA . VAL C 1 35 ? 19.332 -44.477 -35.821 1.00 30.11 35 VAL C CA 1
ATOM 2467 C C . VAL C 1 35 ? 19.255 -43.625 -34.543 1.00 30.55 35 VAL C C 1
ATOM 2468 O O . VAL C 1 35 ? 18.383 -43.840 -33.700 1.00 33.28 35 VAL C O 1
ATOM 2472 N N . LEU C 1 36 ? 20.150 -42.658 -34.421 1.00 30.16 36 LEU C N 1
ATOM 2473 C CA . LEU C 1 36 ? 20.091 -41.675 -33.338 1.00 31.22 36 LEU C CA 1
ATOM 2474 C C . LEU C 1 36 ? 18.748 -40.907 -33.253 1.00 32.02 36 LEU C C 1
ATOM 2475 O O . LEU C 1 36 ? 18.182 -40.743 -32.176 1.00 31.19 36 LEU C O 1
ATOM 2480 N N . ALA C 1 37 ? 18.238 -40.487 -34.406 1.00 32.99 37 ALA C N 1
ATOM 2481 C CA . ALA C 1 37 ? 16.965 -39.783 -34.508 1.00 33.27 37 ALA C CA 1
ATOM 2482 C C . ALA C 1 37 ? 15.775 -40.659 -34.093 1.00 34.39 37 ALA C C 1
ATOM 2483 O O . ALA C 1 37 ? 14.854 -40.148 -33.481 1.00 33.35 37 ALA C O 1
ATOM 2485 N N . TYR C 1 38 ? 15.818 -41.973 -34.390 1.00 35.65 38 TYR C N 1
ATOM 2486 C CA . TYR C 1 38 ? 14.792 -42.927 -33.927 1.00 32.60 38 TYR C CA 1
ATOM 2487 C C . TYR C 1 38 ? 14.713 -42.935 -32.393 1.00 34.20 38 TYR C C 1
ATOM 2488 O O . TYR C 1 38 ? 13.617 -42.989 -31.833 1.00 34.37 38 TYR C O 1
ATOM 2497 N N . TYR C 1 39 ? 15.866 -42.877 -31.729 1.00 34.95 39 TYR C N 1
ATOM 2498 C CA . TYR C 1 39 ? 15.921 -42.858 -30.235 1.00 34.99 39 TYR C CA 1
ATOM 2499 C C . TYR C 1 39 ? 15.858 -41.433 -29.675 1.00 32.75 39 TYR C C 1
ATOM 2500 O O . TYR C 1 39 ? 15.945 -41.253 -28.473 1.00 35.34 39 TYR C O 1
ATOM 2509 N N . LYS C 1 40 ? 15.653 -40.446 -30.551 1.00 35.67 40 LYS C N 1
ATOM 2510 C CA . LYS C 1 40 ? 15.627 -39.023 -30.210 1.00 44.10 40 LYS C CA 1
ATOM 2511 C C . LYS C 1 40 ? 16.909 -38.550 -29.516 1.00 45.14 40 LYS C C 1
ATOM 2512 O O . LYS C 1 40 ? 16.864 -37.734 -28.601 1.00 41.33 40 LYS C O 1
ATOM 2518 N N . LYS C 1 41 ? 18.054 -39.076 -29.954 1.00 48.68 41 LYS C N 1
ATOM 2519 C CA . LYS C 1 41 ? 19.379 -38.587 -29.509 1.00 47.02 41 LYS C CA 1
ATOM 2520 C C . LYS C 1 41 ? 19.831 -37.590 -30.540 1.00 45.19 41 LYS C C 1
ATOM 2521 O O . LYS C 1 41 ? 20.175 -37.932 -31.662 1.00 38.98 41 LYS C O 1
ATOM 2527 N N . TRP C 1 42 ? 19.752 -36.319 -30.153 1.00 46.93 42 TRP C N 1
ATOM 2528 C CA . TRP C 1 42 ? 19.934 -35.212 -31.069 1.00 47.27 42 TRP C CA 1
ATOM 2529 C C . TRP C 1 42 ? 21.427 -34.897 -31.077 1.00 44.22 42 TRP C C 1
ATOM 2530 O O . TRP C 1 42 ? 21.991 -34.553 -30.041 1.00 46.98 42 TRP C O 1
ATOM 2541 N N . VAL C 1 43 ? 22.057 -35.121 -32.225 1.00 35.69 43 VAL C N 1
ATOM 2542 C CA . VAL C 1 43 ? 23.485 -34.938 -32.412 1.00 31.03 43 VAL C CA 1
ATOM 2543 C C . VAL C 1 43 ? 23.570 -34.297 -33.781 1.00 30.24 43 VAL C C 1
ATOM 2544 O O . VAL C 1 43 ? 23.084 -34.871 -34.724 1.00 25.82 43 VAL C O 1
ATOM 2548 N N . PRO C 1 44 ? 24.214 -33.126 -33.889 1.00 32.43 44 PRO C N 1
ATOM 2549 C CA . PRO C 1 44 ? 24.349 -32.469 -35.209 1.00 35.55 44 PRO C CA 1
ATOM 2550 C C . PRO C 1 44 ? 24.968 -33.421 -36.258 1.00 37.58 44 PRO C C 1
ATOM 2551 O O . PRO C 1 44 ? 25.911 -34.178 -35.937 1.00 41.19 44 PRO C O 1
ATOM 2555 N N . LEU C 1 45 ? 24.475 -33.422 -37.488 1.00 39.15 45 LEU C N 1
ATOM 2556 C CA . LEU C 1 45 ? 25.026 -34.336 -38.507 1.00 41.96 45 LEU C CA 1
ATOM 2557 C C . LEU C 1 45 ? 26.532 -34.168 -38.709 1.00 38.09 45 LEU C C 1
ATOM 2558 O O . LEU C 1 45 ? 27.227 -35.141 -38.941 1.00 34.48 45 LEU C O 1
ATOM 2563 N N . GLU C 1 46 ? 27.019 -32.926 -38.606 1.00 40.56 46 GLU C N 1
ATOM 2564 C CA . GLU C 1 46 ? 28.455 -32.636 -38.759 1.00 38.71 46 GLU C CA 1
ATOM 2565 C C . GLU C 1 46 ? 29.245 -33.371 -37.699 1.00 30.55 46 GLU C C 1
ATOM 2566 O O . GLU C 1 46 ? 30.327 -33.839 -37.969 1.00 32.46 46 GLU C O 1
ATOM 2572 N N . GLN C 1 47 ? 28.725 -33.409 -36.481 1.00 26.20 47 GLN C N 1
ATOM 2573 C CA . GLN C 1 47 ? 29.400 -34.096 -35.392 1.00 25.63 47 GLN C CA 1
ATOM 2574 C C . GLN C 1 47 ? 29.466 -35.616 -35.647 1.00 31.43 47 GLN C C 1
ATOM 2575 O O . GLN C 1 47 ? 30.515 -36.232 -35.410 1.00 34.62 47 GLN C O 1
ATOM 2581 N N . VAL C 1 48 ? 28.377 -36.198 -36.170 1.00 35.51 48 VAL C N 1
ATOM 2582 C CA . VAL C 1 48 ? 28.305 -37.620 -36.430 1.00 35.34 48 VAL C CA 1
ATOM 2583 C C . VAL C 1 48 ? 29.379 -38.037 -37.465 1.00 36.15 48 VAL C C 1
ATOM 2584 O O . VAL C 1 48 ? 30.026 -39.096 -37.308 1.00 31.73 48 VAL C O 1
ATOM 2588 N N . ARG C 1 49 ? 29.542 -37.229 -38.514 1.00 34.96 49 ARG C N 1
ATOM 2589 C CA . ARG C 1 49 ? 30.523 -37.529 -39.561 1.00 38.58 49 ARG C CA 1
ATOM 2590 C C . ARG C 1 49 ? 31.910 -37.666 -38.950 1.00 35.92 49 ARG C C 1
ATOM 2591 O O . ARG C 1 49 ? 32.633 -38.610 -39.207 1.00 38.20 49 ARG C O 1
ATOM 2599 N N . VAL C 1 50 ? 32.250 -36.687 -38.143 1.00 36.41 50 VAL C N 1
ATOM 2600 C CA . VAL C 1 50 ? 33.558 -36.593 -37.529 1.00 39.95 50 VAL C CA 1
ATOM 2601 C C . VAL C 1 50 ? 33.748 -37.720 -36.513 1.00 38.52 50 VAL C C 1
ATOM 2602 O O . VAL C 1 50 ? 34.830 -38.306 -36.455 1.00 35.91 50 VAL C O 1
ATOM 2606 N N . ASP C 1 51 ? 32.715 -38.033 -35.739 1.00 35.44 51 ASP C N 1
ATOM 2607 C CA . ASP C 1 51 ? 32.816 -39.120 -34.760 1.00 37.99 51 ASP C CA 1
ATOM 2608 C C . ASP C 1 51 ? 32.831 -40.503 -35.422 1.00 36.19 51 ASP C C 1
ATOM 2609 O O . ASP C 1 51 ? 33.379 -41.409 -34.868 1.00 35.18 51 ASP C O 1
ATOM 2614 N N . CYS C 1 52 ? 32.256 -40.645 -36.617 1.00 36.62 52 CYS C N 1
ATOM 2615 C CA . CYS C 1 52 ? 32.348 -41.897 -37.358 1.00 35.70 52 CYS C CA 1
ATOM 2616 C C . CYS C 1 52 ? 33.673 -42.044 -38.086 1.00 38.55 52 CYS C C 1
ATOM 2617 O O . CYS C 1 52 ? 33.959 -43.120 -38.641 1.00 38.72 52 CYS C O 1
ATOM 2620 N N . GLY C 1 53 ? 34.446 -40.962 -38.160 1.00 37.71 53 GLY C N 1
ATOM 2621 C CA . GLY C 1 53 ? 35.689 -40.962 -38.902 1.00 38.46 53 GLY C CA 1
ATOM 2622 C C . GLY C 1 53 ? 35.532 -41.047 -40.415 1.00 40.02 53 GLY C C 1
ATOM 2623 O O . GLY C 1 53 ? 36.309 -41.742 -41.056 1.00 46.70 53 GLY C O 1
ATOM 2624 N N . VAL C 1 54 ? 34.583 -40.334 -40.998 1.00 40.47 54 VAL C N 1
ATOM 2625 C CA . VAL C 1 54 ? 34.484 -40.288 -42.475 1.00 48.65 54 VAL C CA 1
ATOM 2626 C C . VAL C 1 54 ? 35.812 -39.879 -43.094 1.00 47.72 54 VAL C C 1
ATOM 2627 O O . VAL C 1 54 ? 36.420 -38.908 -42.683 1.00 54.21 54 VAL C O 1
ATOM 2631 N N . SER C 1 55 ? 36.270 -40.662 -44.058 1.00 47.86 55 SER C N 1
ATOM 2632 C CA . SER C 1 55 ? 37.560 -40.457 -44.705 1.00 43.78 55 SER C CA 1
ATOM 2633 C C . SER C 1 55 ? 37.300 -40.641 -46.195 1.00 45.55 55 SER C C 1
ATOM 2634 O O . SER C 1 55 ? 36.122 -40.713 -46.631 1.00 45.62 55 SER C O 1
ATOM 2637 N N . ARG C 1 56 ? 38.378 -40.727 -46.976 1.00 47.20 56 ARG C N 1
ATOM 2638 C CA . ARG C 1 56 ? 38.285 -41.019 -48.421 1.00 45.32 56 ARG C CA 1
ATOM 2639 C C . ARG C 1 56 ? 37.848 -42.450 -48.685 1.00 42.03 56 ARG C C 1
ATOM 2640 O O . ARG C 1 56 ? 37.489 -42.771 -49.803 1.00 45.26 56 ARG C O 1
ATOM 2648 N N . ASP C 1 57 ? 37.863 -43.306 -47.668 1.00 41.99 57 ASP C N 1
ATOM 2649 C CA . ASP C 1 57 ? 37.298 -44.670 -47.780 1.00 43.86 57 ASP C CA 1
ATOM 2650 C C . ASP C 1 57 ? 35.914 -44.836 -47.104 1.00 43.34 57 ASP C C 1
ATOM 2651 O O . ASP C 1 57 ? 35.541 -45.932 -46.693 1.00 44.91 57 ASP C O 1
ATOM 2656 N N . GLY C 1 58 ? 35.154 -43.747 -47.018 1.00 41.50 58 GLY C N 1
ATOM 2657 C CA . GLY C 1 58 ? 33.881 -43.753 -46.321 1.00 39.41 58 GLY C CA 1
ATOM 2658 C C . GLY C 1 58 ? 34.112 -43.926 -44.834 1.00 38.37 58 GLY C C 1
ATOM 2659 O O . GLY C 1 58 ? 35.009 -43.293 -44.288 1.00 42.17 58 GLY C O 1
ATOM 2660 N N . SER C 1 59 ? 33.302 -44.780 -44.202 1.00 35.40 59 SER C N 1
ATOM 2661 C CA . SER C 1 59 ? 33.422 -45.119 -42.780 1.00 31.65 59 SER C CA 1
ATOM 2662 C C . SER C 1 59 ? 33.518 -46.627 -42.686 1.00 30.75 59 SER C C 1
ATOM 2663 O O . SER C 1 59 ? 33.222 -47.341 -43.641 1.00 25.11 59 SER C O 1
ATOM 2666 N N . ASN C 1 60 ? 33.881 -47.101 -41.500 1.00 30.38 60 ASN C N 1
ATOM 2667 C CA . ASN C 1 60 ? 33.930 -48.536 -41.248 1.00 28.36 60 ASN C CA 1
ATOM 2668 C C . ASN C 1 60 ? 33.109 -48.901 -40.018 1.00 27.33 60 ASN C C 1
ATOM 2669 O O . ASN C 1 60 ? 32.872 -48.079 -39.142 1.00 26.43 60 ASN C O 1
ATOM 2674 N N . ALA C 1 61 ? 32.703 -50.157 -39.971 1.00 25.49 61 ALA C N 1
ATOM 2675 C CA . ALA C 1 61 ? 31.716 -50.606 -39.056 1.00 24.25 61 ALA C CA 1
ATOM 2676 C C . ALA C 1 61 ? 32.229 -50.471 -37.640 1.00 27.06 61 ALA C C 1
ATOM 2677 O O . ALA C 1 61 ? 31.450 -50.182 -36.739 1.00 26.32 61 ALA C O 1
ATOM 2679 N N . LEU C 1 62 ? 33.530 -50.665 -37.419 1.00 27.54 62 LEU C N 1
ATOM 2680 C CA . LEU C 1 62 ? 34.068 -50.546 -36.035 1.00 30.51 62 LEU C CA 1
ATOM 2681 C C . LEU C 1 62 ? 33.896 -49.114 -35.503 1.00 28.36 62 LEU C C 1
ATOM 2682 O O . LEU C 1 62 ? 33.549 -48.926 -34.324 1.00 29.52 62 LEU C O 1
ATOM 2687 N N . ASN C 1 63 ? 34.137 -48.137 -36.364 1.00 29.91 63 ASN C N 1
ATOM 2688 C CA . ASN C 1 63 ? 34.035 -46.721 -35.957 1.00 34.69 63 ASN C CA 1
ATOM 2689 C C . ASN C 1 63 ? 32.561 -46.261 -35.805 1.00 37.38 63 ASN C C 1
ATOM 2690 O O . ASN C 1 63 ? 32.259 -45.469 -34.891 1.00 32.21 63 ASN C O 1
ATOM 2695 N N . VAL C 1 64 ? 31.658 -46.810 -36.639 1.00 33.27 64 VAL C N 1
ATOM 2696 C CA . VAL C 1 64 ? 30.244 -46.491 -36.512 1.00 30.99 64 VAL C CA 1
ATOM 2697 C C . VAL C 1 64 ? 29.760 -46.976 -35.161 1.00 32.12 64 VAL C C 1
ATOM 2698 O O . VAL C 1 64 ? 29.085 -46.244 -34.452 1.00 34.18 64 VA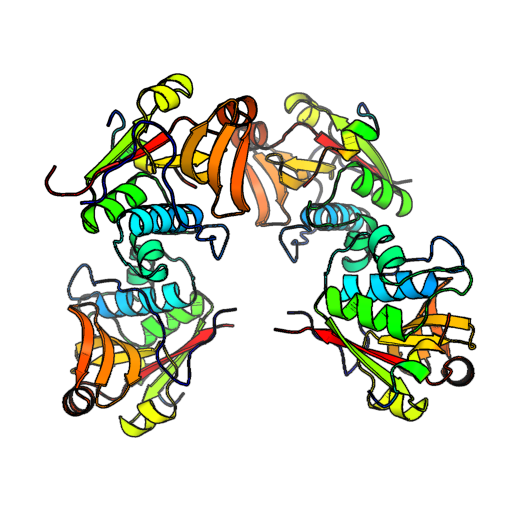L C O 1
ATOM 2702 N N . LEU C 1 65 ? 30.122 -48.204 -34.814 1.00 31.65 65 LEU C N 1
ATOM 2703 C CA . LEU C 1 65 ? 29.735 -48.790 -33.548 1.00 32.62 65 LEU C CA 1
ATOM 2704 C C . LEU C 1 65 ? 30.316 -48.023 -32.347 1.00 33.10 65 LEU C C 1
ATOM 2705 O O . LEU C 1 65 ? 29.632 -47.846 -31.348 1.00 36.15 65 LEU C O 1
ATOM 2710 N N . LYS C 1 66 ? 31.589 -47.632 -32.420 1.00 34.11 66 LYS C N 1
ATOM 2711 C CA . LYS C 1 66 ? 32.229 -46.853 -31.323 1.00 36.77 66 LYS C CA 1
ATOM 2712 C C . LYS C 1 66 ? 31.565 -45.497 -31.094 1.00 32.75 66 LYS C C 1
ATOM 2713 O O . LYS C 1 66 ? 31.336 -45.097 -29.955 1.00 29.21 66 LYS C O 1
ATOM 2719 N N . ALA C 1 67 ? 31.269 -44.800 -32.186 1.00 30.64 67 ALA C N 1
ATOM 2720 C CA . ALA C 1 67 ? 30.537 -43.513 -32.118 1.00 30.68 67 ALA C CA 1
ATOM 2721 C C . ALA C 1 67 ? 29.131 -43.718 -31.498 1.00 33.09 67 ALA C C 1
ATOM 2722 O O . ALA C 1 67 ? 28.735 -42.958 -30.632 1.00 34.61 67 ALA C O 1
ATOM 2724 N N . ALA C 1 68 ? 28.428 -44.794 -31.876 1.00 30.51 68 ALA C N 1
ATOM 2725 C CA . ALA C 1 68 ? 27.105 -45.090 -31.323 1.00 31.92 68 ALA C CA 1
ATOM 2726 C C . ALA C 1 68 ? 27.174 -45.294 -29.798 1.00 37.22 68 ALA C C 1
ATOM 2727 O O . ALA C 1 68 ? 26.299 -44.830 -29.048 1.00 40.92 68 ALA C O 1
ATOM 2729 N N . ARG C 1 69 ? 28.227 -45.981 -29.350 1.00 38.46 69 ARG C N 1
ATOM 2730 C CA . ARG C 1 69 ? 28.439 -46.275 -27.926 1.00 39.04 69 ARG C CA 1
ATOM 2731 C C . ARG C 1 69 ? 28.693 -45.035 -27.106 1.00 39.24 69 ARG C C 1
ATOM 2732 O O . ARG C 1 69 ? 28.190 -44.945 -26.003 1.00 36.26 69 ARG C O 1
ATOM 2740 N N . ASN C 1 70 ? 29.474 -44.087 -27.633 1.00 41.71 70 ASN C N 1
ATOM 2741 C CA . ASN C 1 70 ? 29.700 -42.813 -26.943 1.00 45.16 70 ASN C CA 1
ATOM 2742 C C . ASN C 1 70 ? 28.417 -41.982 -26.842 1.00 44.74 70 ASN C C 1
ATOM 2743 O O . ASN C 1 70 ? 28.267 -41.204 -25.900 1.00 48.03 70 ASN C O 1
ATOM 2748 N N . TYR C 1 71 ? 27.480 -42.157 -27.776 1.00 42.63 71 TYR C N 1
ATOM 2749 C CA . TYR C 1 71 ? 26.160 -41.502 -27.681 1.00 42.46 71 TYR C CA 1
ATOM 2750 C C . TYR C 1 71 ? 25.144 -42.255 -26.817 1.00 42.50 71 TYR C C 1
ATOM 2751 O O . TYR C 1 71 ? 23.954 -41.922 -26.829 1.00 41.80 71 TYR C O 1
ATOM 2760 N N . GLY C 1 72 ? 25.574 -43.281 -26.080 1.00 45.07 72 GLY C N 1
ATOM 2761 C CA . GLY C 1 72 ? 24.704 -43.952 -25.095 1.00 47.47 72 GLY C CA 1
ATOM 2762 C C . GLY C 1 72 ? 23.958 -45.189 -25.571 1.00 48.47 72 GLY C C 1
ATOM 2763 O O . GLY C 1 72 ? 23.194 -45.777 -24.804 1.00 49.55 72 GLY C O 1
ATOM 2764 N N . LEU C 1 73 ? 24.170 -45.600 -26.825 1.00 44.93 73 LEU C N 1
ATOM 2765 C CA . LEU C 1 73 ? 23.574 -46.823 -27.328 1.00 41.34 73 LEU C CA 1
ATOM 2766 C C . LEU C 1 73 ? 24.510 -48.011 -27.115 1.00 45.35 73 LEU C C 1
ATOM 2767 O O . LEU C 1 73 ? 25.715 -47.912 -27.312 1.00 40.77 73 LEU C O 1
ATOM 2772 N N . GLU C 1 74 ? 23.948 -49.146 -26.714 1.00 42.13 74 GLU C N 1
ATOM 2773 C CA . GLU C 1 74 ? 24.664 -50.390 -26.792 1.00 43.18 74 GLU C CA 1
ATOM 2774 C C . GLU C 1 74 ? 24.668 -50.790 -28.276 1.00 39.59 74 GLU C C 1
ATOM 2775 O O . GLU C 1 74 ? 23.650 -50.644 -28.972 1.00 35.67 74 GLU C O 1
ATOM 2781 N N . ALA C 1 75 ? 25.821 -51.253 -28.755 1.00 35.59 75 ALA C N 1
ATOM 2782 C CA . ALA C 1 75 ? 26.026 -51.522 -30.174 1.00 33.84 75 ALA C CA 1
ATOM 2783 C C . ALA C 1 75 ? 26.904 -52.759 -30.437 1.00 38.22 75 ALA C C 1
ATOM 2784 O O . ALA C 1 75 ? 28.053 -52.832 -29.942 1.00 36.00 75 ALA C O 1
ATOM 2786 N N . LYS C 1 76 ? 26.408 -53.678 -31.276 1.00 37.31 76 LYS C N 1
ATOM 2787 C CA . LYS C 1 76 ? 27.101 -54.912 -31.600 1.00 35.93 76 LYS C CA 1
ATOM 2788 C C . LYS C 1 76 ? 27.041 -55.199 -33.094 1.00 32.13 76 LYS C C 1
ATOM 2789 O O . LYS C 1 76 ? 26.040 -54.903 -33.745 1.00 29.56 76 LYS C O 1
ATOM 2795 N N . GLY C 1 77 ? 28.112 -55.797 -33.618 1.00 30.11 77 GLY C N 1
ATOM 2796 C CA . GLY C 1 77 ? 28.207 -56.200 -35.030 1.00 30.51 77 GLY C CA 1
ATOM 2797 C C . GLY C 1 77 ? 28.037 -57.711 -35.228 1.00 30.55 77 GLY C C 1
ATOM 2798 O O . GLY C 1 77 ? 28.749 -58.520 -34.639 1.00 33.95 77 GLY C O 1
ATOM 2799 N N . TYR C 1 78 ? 27.139 -58.093 -36.120 1.00 29.12 78 TYR C N 1
ATOM 2800 C CA . TYR C 1 78 ? 26.904 -59.475 -36.443 1.00 29.19 78 TYR C CA 1
ATOM 2801 C C . TYR C 1 78 ? 27.108 -59.725 -37.921 1.00 29.06 78 TYR C C 1
ATOM 2802 O O . TYR C 1 78 ? 26.863 -58.861 -38.736 1.00 27.81 78 TYR C O 1
ATOM 2811 N N . ARG C 1 79 ? 27.539 -60.945 -38.232 1.00 31.44 79 ARG C N 1
ATOM 2812 C CA . ARG C 1 79 ? 27.391 -61.535 -39.544 1.00 28.21 79 ARG C CA 1
ATOM 2813 C C . ARG C 1 79 ? 26.170 -62.474 -39.463 1.00 30.40 79 ARG C C 1
ATOM 2814 O O . ARG C 1 79 ? 26.129 -63.357 -38.610 1.00 33.61 79 ARG C O 1
ATOM 2822 N N . TYR C 1 80 ? 25.196 -62.230 -40.353 1.00 28.67 80 TYR C N 1
ATOM 2823 C CA . TYR C 1 80 ? 23.942 -62.945 -40.435 1.00 24.99 80 TYR C CA 1
ATOM 2824 C C . TYR C 1 80 ? 23.762 -63.316 -41.891 1.00 26.12 80 TYR C C 1
ATOM 2825 O O . TYR C 1 80 ? 24.005 -62.487 -42.746 1.00 20.02 80 TYR C O 1
ATOM 2834 N N . GLU C 1 81 ? 23.298 -64.533 -42.152 1.00 27.16 81 GLU C N 1
ATOM 2835 C CA . GLU C 1 81 ? 22.676 -64.830 -43.434 1.00 30.42 81 GLU C CA 1
ATOM 2836 C C . GLU C 1 81 ? 21.289 -64.135 -43.462 1.00 29.00 81 GLU C C 1
ATOM 2837 O O . GLU C 1 81 ? 20.699 -63.820 -42.387 1.00 24.28 81 GLU C O 1
ATOM 2843 N N . PRO C 1 82 ? 20.778 -63.868 -44.675 1.00 24.60 82 PRO C N 1
ATOM 2844 C CA . PRO C 1 82 ? 19.515 -63.188 -44.855 1.00 30.97 82 PRO C CA 1
ATOM 2845 C C . PRO C 1 82 ? 18.373 -63.724 -44.010 1.00 30.04 82 PRO C C 1
ATOM 2846 O O . PRO C 1 82 ? 17.689 -62.941 -43.384 1.00 33.26 82 PRO C O 1
ATOM 2850 N N . GLU C 1 83 ? 18.195 -65.042 -43.973 1.00 31.97 83 GLU C N 1
ATOM 2851 C CA . GLU C 1 83 ? 17.086 -65.678 -43.253 1.00 32.62 83 GLU C CA 1
ATOM 2852 C C . GLU C 1 83 ? 17.186 -65.461 -41.731 1.00 32.53 83 GLU C C 1
ATOM 2853 O O . GLU C 1 83 ? 16.159 -65.363 -41.055 1.00 29.55 83 GLU C O 1
ATOM 2859 N N . LYS C 1 84 ? 18.393 -65.389 -41.194 1.00 30.14 84 LYS C N 1
ATOM 2860 C CA . LYS C 1 84 ? 18.549 -65.171 -39.734 1.00 32.32 84 LYS C CA 1
ATOM 2861 C C . LYS C 1 84 ? 18.401 -63.675 -39.393 1.00 30.00 84 LYS C C 1
ATOM 2862 O O . LYS C 1 84 ? 18.062 -63.317 -38.242 1.00 28.52 84 LYS C O 1
ATOM 2868 N N . LEU C 1 85 ? 18.676 -62.799 -40.350 1.00 26.38 85 LEU C N 1
ATOM 2869 C CA . LEU C 1 85 ? 18.450 -61.374 -40.113 1.00 26.44 85 LEU C CA 1
ATOM 2870 C C . LEU C 1 85 ? 16.934 -61.154 -39.935 1.00 26.94 85 LEU C C 1
ATOM 2871 O O . LEU C 1 85 ? 16.495 -60.547 -38.942 1.00 26.74 85 LEU C O 1
ATOM 2876 N N . LYS C 1 86 ? 16.171 -61.708 -40.884 1.00 26.41 86 LYS C N 1
ATOM 2877 C CA . LYS C 1 86 ? 14.670 -61.700 -40.891 1.00 26.74 86 LYS C CA 1
ATOM 2878 C C . LYS C 1 86 ? 14.062 -62.278 -39.615 1.00 29.99 86 LYS C C 1
ATOM 2879 O O . LYS C 1 86 ? 13.079 -61.784 -39.111 1.00 34.54 86 LYS C O 1
ATOM 2885 N N . LYS C 1 87 ? 14.702 -63.274 -39.061 1.00 29.38 87 LYS C N 1
ATOM 2886 C CA . LYS C 1 87 ? 14.186 -63.966 -37.911 1.00 36.26 87 LYS C CA 1
ATOM 2887 C C . LYS C 1 87 ? 14.560 -63.284 -36.619 1.00 35.34 87 LYS C C 1
ATOM 2888 O O . LYS C 1 87 ? 13.707 -63.121 -35.754 1.00 41.73 87 LYS C O 1
ATOM 2894 N N . GLU C 1 88 ? 15.828 -62.891 -36.479 1.00 35.85 88 GLU C N 1
ATOM 2895 C CA . GLU C 1 88 ? 16.366 -62.423 -35.219 1.00 38.74 88 GLU C CA 1
ATOM 2896 C C . GLU C 1 88 ? 16.762 -60.938 -35.175 1.00 38.07 88 GLU C C 1
ATOM 2897 O O . GLU C 1 88 ? 17.074 -60.408 -34.092 1.00 35.53 88 GLU C O 1
ATOM 2903 N N . GLY C 1 89 ? 16.797 -60.269 -36.320 1.00 34.50 89 GLY C N 1
ATOM 2904 C CA . GLY C 1 89 ? 17.189 -58.843 -36.330 1.00 33.82 89 GLY C CA 1
ATOM 2905 C C . GLY C 1 89 ? 16.255 -57.987 -35.476 1.00 29.75 89 GLY C C 1
ATOM 2906 O O . GLY C 1 89 ? 15.151 -58.377 -35.194 1.00 27.79 89 GLY C O 1
ATOM 2907 N N . THR C 1 90 ? 16.726 -56.816 -35.051 1.00 28.40 90 THR C N 1
ATOM 2908 C CA . THR C 1 90 ? 15.898 -55.813 -34.467 1.00 26.91 90 THR C CA 1
ATOM 2909 C C . THR C 1 90 ? 16.101 -54.527 -35.232 1.00 29.20 90 THR C C 1
ATOM 2910 O O . THR C 1 90 ? 17.160 -54.340 -35.845 1.00 28.81 90 THR C O 1
ATOM 2914 N N . PHE C 1 91 ? 15.081 -53.653 -35.199 1.00 30.55 91 PHE C N 1
ATOM 2915 C CA . PHE C 1 91 ? 14.993 -52.500 -36.088 1.00 30.71 91 PHE C CA 1
ATOM 2916 C C . PHE C 1 91 ? 14.788 -51.195 -35.322 1.00 30.16 91 PHE C C 1
ATOM 2917 O O . PHE C 1 91 ? 14.108 -51.167 -34.296 1.00 30.81 91 PHE C O 1
ATOM 2925 N N . PRO C 1 92 ? 15.414 -50.100 -35.778 1.00 28.32 92 PRO C N 1
ATOM 2926 C CA . PRO C 1 92 ? 16.272 -50.073 -36.978 1.00 27.69 92 PRO C CA 1
ATOM 2927 C C . PRO C 1 92 ? 17.660 -50.676 -36.684 1.00 25.55 92 PRO C C 1
ATOM 2928 O O . PRO C 1 92 ? 18.085 -50.773 -35.502 1.00 23.28 92 PRO C O 1
ATOM 2932 N N . CYS C 1 93 ? 18.330 -51.091 -37.733 1.00 21.17 93 CYS C N 1
ATOM 2933 C CA . CYS C 1 93 ? 19.709 -51.569 -37.666 1.00 24.93 93 CYS C CA 1
ATOM 2934 C C . CYS C 1 93 ? 20.402 -51.067 -38.929 1.00 26.33 93 CYS C C 1
ATOM 2935 O O . CYS C 1 93 ? 19.727 -50.685 -39.903 1.00 27.47 93 CYS C O 1
ATOM 2938 N N . ILE C 1 94 ? 21.738 -51.083 -38.925 1.00 26.76 94 ILE C N 1
ATOM 2939 C CA . ILE C 1 94 ? 22.500 -50.633 -40.082 1.00 26.67 94 ILE C CA 1
ATOM 2940 C C . ILE C 1 94 ? 23.064 -51.869 -40.757 1.00 27.08 94 ILE C C 1
ATOM 2941 O O . ILE C 1 94 ? 23.582 -52.748 -40.067 1.00 25.77 94 ILE C O 1
ATOM 2946 N N . ILE C 1 95 ? 22.980 -51.927 -42.095 1.00 24.85 95 ILE C N 1
ATOM 2947 C CA . ILE C 1 95 ? 23.457 -53.055 -42.824 1.00 25.18 95 ILE C CA 1
ATOM 2948 C C . ILE C 1 95 ? 24.369 -52.601 -43.970 1.00 27.89 95 ILE C C 1
ATOM 2949 O O . ILE C 1 95 ? 24.160 -51.544 -44.560 1.00 25.90 95 ILE C O 1
ATOM 2954 N N . HIS C 1 96 ? 25.391 -53.428 -44.218 1.00 28.89 96 HIS C N 1
ATOM 2955 C CA . HIS C 1 96 ? 26.396 -53.265 -45.280 1.00 28.78 96 HIS C CA 1
ATOM 2956 C C . HIS C 1 96 ? 25.736 -53.704 -46.603 1.00 26.14 96 HIS C C 1
ATOM 2957 O O . HIS C 1 96 ? 24.960 -54.655 -46.617 1.00 24.37 96 HIS C O 1
ATOM 2964 N N . TRP C 1 97 ? 26.017 -52.996 -47.692 1.00 26.81 97 TRP C N 1
ATOM 2965 C CA . TRP C 1 97 ? 25.198 -53.080 -48.922 1.00 28.19 97 TRP C CA 1
ATOM 2966 C C . TRP C 1 97 ? 26.096 -52.961 -50.149 1.00 29.54 97 TRP C C 1
ATOM 2967 O O . TRP C 1 97 ? 26.804 -51.943 -50.302 1.00 29.37 97 TRP C O 1
ATOM 2978 N N . ASN C 1 98 ? 26.034 -53.974 -51.014 1.00 32.02 98 ASN C N 1
ATOM 2979 C CA . ASN C 1 98 ? 26.880 -54.094 -52.215 1.00 34.56 98 ASN C CA 1
ATOM 2980 C C . ASN C 1 98 ? 28.398 -53.947 -51.967 1.00 35.57 98 ASN C C 1
ATOM 2981 O O . ASN C 1 98 ? 29.126 -53.442 -52.819 1.00 41.02 98 ASN C O 1
ATOM 2986 N N . PHE C 1 99 ? 28.846 -54.300 -50.759 1.00 35.52 99 PHE C N 1
ATOM 2987 C CA . PHE C 1 99 ? 30.263 -54.240 -50.317 1.00 35.52 99 PHE C CA 1
ATOM 2988 C C . PHE C 1 99 ? 30.861 -52.825 -50.228 1.00 32.67 99 PHE C C 1
ATOM 2989 O O . PHE C 1 99 ? 32.047 -52.687 -49.977 1.00 32.77 99 PHE C O 1
ATOM 2997 N N . ASN C 1 100 ? 30.028 -51.804 -50.350 1.00 33.35 100 ASN C N 1
ATOM 2998 C CA . ASN C 1 100 ? 30.504 -50.407 -50.506 1.00 38.27 100 ASN C CA 1
ATOM 2999 C C . ASN C 1 100 ? 29.712 -49.294 -49.840 1.00 36.68 100 ASN C C 1
ATOM 3000 O O . ASN C 1 100 ? 30.101 -48.128 -49.927 1.00 42.10 100 ASN C O 1
ATOM 3005 N N . HIS C 1 101 ? 28.624 -49.646 -49.146 1.00 33.76 101 HIS C N 1
ATOM 3006 C CA . HIS C 1 101 ? 27.558 -48.715 -48.809 1.00 28.98 101 HIS C CA 1
ATOM 3007 C C . HIS C 1 101 ? 26.906 -49.202 -47.500 1.00 30.74 101 HIS C C 1
ATOM 3008 O O . HIS C 1 101 ? 27.008 -50.402 -47.120 1.00 30.51 101 HIS C O 1
ATOM 3015 N N . PHE C 1 102 ? 26.337 -48.248 -46.776 1.00 28.12 102 PHE C N 1
ATOM 3016 C CA . PHE C 1 102 ? 25.558 -48.532 -45.607 1.00 28.01 102 PHE C CA 1
ATOM 3017 C C . PHE C 1 102 ? 24.178 -47.946 -45.804 1.00 26.83 102 PHE C C 1
ATOM 3018 O O . PHE C 1 102 ? 24.038 -46.820 -46.293 1.00 32.60 102 PHE C O 1
ATOM 3026 N N . VAL C 1 103 ? 23.161 -48.730 -45.441 1.00 24.71 103 VAL C N 1
ATOM 3027 C CA . VAL C 1 103 ? 21.784 -48.297 -45.418 1.00 23.63 103 VAL C CA 1
ATOM 3028 C C . VAL C 1 103 ? 21.158 -48.656 -44.064 1.00 24.49 103 VAL C C 1
ATOM 3029 O O . VAL C 1 103 ? 21.695 -49.460 -43.338 1.00 27.57 103 VAL C O 1
ATOM 3033 N N . VAL C 1 104 ? 20.016 -48.034 -43.753 1.00 27.50 104 VAL C N 1
ATOM 3034 C CA . VAL C 1 104 ? 19.247 -48.345 -42.538 1.00 29.80 104 VAL C CA 1
ATOM 3035 C C . VAL C 1 104 ? 18.087 -49.284 -42.829 1.00 25.78 104 VAL C C 1
ATOM 3036 O O . VAL C 1 104 ? 17.245 -48.948 -43.625 1.00 24.58 104 VAL C O 1
ATOM 3040 N N . LEU C 1 105 ? 18.074 -50.445 -42.175 1.00 25.27 105 LEU C N 1
ATOM 3041 C CA . LEU C 1 105 ? 16.985 -51.431 -42.311 1.00 24.31 105 LEU C CA 1
ATOM 3042 C C . LEU C 1 105 ? 15.925 -51.197 -41.240 1.00 24.77 105 LEU C C 1
ATOM 3043 O O . LEU C 1 105 ? 16.224 -51.256 -40.007 1.00 26.58 105 LEU C O 1
ATOM 3048 N N . LYS C 1 106 ? 14.711 -50.906 -41.708 1.00 26.01 106 LYS C N 1
ATOM 3049 C CA . LYS C 1 106 ? 13.566 -50.616 -40.839 1.00 30.35 106 LYS C CA 1
ATOM 3050 C C . LYS C 1 106 ? 12.737 -51.855 -40.532 1.00 29.76 106 LYS C C 1
ATOM 3051 O O . LYS C 1 106 ? 12.082 -51.894 -39.495 1.00 27.78 106 LYS C O 1
ATOM 3057 N N . GLY C 1 107 ? 12.804 -52.852 -41.425 1.00 29.85 107 GLY C N 1
ATOM 3058 C CA . GLY C 1 107 ? 12.159 -54.169 -41.247 1.00 29.93 107 GLY C CA 1
ATOM 3059 C C . GLY C 1 107 ? 11.708 -54.735 -42.578 1.00 28.20 107 GLY C C 1
ATOM 3060 O O . GLY C 1 107 ? 12.117 -54.248 -43.635 1.00 27.37 107 GLY C O 1
ATOM 3061 N N . PHE C 1 108 ? 10.827 -55.733 -42.498 1.00 29.03 108 PHE C N 1
ATOM 3062 C CA . PHE C 1 108 ? 10.325 -56.502 -43.643 1.00 30.05 108 PHE C CA 1
ATOM 3063 C C . PHE C 1 108 ? 8.793 -56.569 -43.590 1.00 33.37 108 PHE C C 1
ATOM 3064 O O . PHE C 1 108 ? 8.193 -56.546 -42.495 1.00 30.32 108 PHE C O 1
ATOM 3072 N N . LYS C 1 109 ? 8.159 -56.579 -44.757 1.00 29.96 109 LYS C N 1
ATOM 3073 C CA . LYS C 1 109 ? 6.750 -56.928 -44.873 1.00 33.99 109 LYS C CA 1
ATOM 3074 C C . LYS C 1 109 ? 6.492 -57.496 -46.264 1.00 34.33 109 LYS C C 1
ATOM 3075 O O . LYS C 1 109 ? 6.928 -56.929 -47.257 1.00 29.14 109 LYS C O 1
ATOM 3081 N N . GLY C 1 110 ? 5.792 -58.627 -46.327 1.00 35.28 110 GLY C N 1
ATOM 3082 C CA . GLY C 1 110 ? 5.537 -59.298 -47.600 1.00 31.95 110 GLY C CA 1
ATOM 3083 C C . GLY C 1 110 ? 6.820 -59.681 -48.314 1.00 32.12 110 GLY C C 1
ATOM 3084 O O . GLY C 1 110 ? 7.775 -60.183 -47.693 1.00 25.89 110 GLY C O 1
ATOM 3085 N N . LYS C 1 111 ? 6.859 -59.395 -49.614 1.00 33.44 111 LYS C N 1
ATOM 3086 C CA . LYS C 1 111 ? 7.995 -59.652 -50.479 1.00 32.23 111 LYS C CA 1
ATOM 3087 C C . LYS C 1 111 ? 8.960 -58.474 -50.513 1.00 32.56 111 LYS C C 1
ATOM 3088 O O . LYS C 1 111 ? 9.662 -58.302 -51.497 1.00 31.21 111 LYS C O 1
ATOM 3094 N N . TYR C 1 112 ? 9.018 -57.676 -49.432 1.00 31.20 112 TYR C N 1
ATOM 3095 C CA . TYR C 1 112 ? 9.743 -56.393 -49.424 1.00 31.12 112 TYR C CA 1
ATOM 3096 C C . TYR C 1 112 ? 10.508 -56.132 -48.115 1.00 29.55 112 TYR C C 1
ATOM 3097 O O . TYR C 1 112 ? 10.013 -56.416 -46.996 1.00 26.55 112 TYR C O 1
ATOM 3106 N N . ALA C 1 113 ? 11.720 -55.584 -48.283 1.00 28.35 113 ALA C N 1
ATOM 3107 C CA . ALA C 1 113 ? 12.503 -55.000 -47.204 1.00 28.05 113 ALA C CA 1
ATOM 3108 C C . ALA C 1 113 ? 12.339 -53.473 -47.267 1.00 26.00 113 ALA C C 1
ATOM 3109 O O . ALA C 1 113 ? 12.333 -52.883 -48.354 1.00 24.77 113 ALA C O 1
ATOM 3111 N N . TYR C 1 114 ? 12.227 -52.856 -46.096 1.00 26.02 114 TYR C N 1
ATOM 3112 C CA . TYR C 1 114 ? 12.012 -51.422 -45.971 1.00 28.34 114 TYR C CA 1
ATOM 3113 C C . TYR C 1 114 ? 13.256 -50.735 -45.377 1.00 28.46 114 TYR C C 1
ATOM 3114 O O . TYR C 1 114 ? 13.631 -50.920 -44.183 1.00 24.62 114 TYR C O 1
ATOM 3123 N N . ILE C 1 115 ? 13.840 -49.883 -46.225 1.00 28.63 115 ILE C N 1
ATOM 3124 C CA . ILE C 1 115 ? 15.163 -49.327 -46.029 1.00 30.85 115 ILE C CA 1
ATOM 3125 C C . ILE C 1 115 ? 15.111 -47.788 -46.171 1.00 28.77 115 ILE C C 1
ATOM 3126 O O . ILE C 1 115 ? 14.315 -47.264 -46.929 1.00 31.81 115 ILE C O 1
ATOM 3131 N N . ASN C 1 116 ? 15.908 -47.098 -45.379 1.00 28.67 116 ASN C N 1
ATOM 3132 C CA . ASN C 1 116 ? 16.288 -45.685 -45.621 1.00 28.75 116 ASN C CA 1
ATOM 3133 C C . ASN C 1 116 ? 17.703 -45.727 -46.157 1.00 27.04 116 ASN C C 1
ATOM 3134 O O . ASN C 1 116 ? 18.630 -45.988 -45.424 1.00 24.80 116 ASN C O 1
ATOM 3139 N N . ASP C 1 117 ? 17.820 -45.588 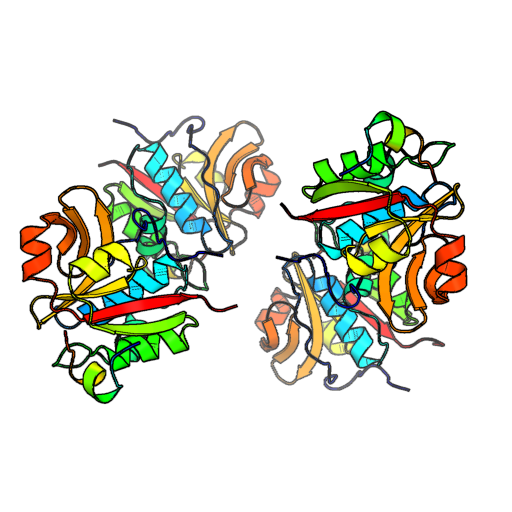-47.471 1.00 27.85 117 ASP C N 1
ATOM 3140 C CA . ASP C 1 117 ? 19.077 -45.563 -48.173 1.00 27.49 117 ASP C CA 1
ATOM 3141 C C . ASP C 1 117 ? 19.576 -44.094 -48.227 1.00 28.84 117 ASP C C 1
ATOM 3142 O O . ASP C 1 117 ? 18.892 -43.239 -48.782 1.00 30.17 117 ASP C O 1
ATOM 3147 N N . PRO C 1 118 ? 20.758 -43.791 -47.671 1.00 28.47 118 PRO C N 1
ATOM 3148 C CA . PRO C 1 118 ? 21.243 -42.376 -47.672 1.00 30.33 118 PRO C CA 1
ATOM 3149 C C . PRO C 1 118 ? 21.459 -41.773 -49.062 1.00 30.77 118 PRO C C 1
ATOM 3150 O O . PRO C 1 118 ? 21.440 -40.552 -49.196 1.00 34.66 118 PRO C O 1
ATOM 3154 N N . ALA C 1 119 ? 21.630 -42.615 -50.075 1.00 32.66 119 ALA C N 1
ATOM 3155 C CA . ALA C 1 119 ? 21.720 -42.162 -51.480 1.00 34.27 119 ALA C CA 1
ATOM 3156 C C . ALA C 1 119 ? 20.373 -42.009 -52.168 1.00 35.82 119 ALA C C 1
ATOM 3157 O O . ALA C 1 119 ? 20.304 -41.358 -53.191 1.00 37.44 119 ALA C O 1
ATOM 3159 N N . LYS C 1 120 ? 19.323 -42.661 -51.667 1.00 36.38 120 LYS C N 1
ATOM 3160 C CA . LYS C 1 120 ? 18.033 -42.692 -52.377 1.00 39.04 120 LYS C CA 1
ATOM 3161 C C . LYS C 1 120 ? 16.816 -42.293 -51.574 1.00 35.07 120 LYS C C 1
ATOM 3162 O O . LYS C 1 120 ? 15.818 -41.977 -52.180 1.00 40.92 120 LYS C O 1
ATOM 3168 N N . GLY C 1 121 ? 16.892 -42.242 -50.237 1.00 31.73 121 GLY C N 1
ATOM 3169 C CA . GLY C 1 121 ? 15.716 -41.978 -49.406 1.00 33.20 121 GLY C CA 1
ATOM 3170 C C . GLY C 1 121 ? 15.065 -43.264 -48.945 1.00 32.95 121 GLY C C 1
ATOM 3171 O O . GLY C 1 121 ? 15.723 -44.321 -48.893 1.00 30.53 121 GLY C O 1
ATOM 3172 N N . ASP C 1 122 ? 13.777 -43.193 -48.621 1.00 32.76 122 ASP C N 1
ATOM 3173 C CA . ASP C 1 122 ? 13.039 -44.387 -48.192 1.00 39.09 122 ASP C CA 1
ATOM 3174 C C . ASP C 1 122 ? 12.607 -45.252 -49.389 1.00 38.92 122 ASP C C 1
ATOM 3175 O O . ASP C 1 122 ? 11.900 -44.782 -50.283 1.00 41.85 122 ASP C O 1
ATOM 3180 N N . VAL C 1 123 ? 13.076 -46.503 -49.417 1.00 35.51 123 VAL C N 1
ATOM 3181 C CA . VAL C 1 123 ? 12.814 -47.400 -50.536 1.00 36.01 123 VAL C CA 1
ATOM 3182 C C . VAL C 1 123 ? 12.260 -48.769 -50.067 1.00 32.62 123 VAL C C 1
ATOM 3183 O O . VAL C 1 123 ? 12.391 -49.149 -48.886 1.00 28.70 123 VAL C O 1
ATOM 3187 N N . LYS C 1 124 ? 11.606 -49.459 -50.995 1.00 32.10 124 LYS C N 1
ATOM 3188 C CA . LYS C 1 124 ? 11.109 -50.817 -50.753 1.00 36.69 124 LYS C CA 1
ATOM 3189 C C . LYS C 1 124 ? 11.885 -51.702 -51.683 1.00 33.01 124 LYS C C 1
ATOM 3190 O O . LYS C 1 124 ? 11.781 -51.540 -52.892 1.00 34.06 124 LYS C O 1
ATOM 3196 N N . ILE C 1 125 ? 12.688 -52.601 -51.131 1.00 28.89 125 ILE C N 1
ATOM 3197 C CA . ILE C 1 125 ? 13.508 -53.494 -51.949 1.00 31.36 125 ILE C CA 1
ATOM 3198 C C . ILE C 1 125 ? 12.814 -54.886 -52.009 1.00 29.39 125 ILE C C 1
ATOM 3199 O O . ILE C 1 125 ? 12.477 -55.464 -50.964 1.00 29.21 125 ILE C O 1
ATOM 3204 N N . PRO C 1 126 ? 12.545 -55.402 -53.225 1.00 29.89 126 PRO C N 1
ATOM 3205 C CA . PRO C 1 126 ? 12.078 -56.794 -53.357 1.00 31.48 126 PRO C CA 1
ATOM 3206 C C . PRO C 1 126 ? 13.065 -57.784 -52.707 1.00 32.74 126 PRO C C 1
ATOM 3207 O O . PRO C 1 126 ? 14.285 -57.604 -52.825 1.00 30.13 126 PRO C O 1
ATOM 3211 N N . MET C 1 127 ? 12.526 -58.793 -52.019 1.00 38.43 127 MET C N 1
ATOM 3212 C CA . MET C 1 127 ? 13.326 -59.749 -51.240 1.00 38.59 127 MET C CA 1
ATOM 3213 C C . MET C 1 127 ? 14.493 -60.347 -51.964 1.00 40.29 127 MET C C 1
ATOM 3214 O O . MET C 1 127 ? 15.541 -60.550 -51.362 1.00 36.66 127 MET C O 1
ATOM 3219 N N . GLU C 1 128 ? 14.292 -60.689 -53.233 1.00 45.15 128 GLU C N 1
ATOM 3220 C CA . GLU C 1 128 ? 15.354 -61.356 -53.996 1.00 47.20 128 GLU C CA 1
ATOM 3221 C C . GLU C 1 128 ? 16.536 -60.407 -54.139 1.00 39.33 128 GLU C C 1
ATOM 3222 O O . GLU C 1 128 ? 17.646 -60.809 -53.914 1.00 37.62 128 GLU C O 1
ATOM 3228 N N . GLU C 1 129 ? 16.259 -59.145 -54.480 1.00 38.24 129 GLU C N 1
ATOM 3229 C CA . GLU C 1 129 ? 17.272 -58.112 -54.585 1.00 37.52 129 GLU C CA 1
ATOM 3230 C C . GLU C 1 129 ? 17.883 -57.812 -53.209 1.00 31.98 129 GLU C C 1
ATOM 3231 O O . GLU C 1 129 ? 19.098 -57.752 -53.060 1.00 30.65 129 GLU C O 1
ATOM 3237 N N . PHE C 1 130 ? 17.059 -57.670 -52.185 1.00 30.63 130 PHE C N 1
ATOM 3238 C CA . PHE C 1 130 ? 17.588 -57.555 -50.821 1.00 31.20 130 PHE C CA 1
ATOM 3239 C C . PHE C 1 130 ? 18.635 -58.618 -50.534 1.00 31.35 130 PHE C C 1
ATOM 3240 O O . PHE C 1 130 ? 19.760 -58.295 -50.174 1.00 31.86 130 PHE C O 1
ATOM 3248 N N . ASP C 1 131 ? 18.254 -59.869 -50.752 1.00 37.36 131 ASP C N 1
ATOM 3249 C CA . ASP C 1 131 ? 19.129 -61.022 -50.486 1.00 39.02 131 ASP C CA 1
ATOM 3250 C C . ASP C 1 131 ? 20.468 -60.955 -51.232 1.00 38.07 131 ASP C C 1
ATOM 3251 O O . ASP C 1 131 ? 21.474 -61.362 -50.673 1.00 35.16 131 ASP C O 1
ATOM 3256 N N . ARG C 1 132 ? 20.499 -60.427 -52.454 1.00 37.76 132 ARG C N 1
ATOM 3257 C CA . ARG C 1 132 ? 21.775 -60.270 -53.181 1.00 38.92 132 ARG C CA 1
ATOM 3258 C C . ARG C 1 132 ? 22.612 -59.051 -52.727 1.00 32.98 132 ARG C C 1
ATOM 3259 O O . ARG C 1 132 ? 23.844 -59.106 -52.764 1.00 32.74 132 ARG C O 1
ATOM 3267 N N . SER C 1 133 ? 21.942 -57.962 -52.321 1.00 29.87 133 SER C N 1
ATOM 3268 C CA . SER C 1 133 ? 22.598 -56.705 -51.962 1.00 30.61 133 SER C CA 1
ATOM 3269 C C . SER C 1 133 ? 23.131 -56.672 -50.501 1.00 28.45 133 SER C C 1
ATOM 3270 O O . SER C 1 133 ? 24.214 -56.122 -50.228 1.00 29.63 133 SER C O 1
ATOM 3273 N N . PHE C 1 134 ? 22.389 -57.273 -49.576 1.00 28.00 134 PHE C N 1
ATOM 3274 C CA . PHE C 1 134 ? 22.888 -57.408 -48.202 1.00 27.00 134 PHE C CA 1
ATOM 3275 C C . PHE C 1 134 ? 24.129 -58.338 -48.158 1.00 31.06 134 PHE C C 1
ATOM 3276 O O . PHE C 1 134 ? 24.064 -59.485 -48.563 1.00 29.39 134 PHE C O 1
ATOM 3284 N N . THR C 1 135 ? 25.254 -57.826 -47.665 1.00 29.56 135 THR C N 1
ATOM 3285 C CA . THR C 1 135 ? 26.528 -58.595 -47.657 1.00 32.39 135 THR C CA 1
ATOM 3286 C C . THR C 1 135 ? 26.690 -59.502 -46.452 1.00 31.90 135 THR C C 1
ATOM 3287 O O . THR C 1 135 ? 27.636 -60.275 -46.377 1.00 30.80 135 THR C O 1
ATOM 3291 N N . GLY C 1 136 ? 25.848 -59.315 -45.451 1.00 33.25 136 GLY C N 1
ATOM 3292 C CA . GLY C 1 136 ? 25.890 -60.139 -44.271 1.00 28.94 136 GLY C CA 1
ATOM 3293 C C . GLY C 1 136 ? 26.197 -59.412 -42.994 1.00 31.36 136 GLY C C 1
ATOM 3294 O O . GLY C 1 136 ? 25.859 -59.969 -41.927 1.00 32.11 136 GLY C O 1
ATOM 3295 N N . ILE C 1 137 ? 26.778 -58.190 -43.074 1.00 29.06 137 ILE C N 1
ATOM 3296 C CA . ILE C 1 137 ? 27.176 -57.452 -41.873 1.00 29.76 137 ILE C CA 1
ATOM 3297 C C . ILE C 1 137 ? 26.046 -56.499 -41.408 1.00 31.86 137 ILE C C 1
ATOM 3298 O O . ILE C 1 137 ? 25.557 -55.704 -42.180 1.00 28.64 137 ILE C O 1
ATOM 3303 N N . CYS C 1 138 ? 25.730 -56.541 -40.097 1.00 28.43 138 CYS C N 1
ATOM 3304 C CA . CYS C 1 138 ? 24.575 -55.921 -39.546 1.00 28.46 138 CYS C CA 1
ATOM 3305 C C . CYS C 1 138 ? 24.971 -55.334 -38.222 1.00 29.09 138 CYS C C 1
ATOM 3306 O O . CYS C 1 138 ? 25.512 -56.036 -37.385 1.00 26.96 138 CYS C O 1
ATOM 3309 N N . LEU C 1 139 ? 24.685 -54.053 -38.024 1.00 27.34 139 LEU C N 1
ATOM 3310 C CA . LEU C 1 139 ? 24.983 -53.406 -36.772 1.00 28.28 139 LEU C CA 1
ATOM 3311 C C . LEU C 1 139 ? 23.650 -53.244 -36.078 1.00 27.96 139 LEU C C 1
ATOM 3312 O O . LEU C 1 139 ? 22.752 -52.682 -36.648 1.00 26.86 139 LEU C O 1
ATOM 3317 N N . ILE C 1 140 ? 23.585 -53.697 -34.824 1.00 27.39 140 ILE C N 1
ATOM 3318 C CA . ILE C 1 140 ? 22.389 -53.902 -34.045 1.00 27.96 140 ILE C CA 1
ATOM 3319 C C . ILE C 1 140 ? 22.554 -53.033 -32.799 1.00 31.04 140 ILE C C 1
ATOM 3320 O O . ILE C 1 140 ? 23.635 -52.996 -32.196 1.00 30.82 140 ILE C O 1
ATOM 3325 N N . PHE C 1 141 ? 21.511 -52.280 -32.453 1.00 32.21 141 PHE C N 1
ATOM 3326 C CA . PHE C 1 141 ? 21.577 -51.250 -31.432 1.00 32.22 141 PHE C CA 1
ATOM 3327 C C . PHE C 1 141 ? 20.474 -51.434 -30.419 1.00 35.01 141 PHE C C 1
ATOM 3328 O O . PHE C 1 141 ? 19.407 -51.917 -30.738 1.00 31.90 141 PHE C O 1
ATOM 3336 N N . LYS C 1 142 ? 20.732 -50.956 -29.214 1.00 40.74 142 LYS C N 1
ATOM 3337 C CA . LYS C 1 142 ? 19.805 -51.098 -28.082 1.00 47.03 142 LYS C CA 1
ATOM 3338 C C . LYS C 1 142 ? 20.117 -49.898 -27.185 1.00 51.31 142 LYS C C 1
ATOM 3339 O O . LYS C 1 142 ? 21.289 -49.565 -27.020 1.00 47.91 142 LYS C O 1
ATOM 3345 N N . PRO C 1 143 ? 19.098 -49.235 -26.609 1.00 52.40 143 PRO C N 1
ATOM 3346 C CA . PRO C 1 143 ? 19.405 -48.198 -25.591 1.00 55.01 143 PRO C CA 1
ATOM 3347 C C . PRO C 1 143 ? 19.992 -48.753 -24.266 1.00 55.82 143 PRO C C 1
ATOM 3348 O O . PRO C 1 143 ? 19.874 -49.951 -24.000 1.00 57.85 143 PRO C O 1
ATOM 3352 N N . THR C 1 144 ? 20.574 -47.883 -23.453 1.00 61.10 144 THR C N 1
ATOM 3353 C CA . THR C 1 144 ? 21.132 -48.268 -22.138 1.00 68.97 144 THR C CA 1
ATOM 3354 C C . THR C 1 144 ? 20.431 -47.550 -20.991 1.00 69.42 144 THR C C 1
ATOM 3355 O O . THR C 1 144 ? 20.387 -48.074 -19.896 1.00 78.89 144 THR C O 1
ATOM 3359 N N . GLN D 1 5 ? 11.242 -46.387 -14.879 1.00 63.21 5 GLN D N 1
ATOM 3360 C CA . GLN D 1 5 ? 9.869 -46.525 -14.264 1.00 65.27 5 GLN D CA 1
ATOM 3361 C C . GLN D 1 5 ? 9.942 -47.317 -12.937 1.00 60.32 5 GLN D C 1
ATOM 3362 O O . GLN D 1 5 ? 10.491 -48.422 -12.896 1.00 56.97 5 GLN D O 1
ATOM 3368 N N . ILE D 1 6 ? 9.434 -46.721 -11.857 1.00 49.14 6 ILE D N 1
ATOM 3369 C CA . ILE D 1 6 ? 9.566 -47.301 -10.507 1.00 47.60 6 ILE D CA 1
ATOM 3370 C C . ILE D 1 6 ? 8.715 -48.571 -10.376 1.00 45.44 6 ILE D C 1
ATOM 3371 O O . ILE D 1 6 ? 7.522 -48.560 -10.686 1.00 42.22 6 ILE D O 1
ATOM 3376 N N . GLN D 1 7 ? 9.363 -49.649 -9.939 1.00 40.76 7 GLN D N 1
ATOM 3377 C CA . GLN D 1 7 ? 8.710 -50.949 -9.801 1.00 43.22 7 GLN D CA 1
ATOM 3378 C C . GLN D 1 7 ? 8.582 -51.250 -8.302 1.00 38.94 7 GLN D C 1
ATOM 3379 O O . GLN D 1 7 ? 9.317 -50.660 -7.486 1.00 37.88 7 GLN D O 1
ATOM 3385 N N . PRO D 1 8 ? 7.659 -52.171 -7.949 1.00 34.45 8 PRO D N 1
ATOM 3386 C CA . PRO D 1 8 ? 7.654 -52.700 -6.587 1.00 34.90 8 PRO D CA 1
ATOM 3387 C C . PRO D 1 8 ? 8.913 -53.503 -6.294 1.00 33.19 8 PRO D C 1
ATOM 3388 O O . PRO D 1 8 ? 9.524 -54.043 -7.193 1.00 37.14 8 PRO D O 1
ATOM 3392 N N . VAL D 1 9 ? 9.283 -53.543 -5.035 1.00 33.13 9 VAL D N 1
ATOM 3393 C CA . VAL D 1 9 ? 10.391 -54.315 -4.538 1.00 35.34 9 VAL D CA 1
ATOM 3394 C C . VAL D 1 9 ? 9.841 -55.681 -4.131 1.00 37.81 9 VAL D C 1
ATOM 3395 O O . VAL D 1 9 ? 8.848 -55.779 -3.377 1.00 34.58 9 VAL D O 1
ATOM 3399 N N . THR D 1 10 ? 10.508 -56.728 -4.599 1.00 37.57 10 THR D N 1
ATOM 3400 C CA . THR D 1 10 ? 10.203 -58.079 -4.167 1.00 42.09 10 THR D CA 1
ATOM 3401 C C . THR D 1 10 ? 11.264 -58.681 -3.257 1.00 43.35 10 THR D C 1
ATOM 3402 O O . THR D 1 10 ? 11.034 -59.780 -2.750 1.00 44.25 10 THR D O 1
ATOM 3406 N N . ARG D 1 11 ? 12.419 -58.013 -3.085 1.00 47.57 11 ARG D N 1
ATOM 3407 C CA . ARG D 1 11 ? 13.578 -58.613 -2.388 1.00 52.98 11 ARG D CA 1
ATOM 3408 C C . ARG D 1 11 ? 13.847 -58.037 -1.012 1.00 53.51 11 ARG D C 1
ATOM 3409 O O . ARG D 1 11 ? 13.688 -58.738 -0.018 1.00 71.35 11 ARG D O 1
ATOM 3417 N N . GLY D 1 12 ? 14.254 -56.778 -0.937 1.00 55.66 12 GLY D N 1
ATOM 3418 C CA . GLY D 1 12 ? 14.620 -56.178 0.358 1.00 49.95 12 GLY D CA 1
ATOM 3419 C C . GLY D 1 12 ? 13.471 -55.301 0.832 1.00 48.73 12 GLY D C 1
ATOM 3420 O O . GLY D 1 12 ? 12.329 -55.737 0.895 1.00 48.59 12 GLY D O 1
ATOM 3421 N N . ARG D 1 13 ? 13.774 -54.041 1.097 1.00 45.54 13 ARG D N 1
ATOM 3422 C CA . ARG D 1 13 ? 12.805 -53.088 1.579 1.00 45.96 13 ARG D CA 1
ATOM 3423 C C . ARG D 1 13 ? 12.658 -51.930 0.609 1.00 42.97 13 ARG D C 1
ATOM 3424 O O . ARG D 1 13 ? 13.597 -51.579 -0.077 1.00 43.97 13 ARG D O 1
ATOM 3432 N N . ALA D 1 14 ? 11.458 -51.362 0.562 1.00 41.00 14 ALA D N 1
ATOM 3433 C CA . ALA D 1 14 ? 11.157 -50.179 -0.276 1.00 36.63 14 ALA D CA 1
ATOM 3434 C C . ALA D 1 14 ? 11.476 -48.929 0.526 1.00 38.83 14 ALA D C 1
ATOM 3435 O O . ALA D 1 14 ? 11.192 -48.873 1.746 1.00 38.58 14 ALA D O 1
ATOM 3437 N N . LYS D 1 15 ? 12.081 -47.938 -0.141 1.00 38.13 15 LYS D N 1
ATOM 3438 C CA . LYS D 1 15 ? 12.311 -46.632 0.472 1.00 38.68 15 LYS D CA 1
ATOM 3439 C C . LYS D 1 15 ? 11.029 -45.851 0.296 1.00 32.35 15 LYS D C 1
ATOM 3440 O O . LYS D 1 15 ? 10.685 -45.531 -0.829 1.00 36.26 15 LYS D O 1
ATOM 3446 N N . VAL D 1 16 ? 10.301 -45.579 1.379 1.00 27.75 16 VAL D N 1
ATOM 3447 C CA . VAL D 1 16 ? 8.980 -44.905 1.262 1.00 29.80 16 VAL D CA 1
ATOM 3448 C C . VAL D 1 16 ? 8.924 -43.724 2.202 1.00 28.17 16 VAL D C 1
ATOM 3449 O O . VAL D 1 16 ? 9.168 -43.895 3.407 1.00 25.60 16 VAL D O 1
ATOM 3453 N N . PRO D 1 17 ? 8.551 -42.545 1.683 1.00 28.21 17 PRO D N 1
ATOM 3454 C CA . PRO D 1 17 ? 8.497 -41.381 2.556 1.00 26.82 17 PRO D CA 1
ATOM 3455 C C . PRO D 1 17 ? 7.404 -41.497 3.602 1.00 26.77 17 PRO D C 1
ATOM 3456 O O . PRO D 1 17 ? 6.366 -42.112 3.331 1.00 25.22 17 PRO D O 1
ATOM 3460 N N . VAL D 1 18 ? 7.684 -40.957 4.787 1.00 24.75 18 VAL D N 1
ATOM 3461 C CA . VAL D 1 18 ? 6.723 -40.884 5.881 1.00 24.78 18 VAL D CA 1
ATOM 3462 C C . VAL D 1 18 ? 5.693 -39.732 5.740 1.00 25.22 18 VAL D C 1
ATOM 3463 O O . VAL D 1 18 ? 6.090 -38.581 5.613 1.00 24.66 18 VAL D O 1
ATOM 3467 N N . ILE D 1 19 ? 4.390 -40.060 5.728 1.00 26.08 19 ILE D N 1
ATOM 3468 C CA . ILE D 1 19 ? 3.253 -39.090 5.767 1.00 24.74 19 ILE D CA 1
ATOM 3469 C C . ILE D 1 19 ? 2.395 -39.456 6.962 1.00 26.31 19 ILE D C 1
ATOM 3470 O O . ILE D 1 19 ? 1.940 -40.594 7.057 1.00 29.19 19 ILE D O 1
ATOM 3475 N N . MET D 1 20 ? 2.193 -38.528 7.882 1.00 28.44 20 MET D N 1
ATOM 3476 C CA . MET D 1 20 ? 1.416 -38.778 9.096 1.00 31.34 20 MET D CA 1
ATOM 3477 C C . MET D 1 20 ? -0.049 -38.494 8.794 1.00 37.11 20 MET D C 1
ATOM 3478 O O . MET D 1 20 ? -0.375 -37.640 7.936 1.00 45.92 20 MET D O 1
ATOM 3483 N N . GLN D 1 21 ? -0.945 -39.226 9.455 1.00 38.00 21 GLN D N 1
ATOM 3484 C CA . GLN D 1 21 ? -2.360 -38.865 9.401 1.00 39.73 21 GLN D CA 1
ATOM 3485 C C . GLN D 1 21 ? -2.545 -37.547 10.177 1.00 38.89 21 GLN D C 1
ATOM 3486 O O . GLN D 1 21 ? -2.008 -37.406 11.271 1.00 36.24 21 GLN D O 1
ATOM 3492 N N . MET D 1 22 ? -3.306 -36.616 9.609 1.00 40.23 22 MET D N 1
ATOM 3493 C CA . MET D 1 22 ? -3.610 -35.339 10.311 1.00 44.92 22 MET D CA 1
ATOM 3494 C C . MET D 1 22 ? -4.633 -35.520 11.401 1.00 45.19 22 MET D C 1
ATOM 3495 O O . MET D 1 22 ? -4.608 -34.806 12.378 1.00 44.71 22 MET D O 1
ATOM 3500 N N . GLU D 1 23 ? -5.549 -36.469 11.228 1.00 50.30 23 GLU D N 1
ATOM 3501 C CA . GLU D 1 23 ? -6.382 -36.928 12.342 1.00 46.76 23 GLU D CA 1
ATOM 3502 C C . GLU D 1 23 ? -6.659 -38.433 12.232 1.00 41.97 23 GLU D C 1
ATOM 3503 O O . GLU D 1 23 ? -6.427 -39.052 11.174 1.00 34.93 23 GLU D O 1
ATOM 3509 N N . ALA D 1 24 ? -7.141 -38.991 13.343 1.00 36.88 24 ALA D N 1
ATOM 3510 C CA . ALA D 1 24 ? -7.214 -40.454 13.580 1.00 41.20 24 ALA D CA 1
ATOM 3511 C C . ALA D 1 24 ? -7.933 -41.333 12.538 1.00 35.99 24 ALA D C 1
ATOM 3512 O O . ALA D 1 24 ? -7.615 -42.513 12.418 1.00 38.20 24 ALA D O 1
ATOM 3514 N N . LEU D 1 25 ? -8.904 -40.780 11.828 1.00 34.02 25 LEU D N 1
ATOM 3515 C CA . LEU D 1 25 ? -9.719 -41.549 10.914 1.00 34.42 25 LEU D CA 1
ATOM 3516 C C . LEU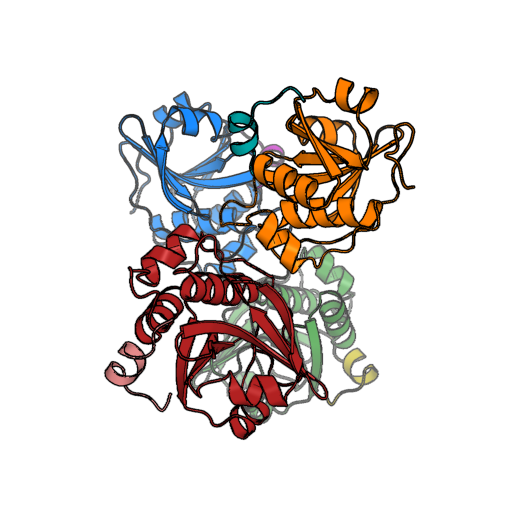 D 1 25 ? -9.045 -41.650 9.558 1.00 33.83 25 LEU D C 1
ATOM 3517 O O . LEU D 1 25 ? -9.536 -42.389 8.716 1.00 32.61 25 LEU D O 1
ATOM 3522 N N . GLU D 1 26 ? -7.926 -40.941 9.345 1.00 33.10 26 GLU D N 1
ATOM 3523 C CA . GLU D 1 26 ? -7.316 -40.779 8.006 1.00 30.34 26 GLU D CA 1
ATOM 3524 C C . GLU D 1 26 ? -6.263 -41.802 7.571 1.00 27.51 26 GLU D C 1
ATOM 3525 O O . GLU D 1 26 ? -5.744 -41.691 6.446 1.00 29.81 26 GLU D O 1
ATOM 3531 N N . CYS D 1 27 ? -5.976 -42.810 8.403 1.00 26.37 27 CYS D N 1
ATOM 3532 C CA . CYS D 1 27 ? -4.861 -43.778 8.135 1.00 24.28 27 CYS D CA 1
ATOM 3533 C C . CYS D 1 27 ? -4.869 -44.390 6.709 1.00 25.71 27 CYS D C 1
ATOM 3534 O O . CYS D 1 27 ? -3.801 -44.530 6.103 1.00 24.74 27 CYS D O 1
ATOM 3537 N N . GLY D 1 28 ? -6.055 -44.752 6.207 1.00 26.31 28 GLY D N 1
ATOM 3538 C CA . GLY D 1 28 ? -6.240 -45.314 4.852 1.00 26.01 28 GLY D CA 1
ATOM 3539 C C . GLY D 1 28 ? -5.690 -44.382 3.806 1.00 27.54 28 GLY D C 1
ATOM 3540 O O . GLY D 1 28 ? -4.905 -44.788 2.950 1.00 32.16 28 GLY D O 1
ATOM 3541 N N . ALA D 1 29 ? -6.097 -43.129 3.884 1.00 27.83 29 ALA D N 1
ATOM 3542 C CA . ALA D 1 29 ? -5.652 -42.098 2.958 1.00 27.62 29 ALA D CA 1
ATOM 3543 C C . ALA D 1 29 ? -4.163 -41.745 3.048 1.00 23.80 29 ALA D C 1
ATOM 3544 O O . ALA D 1 29 ? -3.506 -41.558 2.028 1.00 19.05 29 ALA D O 1
ATOM 3546 N N . ALA D 1 30 ? -3.654 -41.624 4.267 1.00 20.49 30 ALA D N 1
ATOM 3547 C CA . ALA D 1 30 ? -2.221 -41.400 4.488 1.00 22.62 30 ALA D CA 1
ATOM 3548 C C . ALA D 1 30 ? -1.400 -42.564 3.910 1.00 23.73 30 ALA D C 1
ATOM 3549 O O . ALA D 1 30 ? -0.408 -42.332 3.238 1.00 28.37 30 ALA D O 1
ATOM 3551 N N . SER D 1 31 ? -1.879 -43.805 4.100 1.00 23.08 31 SER D N 1
ATOM 3552 C CA . SER D 1 31 ? -1.209 -44.995 3.628 1.00 21.77 31 SER D CA 1
ATOM 3553 C C . SER D 1 31 ? -1.235 -44.977 2.092 1.00 22.24 31 SER D C 1
ATOM 3554 O O . SER D 1 31 ? -0.210 -45.199 1.486 1.00 20.48 31 SER D O 1
ATOM 3557 N N . LEU D 1 32 ? -2.366 -44.700 1.454 1.00 22.32 32 LEU D N 1
ATOM 3558 C CA . LEU D 1 32 ? -2.317 -44.624 -0.044 1.00 24.74 32 LEU D CA 1
ATOM 3559 C C . LEU D 1 32 ? -1.444 -43.438 -0.531 1.00 27.11 32 LEU D C 1
ATOM 3560 O O . LEU D 1 32 ? -0.864 -43.490 -1.602 1.00 28.54 32 LEU D O 1
ATOM 3565 N N . ALA D 1 33 ? -1.366 -42.362 0.252 1.00 31.99 33 ALA D N 1
ATOM 3566 C CA . ALA D 1 33 ? -0.577 -41.169 -0.161 1.00 32.40 33 ALA D CA 1
ATOM 3567 C C . ALA D 1 33 ? 0.912 -41.549 -0.252 1.00 30.38 33 ALA D C 1
ATOM 3568 O O . ALA D 1 33 ? 1.563 -41.263 -1.266 1.00 26.44 33 ALA D O 1
ATOM 3570 N N . MET D 1 34 ? 1.393 -42.259 0.778 1.00 26.84 34 MET D N 1
ATOM 3571 C CA . MET D 1 34 ? 2.760 -42.851 0.807 1.00 24.21 34 MET D CA 1
ATOM 3572 C C . MET D 1 34 ? 3.035 -43.778 -0.349 1.00 25.57 34 MET D C 1
ATOM 3573 O O . MET D 1 34 ? 4.119 -43.684 -0.934 1.00 25.62 34 MET D O 1
ATOM 3578 N N . VAL D 1 35 ? 2.083 -44.666 -0.686 1.00 27.62 35 VAL D N 1
ATOM 3579 C CA . VAL D 1 35 ? 2.238 -45.536 -1.871 1.00 28.04 35 VAL D CA 1
ATOM 3580 C C . VAL D 1 35 ? 2.319 -44.725 -3.172 1.00 27.10 35 VAL D C 1
ATOM 3581 O O . VAL D 1 35 ? 3.178 -44.981 -4.003 1.00 29.85 35 VAL D O 1
ATOM 3585 N N . LEU D 1 36 ? 1.433 -43.760 -3.328 1.00 28.07 36 LEU D N 1
ATOM 3586 C CA . LEU D 1 36 ? 1.480 -42.818 -4.455 1.00 31.08 36 LEU D CA 1
ATOM 3587 C C . LEU D 1 36 ? 2.824 -42.057 -4.565 1.00 31.08 36 LEU D C 1
ATOM 3588 O O . LEU D 1 36 ? 3.375 -41.931 -5.658 1.00 22.31 36 LEU D O 1
ATOM 3593 N N . ALA D 1 37 ? 3.341 -41.598 -3.423 1.00 29.20 37 ALA D N 1
ATOM 3594 C CA . ALA D 1 37 ? 4.612 -40.904 -3.350 1.00 30.21 37 ALA D CA 1
ATOM 3595 C C . ALA D 1 37 ? 5.802 -41.798 -3.758 1.00 30.91 37 ALA D C 1
ATOM 3596 O O . ALA D 1 37 ? 6.712 -41.319 -4.407 1.00 26.23 37 ALA D O 1
ATOM 3598 N N . TYR D 1 38 ? 5.760 -43.095 -3.408 1.00 31.53 38 TYR D N 1
ATOM 3599 C CA . TYR D 1 38 ? 6.771 -44.068 -3.845 1.00 30.10 38 TYR D CA 1
ATOM 3600 C C . TYR D 1 38 ? 6.833 -44.137 -5.385 1.00 32.75 38 TYR D C 1
ATOM 3601 O O . TYR D 1 38 ? 7.919 -44.223 -5.958 1.00 32.39 38 TYR D O 1
ATOM 3610 N N . TYR D 1 39 ? 5.674 -44.104 -6.035 1.00 33.02 39 TYR D N 1
ATOM 3611 C CA . TYR D 1 39 ? 5.598 -44.141 -7.528 1.00 34.06 39 TYR D CA 1
ATOM 3612 C C . TYR D 1 39 ? 5.648 -42.741 -8.154 1.00 32.64 39 TYR D C 1
ATOM 3613 O O . TYR D 1 39 ? 5.523 -42.606 -9.363 1.00 31.29 39 TYR D O 1
ATOM 3622 N N . LYS D 1 40 ? 5.876 -41.727 -7.319 1.00 36.52 40 LYS D N 1
ATOM 3623 C CA . LYS D 1 40 ? 5.925 -40.308 -7.715 1.00 41.27 40 LYS D CA 1
ATOM 3624 C C . LYS D 1 40 ? 4.638 -39.845 -8.408 1.00 40.41 40 LYS D C 1
ATOM 3625 O O . LYS D 1 40 ? 4.691 -39.051 -9.334 1.00 42.00 40 LYS D O 1
ATOM 3631 N N . LYS D 1 41 ? 3.485 -40.349 -7.943 1.00 41.81 41 LYS D N 1
ATOM 3632 C CA . LYS D 1 41 ? 2.168 -39.844 -8.385 1.00 39.77 41 LYS D CA 1
ATOM 3633 C C . LYS D 1 41 ? 1.744 -38.808 -7.381 1.00 39.37 41 LYS D C 1
ATOM 3634 O O . LYS D 1 41 ? 1.384 -39.130 -6.264 1.00 40.30 41 LYS D O 1
ATOM 3640 N N . TRP D 1 42 ? 1.850 -37.550 -7.792 1.00 40.92 42 TRP D N 1
ATOM 3641 C CA . TRP D 1 42 ? 1.690 -36.423 -6.903 1.00 41.15 42 TRP D CA 1
ATOM 3642 C C . TRP D 1 42 ? 0.214 -36.068 -6.924 1.00 41.47 42 TRP D C 1
ATOM 3643 O O . TRP D 1 42 ? -0.331 -35.727 -7.964 1.00 45.25 42 TRP D O 1
ATOM 3654 N N . VAL D 1 43 ? -0.432 -36.256 -5.777 1.00 38.39 43 VAL D N 1
ATOM 3655 C CA . VAL D 1 43 ? -1.864 -36.080 -5.612 1.00 36.59 43 VAL D CA 1
ATOM 3656 C C . VAL D 1 43 ? -1.959 -35.407 -4.267 1.00 33.13 43 VAL D C 1
ATOM 3657 O O . VAL D 1 43 ? -1.466 -35.952 -3.306 1.00 30.04 43 VAL D O 1
ATOM 3661 N N . PRO D 1 44 ? -2.613 -34.225 -4.203 1.00 31.61 44 PRO D N 1
ATOM 3662 C CA . PRO D 1 44 ? -2.757 -33.531 -2.910 1.00 28.54 44 PRO D CA 1
ATOM 3663 C C . PRO D 1 44 ? -3.363 -34.456 -1.829 1.00 31.27 44 PRO D C 1
ATOM 3664 O O . PRO D 1 44 ? -4.295 -35.229 -2.122 1.00 30.15 44 PRO D O 1
ATOM 3668 N N . LEU D 1 45 ? -2.879 -34.417 -0.596 1.00 32.35 45 LEU D N 1
ATOM 3669 C CA . LEU D 1 45 ? -3.438 -35.296 0.449 1.00 32.59 45 LEU D CA 1
ATOM 3670 C C . LEU D 1 45 ? -4.933 -35.115 0.640 1.00 29.57 45 LEU D C 1
ATOM 3671 O O . LEU D 1 45 ? -5.645 -36.068 0.907 1.00 28.59 45 LEU D O 1
ATOM 3676 N N . GLU D 1 46 ? -5.413 -33.881 0.508 1.00 33.47 46 GLU D N 1
ATOM 3677 C CA . GLU D 1 46 ? -6.855 -33.577 0.645 1.00 32.39 46 GLU D CA 1
ATOM 3678 C C . GLU D 1 46 ? -7.639 -34.335 -0.408 1.00 28.53 46 GLU D C 1
ATOM 3679 O O . GLU D 1 46 ? -8.725 -34.784 -0.133 1.00 30.02 46 GLU D O 1
ATOM 3685 N N . GLN D 1 47 ? -7.104 -34.415 -1.627 1.00 25.10 47 GLN D N 1
ATOM 3686 C CA . GLN D 1 47 ? -7.772 -35.129 -2.688 1.00 26.06 47 GLN D CA 1
ATOM 3687 C C . GLN D 1 47 ? -7.856 -36.656 -2.371 1.00 27.95 47 GLN D C 1
ATOM 3688 O O . GLN D 1 47 ? -8.898 -37.282 -2.591 1.00 26.31 47 GLN D O 1
ATOM 3694 N N . VAL D 1 48 ? -6.767 -37.220 -1.823 1.00 29.23 48 VAL D N 1
ATOM 3695 C CA . VAL D 1 48 ? -6.703 -38.634 -1.513 1.00 30.86 48 VAL D CA 1
ATOM 3696 C C . VAL D 1 48 ? -7.788 -39.011 -0.466 1.00 29.75 48 VAL D C 1
ATOM 3697 O O . VAL D 1 48 ? -8.439 -40.062 -0.585 1.00 25.52 48 VAL D O 1
ATOM 3701 N N . ARG D 1 49 ? -7.958 -38.167 0.549 1.00 33.19 49 ARG D N 1
ATOM 3702 C CA . ARG D 1 49 ? -8.949 -38.422 1.605 1.00 36.19 49 ARG D CA 1
ATOM 3703 C C . ARG D 1 49 ? -10.332 -38.568 0.984 1.00 37.41 49 ARG D C 1
ATOM 3704 O O . ARG D 1 49 ? -11.057 -39.503 1.270 1.00 37.31 49 ARG D O 1
ATOM 3712 N N . VAL D 1 50 ? -10.667 -37.608 0.137 1.00 34.29 50 VAL D N 1
ATOM 3713 C CA . VAL D 1 50 ? -11.968 -37.543 -0.497 1.00 34.57 50 VAL D CA 1
ATOM 3714 C C . VAL D 1 50 ? -12.149 -38.705 -1.466 1.00 34.40 50 VAL D C 1
ATOM 3715 O O . VAL D 1 50 ? -13.233 -39.282 -1.519 1.00 33.09 50 VAL D O 1
ATOM 3719 N N . ASP D 1 51 ? -11.109 -39.055 -2.215 1.00 31.75 51 ASP D N 1
ATOM 3720 C CA . ASP D 1 51 ? -11.203 -40.179 -3.153 1.00 34.76 51 ASP D CA 1
ATOM 3721 C C . ASP D 1 51 ? -11.232 -41.533 -2.445 1.00 33.16 51 ASP D C 1
ATOM 3722 O O . ASP D 1 51 ? -11.776 -42.453 -2.966 1.00 31.95 51 ASP D O 1
ATOM 3727 N N . CYS D 1 52 ? -10.668 -41.633 -1.247 1.00 33.37 52 CYS D N 1
ATOM 3728 C CA . CYS D 1 52 ? -10.767 -42.861 -0.461 1.00 33.98 52 CYS D CA 1
ATOM 3729 C C . CYS D 1 52 ? -12.095 -42.970 0.267 1.00 37.34 52 CYS D C 1
ATOM 3730 O O . CYS D 1 52 ? -12.373 -44.011 0.867 1.00 37.52 52 CYS D O 1
ATOM 3733 N N . GLY D 1 53 ? -12.872 -41.876 0.298 1.00 37.13 53 GLY D N 1
ATOM 3734 C CA . GLY D 1 53 ? -14.109 -41.839 1.037 1.00 35.42 53 GLY D CA 1
ATOM 3735 C C . GLY D 1 53 ? -13.951 -41.888 2.562 1.00 36.59 53 GLY D C 1
ATOM 3736 O O . GLY D 1 53 ? -14.726 -42.567 3.236 1.00 44.27 53 GLY D O 1
ATOM 3737 N N . VAL D 1 54 ? -12.990 -41.172 3.121 1.00 36.37 54 VAL D N 1
ATOM 3738 C CA . VAL D 1 54 ? -12.875 -41.100 4.595 1.00 42.58 54 VAL D CA 1
ATOM 3739 C C . VAL D 1 54 ? -14.185 -40.655 5.220 1.00 39.94 54 VAL D C 1
ATOM 3740 O O . VAL D 1 54 ? -14.776 -39.690 4.794 1.00 44.91 54 VAL D O 1
ATOM 3744 N N . SER D 1 55 ? -14.646 -41.406 6.206 1.00 44.61 55 SER D N 1
ATOM 3745 C CA . SER D 1 55 ? -15.934 -41.164 6.854 1.00 41.35 55 SER D CA 1
ATOM 3746 C C . SER D 1 55 ? -15.657 -41.306 8.353 1.00 46.01 55 SER D C 1
ATOM 3747 O O . SER D 1 55 ? -14.469 -41.383 8.784 1.00 36.79 55 SER D O 1
ATOM 3750 N N . ARG D 1 56 ? -16.736 -41.355 9.136 1.00 46.68 56 ARG D N 1
ATOM 3751 C CA . ARG D 1 56 ? -16.655 -41.601 10.588 1.00 47.90 56 ARG D CA 1
ATOM 3752 C C . ARG D 1 56 ? -16.203 -43.021 10.902 1.00 41.66 56 ARG D C 1
ATOM 3753 O O . ARG D 1 56 ? -15.842 -43.300 12.027 1.00 42.37 56 ARG D O 1
ATOM 3761 N N . ASP D 1 57 ? -16.225 -43.914 9.909 1.00 38.76 57 ASP D N 1
ATOM 3762 C CA . ASP D 1 57 ? -15.688 -45.280 10.070 1.00 39.23 57 ASP D CA 1
ATOM 3763 C C . ASP D 1 57 ? -14.319 -45.492 9.385 1.00 34.56 57 ASP D C 1
ATOM 3764 O O . ASP D 1 57 ? -13.978 -46.608 8.987 1.00 33.24 57 ASP D O 1
ATOM 3769 N N . GLY D 1 58 ? -13.543 -44.422 9.266 1.00 29.44 58 GLY D N 1
ATOM 3770 C CA . GLY D 1 58 ? -12.260 -44.472 8.594 1.00 29.73 58 GLY D CA 1
ATOM 3771 C C . GLY D 1 58 ? -12.499 -44.663 7.096 1.00 30.76 58 GLY D C 1
ATOM 3772 O O . GLY D 1 58 ? -13.417 -44.039 6.517 1.00 27.53 58 GLY D O 1
ATOM 3773 N N . SER D 1 59 ? -11.702 -45.551 6.490 1.00 28.43 59 SER D N 1
ATOM 3774 C CA . SER D 1 59 ? -11.851 -45.947 5.087 1.00 28.21 59 SER D CA 1
ATOM 3775 C C . SER D 1 59 ? -11.938 -47.443 5.051 1.00 27.63 59 SER D C 1
ATOM 3776 O O . SER D 1 59 ? -11.633 -48.124 6.017 1.00 28.11 59 SER D O 1
ATOM 3779 N N . ASN D 1 60 ? -12.298 -47.973 3.898 1.00 26.15 60 ASN D N 1
ATOM 3780 C CA . ASN D 1 60 ? -12.379 -49.416 3.700 1.00 26.35 60 ASN D CA 1
ATOM 3781 C C . ASN D 1 60 ? -11.554 -49.823 2.477 1.00 27.28 60 ASN D C 1
ATOM 3782 O O . ASN D 1 60 ? -11.288 -48.992 1.562 1.00 25.41 60 ASN D O 1
ATOM 3787 N N . ALA D 1 61 ? -11.171 -51.098 2.467 1.00 23.82 61 ALA D N 1
ATOM 3788 C CA . ALA D 1 61 ? -10.168 -51.529 1.566 1.00 25.12 61 ALA D CA 1
ATOM 3789 C C . ALA D 1 61 ? -10.664 -51.425 0.135 1.00 27.15 61 ALA D C 1
ATOM 3790 O O . ALA D 1 61 ? -9.871 -51.151 -0.771 1.00 27.10 61 ALA D O 1
ATOM 3792 N N . LEU D 1 62 ? -11.960 -51.633 -0.085 1.00 25.89 62 LEU D N 1
ATOM 3793 C CA . LEU D 1 62 ? -12.489 -51.536 -1.482 1.00 28.43 62 LEU D CA 1
ATOM 3794 C C . LEU D 1 62 ? -12.310 -50.117 -2.043 1.00 28.66 62 LEU D C 1
ATOM 3795 O O . LEU D 1 62 ? -11.979 -49.957 -3.215 1.00 26.13 62 LEU D O 1
ATOM 3800 N N . ASN D 1 63 ? -12.539 -49.111 -1.208 1.00 27.91 63 ASN D N 1
ATOM 3801 C CA . ASN D 1 63 ? -12.431 -47.706 -1.658 1.00 30.87 63 ASN D CA 1
ATOM 3802 C C . ASN D 1 63 ? -10.966 -47.255 -1.823 1.00 33.24 63 ASN D C 1
ATOM 3803 O O . ASN D 1 63 ? -10.660 -46.484 -2.749 1.00 33.08 63 ASN D O 1
ATOM 3808 N N . VAL D 1 64 ? -10.065 -47.789 -0.982 1.00 29.72 64 VAL D N 1
ATOM 3809 C CA . VAL D 1 64 ? -8.643 -47.491 -1.120 1.00 27.79 64 VAL D CA 1
ATOM 3810 C C . VAL D 1 64 ? -8.170 -48.011 -2.457 1.00 28.40 64 VAL D C 1
ATOM 3811 O O . VAL D 1 64 ? -7.493 -47.302 -3.194 1.00 30.50 64 VAL D O 1
ATOM 3815 N N . LEU D 1 65 ? -8.546 -49.243 -2.766 1.00 29.55 65 LEU D N 1
ATOM 3816 C CA . LEU D 1 65 ? -8.187 -49.874 -4.020 1.00 30.47 65 LEU D CA 1
ATOM 3817 C C . LEU D 1 65 ? -8.767 -49.133 -5.235 1.00 29.99 65 LEU D C 1
ATOM 3818 O O . LEU D 1 65 ? -8.094 -49.000 -6.245 1.00 32.97 65 LEU D O 1
ATOM 3823 N N . LYS D 1 66 ? -10.034 -48.720 -5.166 1.00 31.85 66 LYS D N 1
ATOM 3824 C CA . LYS D 1 66 ? -10.689 -47.973 -6.272 1.00 32.07 66 LYS D CA 1
ATOM 3825 C C . LYS D 1 66 ? -10.004 -46.638 -6.559 1.00 30.79 66 LYS D C 1
ATOM 3826 O O . LYS D 1 66 ? -9.783 -46.275 -7.727 1.00 27.98 66 LYS D O 1
ATOM 3832 N N . ALA D 1 67 ? -9.678 -45.910 -5.491 1.00 29.82 67 ALA D N 1
ATOM 3833 C CA . ALA D 1 67 ? -8.949 -44.645 -5.619 1.00 31.65 67 ALA D CA 1
ATOM 3834 C C . ALA D 1 67 ? -7.563 -44.883 -6.250 1.00 34.37 67 ALA D C 1
ATOM 3835 O O . ALA D 1 67 ? -7.168 -44.148 -7.152 1.00 32.94 67 ALA D O 1
ATOM 3837 N N . ALA D 1 68 ? -6.850 -45.949 -5.827 1.00 34.14 68 ALA D N 1
ATOM 3838 C CA . ALA D 1 68 ? -5.541 -46.271 -6.386 1.00 30.86 68 ALA D CA 1
ATOM 3839 C C . ALA D 1 68 ? -5.622 -46.523 -7.895 1.00 34.89 68 ALA D C 1
ATOM 3840 O O . ALA D 1 68 ? -4.743 -46.088 -8.664 1.00 31.70 68 ALA D O 1
ATOM 3842 N N . ARG D 1 69 ? -6.680 -47.221 -8.310 1.00 37.63 69 ARG D N 1
ATOM 3843 C CA . ARG D 1 69 ? -6.906 -47.563 -9.729 1.00 38.90 69 ARG D CA 1
ATOM 3844 C C . ARG D 1 69 ? -7.153 -46.355 -10.593 1.00 36.08 69 ARG D C 1
ATOM 3845 O O . ARG D 1 69 ? -6.648 -46.308 -11.691 1.00 36.79 69 ARG D O 1
ATOM 3853 N N . ASN D 1 70 ? -7.928 -45.388 -10.108 1.00 39.58 70 ASN D N 1
ATOM 3854 C CA . ASN D 1 70 ? -8.128 -44.124 -10.832 1.00 41.20 70 ASN D CA 1
ATOM 3855 C C . ASN D 1 70 ? -6.843 -43.309 -10.970 1.00 40.63 70 ASN D C 1
ATOM 3856 O O . ASN D 1 70 ? -6.688 -42.583 -11.945 1.00 42.11 70 ASN D O 1
ATOM 3861 N N . TYR D 1 71 ? -5.918 -43.455 -10.030 1.00 37.88 71 TYR D N 1
ATOM 3862 C CA . TYR D 1 71 ? -4.585 -42.806 -10.152 1.00 38.19 71 TYR D CA 1
ATOM 3863 C C . TYR D 1 71 ? -3.573 -43.607 -10.983 1.00 36.67 71 TYR D C 1
ATOM 3864 O O . TYR D 1 71 ? -2.399 -43.281 -10.981 1.00 33.59 71 TYR D O 1
ATOM 3873 N N . GLY D 1 72 ? -4.011 -44.660 -11.677 1.00 40.99 72 GLY D N 1
ATOM 3874 C CA . GLY D 1 72 ? -3.161 -45.370 -12.648 1.00 40.79 72 GLY D CA 1
ATOM 3875 C C . GLY D 1 72 ? -2.420 -46.592 -12.137 1.00 42.41 72 GLY D C 1
ATOM 3876 O O . GLY D 1 72 ? -1.664 -47.212 -12.882 1.00 47.03 72 GLY D O 1
ATOM 3877 N N . LEU D 1 73 ? -2.620 -46.957 -10.871 1.00 40.77 73 LEU D N 1
ATOM 3878 C CA . LEU D 1 73 ? -2.024 -48.162 -10.322 1.00 36.94 73 LEU D CA 1
ATOM 3879 C C . LEU D 1 73 ? -2.963 -49.347 -10.476 1.00 39.71 73 LEU D C 1
ATOM 3880 O O . LEU D 1 73 ? -4.183 -49.239 -10.281 1.00 36.53 73 LEU D O 1
ATOM 3885 N N . GLU D 1 74 ? -2.404 -50.504 -10.824 1.00 39.65 74 GLU D N 1
ATOM 3886 C CA . GLU D 1 74 ? -3.125 -51.754 -10.698 1.00 36.74 74 GLU D CA 1
ATOM 3887 C C . GLU D 1 74 ? -3.132 -52.066 -9.191 1.00 34.58 74 GLU D C 1
ATOM 3888 O O . GLU D 1 74 ? -2.109 -51.894 -8.492 1.00 32.62 74 GLU D O 1
ATOM 3894 N N . ALA D 1 75 ? -4.284 -52.504 -8.703 1.00 30.69 75 ALA D N 1
ATOM 3895 C CA . ALA D 1 75 ? -4.496 -52.726 -7.267 1.00 30.71 75 ALA D CA 1
ATOM 3896 C C . ALA D 1 75 ? -5.364 -53.955 -6.967 1.00 30.32 75 ALA D C 1
ATOM 3897 O O . ALA D 1 75 ? -6.495 -54.050 -7.451 1.00 28.54 75 ALA D O 1
ATOM 3899 N N . LYS D 1 76 ? -4.862 -54.845 -6.098 1.00 31.04 76 LYS D N 1
ATOM 3900 C CA . LYS D 1 76 ? -5.538 -56.093 -5.752 1.00 31.77 76 LYS D CA 1
ATOM 3901 C C . LYS D 1 76 ? -5.498 -56.310 -4.232 1.00 30.12 76 LYS D C 1
ATOM 3902 O O . LYS D 1 76 ? -4.523 -55.974 -3.583 1.00 25.67 76 LYS D O 1
ATOM 3908 N N . GLY D 1 77 ? -6.558 -56.892 -3.699 1.00 27.39 77 GLY D N 1
ATOM 3909 C CA . GLY D 1 77 ? -6.650 -57.245 -2.274 1.00 29.30 77 GLY D CA 1
ATOM 3910 C C . GLY D 1 77 ? -6.508 -58.739 -2.016 1.00 29.61 77 GLY D C 1
ATOM 3911 O O . GLY D 1 77 ? -7.266 -59.556 -2.585 1.00 27.03 77 GLY D O 1
ATOM 3912 N N . TYR D 1 78 ? -5.586 -59.111 -1.125 1.00 24.35 78 TYR D N 1
ATOM 3913 C CA . TYR D 1 78 ? -5.391 -60.480 -0.776 1.00 24.67 78 TYR D CA 1
ATOM 3914 C C . TYR D 1 78 ? -5.588 -60.689 0.714 1.00 26.60 78 TYR D C 1
ATOM 3915 O O . TYR D 1 78 ? -5.313 -59.811 1.511 1.00 28.18 78 TYR D O 1
ATOM 3924 N N . ARG D 1 79 ? -6.027 -61.894 1.059 1.00 26.69 79 ARG D N 1
ATOM 3925 C CA . ARG D 1 79 ? -5.880 -62.452 2.366 1.00 27.70 79 ARG D CA 1
ATOM 3926 C C . ARG D 1 79 ? -4.666 -63.393 2.336 1.00 28.33 79 ARG D C 1
ATOM 3927 O O . ARG D 1 79 ? -4.612 -64.300 1.497 1.00 27.90 79 ARG D O 1
ATOM 3935 N N . TYR D 1 80 ? -3.711 -63.129 3.244 1.00 27.65 80 TYR D N 1
ATOM 3936 C CA . TYR D 1 80 ? -2.453 -63.837 3.346 1.00 26.62 80 TYR D CA 1
ATOM 3937 C C . TYR D 1 80 ? -2.283 -64.168 4.811 1.00 30.27 80 TYR D C 1
ATOM 3938 O O . TYR D 1 80 ? -2.541 -63.346 5.651 1.00 28.22 80 TYR D O 1
ATOM 3947 N N . GLU D 1 81 ? -1.814 -65.364 5.105 1.00 31.19 81 GLU D N 1
ATOM 3948 C CA . GLU D 1 81 ? -1.204 -65.641 6.399 1.00 31.05 81 GLU D CA 1
ATOM 3949 C C . GLU D 1 81 ? 0.172 -64.961 6.436 1.00 27.92 81 GLU D C 1
ATOM 3950 O O . GLU D 1 81 ? 0.775 -64.681 5.362 1.00 21.74 81 GLU D O 1
ATOM 3956 N N . PRO D 1 82 ? 0.662 -64.646 7.653 1.00 25.19 82 PRO D N 1
ATOM 3957 C CA . PRO D 1 82 ? 1.930 -63.950 7.823 1.00 26.06 82 PRO D CA 1
ATOM 3958 C C . PRO D 1 82 ? 3.083 -64.548 7.027 1.00 26.27 82 PRO D C 1
ATOM 3959 O O . PRO D 1 82 ? 3.782 -63.787 6.388 1.00 27.95 82 PRO D O 1
ATOM 3963 N N . GLU D 1 83 ? 3.241 -65.881 7.030 1.00 26.27 83 GLU D N 1
ATOM 3964 C CA . GLU D 1 83 ? 4.345 -66.545 6.353 1.00 26.93 83 GLU D CA 1
ATOM 3965 C C . GLU D 1 83 ? 4.300 -66.340 4.825 1.00 23.38 83 GLU D C 1
ATOM 3966 O O . GLU D 1 83 ? 5.348 -66.267 4.161 1.00 23.04 83 GLU D O 1
ATOM 3972 N N . LYS D 1 84 ? 3.105 -66.279 4.257 1.00 24.52 84 LYS D N 1
ATOM 3973 C CA . LYS D 1 84 ? 2.987 -66.097 2.788 1.00 25.45 84 LYS D CA 1
ATOM 3974 C C . LYS D 1 84 ? 3.149 -64.618 2.410 1.00 27.44 84 LYS D C 1
ATOM 3975 O O . LYS D 1 84 ? 3.522 -64.304 1.268 1.00 37.19 84 LYS D O 1
ATOM 3981 N N . LEU D 1 85 ? 2.841 -63.708 3.341 1.00 25.47 85 LEU D N 1
ATOM 3982 C CA . LEU D 1 85 ? 3.050 -62.296 3.059 1.00 28.37 85 LEU D CA 1
ATOM 3983 C C . LEU D 1 85 ? 4.607 -62.087 2.906 1.00 31.27 85 LEU D C 1
ATOM 3984 O O . LEU D 1 85 ? 5.064 -61.507 1.894 1.00 24.80 85 LEU D O 1
ATOM 3989 N N . LYS D 1 86 ? 5.351 -62.622 3.891 1.00 26.06 86 LYS D N 1
ATOM 3990 C CA . LYS D 1 86 ? 6.828 -62.636 3.911 1.00 27.50 86 LYS D CA 1
ATOM 3991 C C . LYS D 1 86 ? 7.485 -63.228 2.684 1.00 28.98 86 LYS D C 1
ATOM 3992 O O . LYS D 1 86 ? 8.478 -62.735 2.194 1.00 30.97 86 LYS D O 1
ATOM 3998 N N . LYS D 1 87 ? 6.866 -64.246 2.143 1.00 30.94 87 LYS D N 1
ATOM 3999 C CA . LYS D 1 87 ? 7.405 -64.949 1.014 1.00 33.32 87 LYS D CA 1
ATOM 4000 C C . LYS D 1 87 ? 7.053 -64.278 -0.299 1.00 30.05 87 LYS D C 1
ATOM 4001 O O . LYS D 1 87 ? 7.914 -64.117 -1.151 1.00 35.10 87 LYS D O 1
ATOM 4007 N N . GLU D 1 88 ? 5.785 -63.911 -0.468 1.00 30.39 88 GLU D N 1
ATOM 4008 C CA . GLU D 1 88 ? 5.252 -63.499 -1.767 1.00 30.85 88 GLU D CA 1
ATOM 4009 C C . GLU D 1 88 ? 4.821 -62.027 -1.859 1.00 32.08 88 GLU D C 1
ATOM 4010 O O . GLU D 1 88 ? 4.466 -61.548 -2.955 1.00 28.65 88 GLU D O 1
ATOM 4016 N N . GLY D 1 89 ? 4.777 -61.304 -0.735 1.00 26.56 89 GLY D N 1
ATOM 4017 C CA . GLY D 1 89 ? 4.405 -59.887 -0.783 1.00 29.93 89 GLY D CA 1
ATOM 4018 C C . GLY D 1 89 ? 5.284 -59.066 -1.725 1.00 28.62 89 GLY D C 1
ATOM 4019 O O . GLY D 1 89 ? 6.393 -59.475 -2.025 1.00 32.16 89 GLY D O 1
ATOM 4020 N N . THR D 1 90 ? 4.816 -57.914 -2.174 1.00 27.09 90 THR D N 1
ATOM 4021 C CA . THR D 1 90 ? 5.656 -56.948 -2.856 1.00 27.20 90 THR D CA 1
ATOM 4022 C C . THR D 1 90 ? 5.462 -55.619 -2.142 1.00 29.90 90 THR D C 1
ATOM 4023 O O . THR D 1 90 ? 4.400 -55.398 -1.531 1.00 27.86 90 THR D O 1
ATOM 4027 N N . PHE D 1 91 ? 6.488 -54.753 -2.215 1.00 29.05 91 PHE D N 1
ATOM 4028 C CA . PHE D 1 91 ? 6.578 -53.569 -1.367 1.00 29.43 91 PHE D CA 1
ATOM 4029 C C . PHE D 1 91 ? 6.779 -52.288 -2.170 1.00 28.64 91 PHE D C 1
ATOM 4030 O O . PHE D 1 91 ? 7.457 -52.306 -3.196 1.00 34.03 91 PHE D O 1
ATOM 4038 N N . PRO D 1 92 ? 6.155 -51.187 -1.755 1.00 27.66 92 PRO D N 1
ATOM 4039 C CA . PRO D 1 92 ? 5.294 -51.118 -0.554 1.00 26.61 92 PRO D CA 1
ATOM 4040 C C . PRO D 1 92 ? 3.912 -51.713 -0.823 1.00 25.03 92 PRO D C 1
ATOM 4041 O O . PRO D 1 92 ? 3.484 -51.848 -1.997 1.00 20.98 92 PRO D O 1
ATOM 4045 N N . CYS D 1 93 ? 3.236 -52.077 0.244 1.00 21.69 93 CYS D N 1
ATOM 4046 C CA . CYS D 1 93 ? 1.853 -52.569 0.189 1.00 24.70 93 CYS D CA 1
ATOM 4047 C C . CYS D 1 93 ? 1.162 -52.016 1.433 1.00 27.35 93 CYS D C 1
ATOM 4048 O O . CYS D 1 93 ? 1.846 -51.593 2.392 1.00 24.92 93 CYS D O 1
ATOM 4051 N N . ILE D 1 94 ? -0.170 -52.040 1.437 1.00 26.03 94 ILE D N 1
ATOM 4052 C CA . ILE D 1 94 ? -0.929 -51.552 2.583 1.00 26.80 94 ILE D CA 1
ATOM 4053 C C . ILE D 1 94 ? -1.490 -52.767 3.299 1.00 26.10 94 ILE D C 1
ATOM 4054 O O . ILE D 1 94 ? -2.015 -53.667 2.643 1.00 23.69 94 ILE D O 1
ATOM 4059 N N . ILE D 1 95 ? -1.410 -52.776 4.631 1.00 26.36 95 ILE D N 1
ATOM 4060 C CA . ILE D 1 95 ? -1.906 -53.892 5.407 1.00 26.92 95 ILE D CA 1
ATOM 4061 C C . ILE D 1 95 ? -2.815 -53.395 6.533 1.00 27.01 95 ILE D C 1
ATOM 4062 O O . ILE D 1 95 ? -2.596 -52.314 7.089 1.00 24.16 95 ILE D O 1
ATOM 4067 N N . HIS D 1 96 ? -3.835 -54.206 6.812 1.00 26.86 96 HIS D N 1
ATOM 4068 C CA . HIS D 1 96 ? -4.839 -54.002 7.870 1.00 28.09 96 HIS D CA 1
ATOM 4069 C C . HIS D 1 96 ? -4.178 -54.392 9.206 1.00 25.18 96 HIS D C 1
ATOM 4070 O O . HIS D 1 96 ? -3.409 -55.351 9.259 1.00 24.39 96 HIS D O 1
ATOM 4077 N N . TRP D 1 97 ? -4.453 -53.643 10.273 1.00 27.34 97 TRP D N 1
ATOM 4078 C CA . TRP D 1 97 ? -3.635 -53.682 11.497 1.00 29.88 97 TRP D CA 1
ATOM 4079 C C . TRP D 1 97 ? -4.532 -53.512 12.716 1.00 31.65 97 TRP D C 1
ATOM 4080 O O . TRP D 1 97 ? -5.226 -52.489 12.830 1.00 29.61 97 TRP D O 1
ATOM 4091 N N . ASN D 1 98 ? -4.469 -54.488 13.626 1.00 34.61 98 ASN D N 1
ATOM 4092 C CA . ASN D 1 98 ? -5.310 -54.556 14.838 1.00 35.12 98 ASN D CA 1
ATOM 4093 C C . ASN D 1 98 ? -6.825 -54.422 14.581 1.00 38.69 98 ASN D C 1
ATOM 4094 O O . ASN D 1 98 ? -7.542 -53.927 15.436 1.00 44.75 98 ASN D O 1
ATOM 4099 N N . PHE D 1 99 ? -7.286 -54.805 13.391 1.00 36.45 99 PHE D N 1
ATOM 4100 C CA . PHE D 1 99 ? -8.708 -54.737 12.973 1.00 38.96 99 PHE D CA 1
ATOM 4101 C C . PHE D 1 99 ? -9.303 -53.310 12.862 1.00 37.95 99 PHE D C 1
ATOM 4102 O O . PHE D 1 99 ? -10.468 -53.159 12.602 1.00 40.65 99 PHE D O 1
ATOM 4110 N N . ASN D 1 100 ? -8.445 -52.308 12.925 1.00 37.54 100 ASN D N 1
ATOM 4111 C CA . ASN D 1 100 ? -8.713 -50.895 13.238 1.00 40.15 100 ASN D CA 1
ATOM 4112 C C . ASN D 1 100 ? -8.119 -49.831 12.297 1.00 38.72 100 ASN D C 1
ATOM 4113 O O . ASN D 1 100 ? -8.497 -48.653 12.349 1.00 38.09 100 ASN D O 1
ATOM 4118 N N . HIS D 1 101 ? -7.050 -50.224 11.597 1.00 34.77 101 HIS D N 1
ATOM 4119 C CA . HIS D 1 101 ? -5.956 -49.307 11.237 1.00 32.65 101 HIS D CA 1
ATOM 4120 C C . HIS D 1 101 ? -5.320 -49.847 9.949 1.00 29.25 101 HIS D C 1
ATOM 4121 O O . HIS D 1 101 ? -5.432 -51.060 9.609 1.00 31.34 101 HIS D O 1
ATOM 4128 N N . PHE D 1 102 ? -4.751 -48.926 9.194 1.00 26.79 102 PHE D N 1
ATOM 4129 C CA . PHE D 1 102 ? -3.974 -49.261 8.032 1.00 26.13 102 PHE D CA 1
ATOM 4130 C C . PHE D 1 102 ? -2.590 -48.675 8.222 1.00 25.82 102 PHE D C 1
ATOM 4131 O O . PHE D 1 102 ? -2.449 -47.516 8.655 1.00 31.02 102 PHE D O 1
ATOM 4139 N N . VAL D 1 103 ? -1.579 -49.479 7.892 1.00 24.49 103 VAL D N 1
ATOM 4140 C CA . VAL D 1 103 ? -0.200 -49.042 7.845 1.00 23.12 103 VAL D CA 1
ATOM 4141 C C . VAL D 1 103 ? 0.424 -49.448 6.503 1.00 24.20 103 VAL D C 1
ATOM 4142 O O . VAL D 1 103 ? -0.128 -50.274 5.794 1.00 27.74 103 VAL D O 1
ATOM 4146 N N . VAL D 1 104 ? 1.569 -48.851 6.172 1.00 26.50 104 VAL D N 1
ATOM 4147 C CA . VAL D 1 104 ? 2.326 -49.191 4.949 1.00 25.40 104 VAL D CA 1
ATOM 4148 C C . VAL D 1 104 ? 3.489 -50.127 5.267 1.00 24.15 104 VAL D C 1
ATOM 4149 O O . VAL D 1 104 ? 4.347 -49.771 6.056 1.00 28.19 104 VAL D O 1
ATOM 4153 N N . LEU D 1 105 ? 3.497 -51.307 4.647 1.00 22.21 105 LEU D N 1
ATOM 4154 C CA . LEU D 1 105 ? 4.584 -52.291 4.827 1.00 23.00 105 LEU D CA 1
ATOM 4155 C C . LEU D 1 105 ? 5.651 -52.099 3.741 1.00 25.34 105 LEU D C 1
ATOM 4156 O O . LEU D 1 105 ? 5.353 -52.192 2.510 1.00 25.19 105 LEU D O 1
ATOM 4161 N N . LYS D 1 106 ? 6.869 -51.804 4.201 1.00 23.11 106 LYS D N 1
ATOM 4162 C CA . LYS D 1 106 ? 8.012 -51.551 3.339 1.00 25.70 106 LYS D CA 1
ATOM 4163 C C . LYS D 1 106 ? 8.843 -52.798 3.071 1.00 25.03 106 LYS D C 1
ATOM 4164 O O . LYS D 1 106 ? 9.506 -52.870 2.030 1.00 25.23 106 LYS D O 1
ATOM 4170 N N . GLY D 1 107 ? 8.768 -53.770 3.988 1.00 23.15 107 GLY D N 1
ATOM 4171 C CA . GLY D 1 107 ? 9.382 -55.099 3.868 1.00 22.58 107 GLY D CA 1
ATOM 4172 C C . GLY D 1 107 ? 9.823 -55.636 5.203 1.00 25.22 107 GLY D C 1
ATOM 4173 O O . GLY D 1 107 ? 9.423 -55.112 6.238 1.00 26.48 107 GLY D O 1
ATOM 4174 N N . PHE D 1 108 ? 10.710 -56.637 5.170 1.00 27.89 108 PHE D N 1
ATOM 4175 C CA . PHE D 1 108 ? 11.222 -57.367 6.328 1.00 26.27 108 PHE D CA 1
ATOM 4176 C C . PHE D 1 108 ? 12.738 -57.440 6.276 1.00 28.39 108 PHE D C 1
ATOM 4177 O O . PHE D 1 108 ? 13.324 -57.464 5.194 1.00 25.56 108 PHE D O 1
ATOM 4185 N N . LYS D 1 109 ? 13.382 -57.447 7.442 1.00 30.63 109 LYS D N 1
ATOM 4186 C CA . LYS D 1 109 ? 14.792 -57.820 7.565 1.00 33.09 109 LYS D CA 1
ATOM 4187 C C . LYS D 1 109 ? 15.035 -58.347 8.969 1.00 34.38 109 LYS D C 1
ATOM 4188 O O . LYS D 1 109 ? 14.623 -57.732 9.947 1.00 32.37 109 LYS D O 1
ATOM 4194 N N . GLY D 1 110 ? 15.696 -59.501 9.059 1.00 37.95 110 GLY D N 1
ATOM 4195 C CA . GLY D 1 110 ? 15.933 -60.157 10.337 1.00 36.17 110 GLY D CA 1
ATOM 4196 C C . GLY D 1 110 ? 14.647 -60.447 11.095 1.00 35.63 110 GLY D C 1
ATOM 4197 O O . GLY D 1 110 ? 13.699 -60.937 10.523 1.00 32.86 110 GLY D O 1
ATOM 4198 N N . LYS D 1 111 ? 14.639 -60.112 12.387 1.00 35.64 111 LYS D N 1
ATOM 4199 C CA . LYS D 1 111 ? 13.530 -60.288 13.275 1.00 37.93 111 LYS D CA 1
ATOM 4200 C C . LYS D 1 111 ? 12.582 -59.077 13.276 1.00 35.82 111 LYS D C 1
ATOM 4201 O O . LYS D 1 111 ? 11.880 -58.847 14.264 1.00 30.28 111 LYS D O 1
ATOM 4207 N N . TYR D 1 112 ? 12.539 -58.324 12.165 1.00 30.08 112 TYR D N 1
ATOM 4208 C CA . TYR D 1 112 ? 11.838 -57.035 12.104 1.00 31.25 112 TYR D CA 1
ATOM 4209 C C . TYR D 1 112 ? 11.057 -56.823 10.786 1.00 30.16 112 TYR D C 1
ATOM 4210 O O . TYR D 1 112 ? 11.541 -57.161 9.675 1.00 25.44 112 TYR D O 1
ATOM 4219 N N . ALA D 1 113 ? 9.856 -56.257 10.943 1.00 27.86 113 ALA D N 1
ATOM 4220 C CA . ALA D 1 113 ? 9.062 -55.710 9.836 1.00 28.97 113 ALA D CA 1
ATOM 4221 C C . ALA D 1 113 ? 9.242 -54.190 9.832 1.00 27.60 113 ALA D C 1
ATOM 4222 O O . ALA D 1 113 ? 9.272 -53.544 10.897 1.00 28.67 113 ALA D O 1
ATOM 4224 N N . TYR D 1 114 ? 9.347 -53.621 8.644 1.00 27.28 114 TYR D N 1
ATOM 4225 C CA . TYR D 1 114 ? 9.575 -52.184 8.463 1.00 28.17 114 TYR D CA 1
ATOM 4226 C C . TYR D 1 114 ? 8.318 -51.515 7.863 1.00 27.95 114 TYR D C 1
ATOM 4227 O O . TYR D 1 114 ? 7.939 -51.746 6.689 1.00 27.34 114 TYR D O 1
ATOM 4236 N N . ILE D 1 115 ? 7.738 -50.637 8.681 1.00 24.87 115 ILE D N 1
ATOM 4237 C CA . ILE D 1 115 ? 6.427 -50.075 8.484 1.00 26.94 115 ILE D CA 1
ATOM 4238 C C . ILE D 1 115 ? 6.477 -48.535 8.571 1.00 25.43 115 ILE D C 1
ATOM 4239 O O . ILE D 1 115 ? 7.287 -47.981 9.285 1.00 25.23 115 ILE D O 1
ATOM 4244 N N . ASN D 1 116 ? 5.677 -47.866 7.748 1.00 27.24 116 ASN D N 1
ATOM 4245 C CA . ASN D 1 116 ? 5.305 -46.450 7.933 1.00 27.72 116 ASN D CA 1
ATOM 4246 C C . ASN D 1 116 ? 3.895 -46.472 8.478 1.00 25.20 116 ASN D C 1
ATOM 4247 O O . ASN D 1 116 ? 2.961 -46.756 7.762 1.00 22.66 116 ASN D O 1
ATOM 4252 N N . ASP D 1 117 ? 3.785 -46.282 9.790 1.00 25.51 117 ASP D N 1
ATOM 4253 C CA . ASP D 1 117 ? 2.542 -46.199 10.485 1.00 25.40 117 ASP D CA 1
ATOM 4254 C C . ASP D 1 117 ? 2.061 -44.722 10.470 1.00 26.32 117 ASP D C 1
ATOM 4255 O O . ASP D 1 117 ? 2.752 -43.853 10.981 1.00 28.72 117 ASP D O 1
ATOM 4260 N N . PRO D 1 118 ? 0.865 -44.436 9.903 1.00 29.27 118 PRO D N 1
ATOM 4261 C CA . PRO D 1 118 ? 0.385 -43.026 9.853 1.00 27.13 118 PRO D CA 1
ATOM 4262 C C . PRO D 1 118 ? 0.180 -42.366 11.220 1.00 29.75 118 PRO D C 1
ATOM 4263 O O . PRO D 1 118 ? 0.195 -41.140 11.314 1.00 29.71 118 PRO D O 1
ATOM 4267 N N . ALA D 1 119 ? 0.009 -43.172 12.267 1.00 31.29 119 ALA D N 1
ATOM 4268 C CA . ALA D 1 119 ? -0.078 -42.672 13.650 1.00 35.05 119 ALA D CA 1
ATOM 4269 C C . ALA D 1 119 ? 1.272 -42.500 14.332 1.00 36.20 119 ALA D C 1
ATOM 4270 O O . ALA D 1 119 ? 1.338 -41.812 15.331 1.00 35.36 119 ALA D O 1
ATOM 4272 N N . LYS D 1 120 ? 2.321 -43.161 13.849 1.00 36.68 120 LYS D N 1
ATOM 4273 C CA . LYS D 1 120 ? 3.609 -43.180 14.564 1.00 39.69 120 LYS D CA 1
ATOM 4274 C C . LYS D 1 120 ? 4.830 -42.811 13.747 1.00 35.50 120 LYS D C 1
ATOM 4275 O O . LYS D 1 120 ? 5.840 -42.499 14.349 1.00 37.20 120 LYS D O 1
ATOM 4281 N N . GLY D 1 121 ? 4.755 -42.806 12.420 1.00 32.20 121 GLY D N 1
ATOM 4282 C CA . GLY D 1 121 ? 5.940 -42.596 11.584 1.00 28.96 121 GLY D CA 1
ATOM 4283 C C . GLY D 1 121 ? 6.563 -43.922 11.170 1.00 30.80 121 GLY D C 1
ATOM 4284 O O . GLY D 1 121 ? 5.928 -44.962 11.136 1.00 28.56 121 GLY D O 1
ATOM 4285 N N . ASP D 1 122 ? 7.827 -43.859 10.850 1.00 31.37 122 ASP D N 1
ATOM 4286 C CA . ASP D 1 122 ? 8.654 -44.987 10.428 1.00 37.13 122 ASP D CA 1
ATOM 4287 C C . ASP D 1 122 ? 9.067 -45.859 11.598 1.00 38.97 122 ASP D C 1
ATOM 4288 O O . ASP D 1 122 ? 9.808 -45.378 12.438 1.00 41.73 122 ASP D O 1
ATOM 4293 N N . VAL D 1 123 ? 8.619 -47.109 11.683 1.00 35.83 123 VAL D N 1
ATOM 4294 C CA . VAL D 1 123 ? 8.884 -47.961 12.840 1.00 34.53 123 VAL D CA 1
ATOM 4295 C C . VAL D 1 123 ? 9.406 -49.357 12.416 1.00 32.77 123 VAL D C 1
ATOM 4296 O O . VAL D 1 123 ? 9.267 -49.781 11.273 1.00 28.25 123 VAL D O 1
ATOM 4300 N N . LYS D 1 124 ? 10.061 -50.022 13.360 1.00 35.39 124 LYS D N 1
ATOM 4301 C CA . LYS D 1 124 ? 10.532 -51.391 13.196 1.00 37.61 124 LYS D CA 1
ATOM 4302 C C . LYS D 1 124 ? 9.725 -52.206 14.174 1.00 31.69 124 LYS D C 1
ATOM 4303 O O . LYS D 1 124 ? 9.790 -51.978 15.379 1.00 35.75 124 LYS D O 1
ATOM 4309 N N . ILE D 1 125 ? 8.938 -53.130 13.656 1.00 28.94 125 ILE D N 1
ATOM 4310 C CA . ILE D 1 125 ? 8.091 -53.978 14.505 1.00 29.82 125 ILE D CA 1
ATOM 4311 C C . ILE D 1 125 ? 8.777 -55.358 14.633 1.00 29.03 125 ILE D C 1
ATOM 4312 O O . ILE D 1 125 ? 9.122 -55.984 13.609 1.00 27.25 125 ILE D O 1
ATOM 4317 N N . PRO D 1 126 ? 9.027 -55.830 15.870 1.00 29.33 126 PRO D N 1
ATOM 4318 C CA . PRO D 1 126 ? 9.476 -57.227 16.059 1.00 31.57 126 PRO D CA 1
ATOM 4319 C C . PRO D 1 126 ? 8.483 -58.224 15.414 1.00 30.66 126 PRO D C 1
ATOM 4320 O O . PRO D 1 126 ? 7.263 -58.025 15.520 1.00 28.02 126 PRO D O 1
ATOM 4324 N N . MET D 1 127 ? 9.008 -59.263 14.771 1.00 30.05 127 MET D N 1
ATOM 4325 C CA . MET D 1 127 ? 8.195 -60.250 14.049 1.00 29.74 127 MET D CA 1
ATOM 4326 C C . MET D 1 127 ? 7.039 -60.813 14.807 1.00 29.73 127 MET D C 1
ATOM 4327 O O . MET D 1 127 ? 5.973 -61.050 14.236 1.00 29.51 127 MET D O 1
ATOM 4332 N N . GLU D 1 128 ? 7.250 -61.085 16.091 1.00 30.74 128 GLU D N 1
ATOM 4333 C CA . GLU D 1 128 ? 6.202 -61.713 16.900 1.00 31.58 128 GLU D CA 1
ATOM 4334 C C . GLU D 1 128 ? 5.052 -60.751 17.035 1.00 33.16 128 GLU D C 1
ATOM 4335 O O . GLU D 1 128 ? 3.914 -61.176 16.835 1.00 32.56 128 GLU D O 1
ATOM 4341 N N . GLU D 1 129 ? 5.336 -59.469 17.309 1.00 32.99 129 GLU D N 1
ATOM 4342 C CA . GLU D 1 129 ? 4.305 -58.436 17.369 1.00 33.50 129 GLU D CA 1
ATOM 4343 C C . GLU D 1 129 ? 3.677 -58.212 15.988 1.00 29.54 129 GLU D C 1
ATOM 4344 O O . GLU D 1 129 ? 2.457 -58.175 15.866 1.00 34.02 129 GLU D O 1
ATOM 4350 N N . PHE D 1 130 ? 4.485 -58.125 14.943 1.00 28.81 130 PHE D N 1
ATOM 4351 C CA . PHE D 1 130 ? 3.929 -58.067 13.580 1.00 29.22 130 PHE D CA 1
ATOM 4352 C C . PHE D 1 130 ? 2.889 -59.146 13.360 1.00 31.28 130 PHE D C 1
ATOM 4353 O O . PHE D 1 130 ? 1.775 -58.848 12.992 1.00 30.96 130 PHE D O 1
ATOM 4361 N N . ASP D 1 131 ? 3.266 -60.392 13.639 1.00 33.49 131 ASP D N 1
ATOM 4362 C CA . ASP D 1 131 ? 2.379 -61.547 13.444 1.00 36.13 131 ASP D CA 1
ATOM 4363 C C . ASP D 1 131 ? 1.052 -61.441 14.190 1.00 35.92 131 ASP D C 1
ATOM 4364 O O . ASP D 1 131 ? 0.028 -61.860 13.646 1.00 36.74 131 ASP D O 1
ATOM 4369 N N . ARG D 1 132 ? 1.036 -60.858 15.394 1.00 36.14 132 ARG D N 1
ATOM 4370 C CA . ARG D 1 132 ? -0.248 -60.666 16.100 1.00 34.66 132 ARG D CA 1
ATOM 4371 C C . ARG D 1 132 ? -1.075 -59.453 15.598 1.00 32.53 132 ARG D C 1
ATOM 4372 O O . ARG D 1 132 ? -2.288 -59.471 15.675 1.00 33.74 132 ARG D O 1
ATOM 4380 N N . SER D 1 133 ? -0.397 -58.396 15.129 1.00 30.68 133 SER D N 1
ATOM 4381 C CA . SER D 1 133 ? -1.035 -57.160 14.695 1.00 31.29 133 SER D CA 1
ATOM 4382 C C . SER D 1 133 ? -1.585 -57.210 13.233 1.00 27.75 133 SER D C 1
ATOM 4383 O O . SER D 1 133 ? -2.656 -56.666 12.936 1.00 27.55 133 SER D O 1
ATOM 4386 N N . PHE D 1 134 ? -0.857 -57.858 12.346 1.00 25.50 134 PHE D N 1
ATOM 4387 C CA . PHE D 1 134 ? -1.346 -58.037 10.963 1.00 26.26 134 PHE D CA 1
ATOM 4388 C C . PHE D 1 134 ? -2.588 -58.971 10.957 1.00 28.51 134 PHE D C 1
ATOM 4389 O O . PHE D 1 134 ? -2.527 -60.084 11.397 1.00 28.99 134 PHE D O 1
ATOM 4397 N N . THR D 1 135 ? -3.711 -58.490 10.450 1.00 30.48 135 THR D N 1
ATOM 4398 C CA . THR D 1 135 ? -4.987 -59.244 10.468 1.00 29.58 135 THR D CA 1
ATOM 4399 C C . THR D 1 135 ? -5.151 -60.194 9.295 1.00 29.76 135 THR D C 1
ATOM 4400 O O . THR D 1 135 ? -6.104 -60.972 9.257 1.00 30.29 135 THR D O 1
ATOM 4404 N N . GLY D 1 136 ? -4.311 -60.059 8.287 1.00 28.81 136 GLY D N 1
ATOM 4405 C CA . GLY D 1 136 ? -4.360 -60.928 7.140 1.00 25.17 136 GLY D CA 1
ATOM 4406 C C . GLY D 1 136 ? -4.653 -60.242 5.833 1.00 26.08 136 GLY D C 1
ATOM 4407 O O . GLY D 1 136 ? -4.388 -60.844 4.773 1.00 30.46 136 GLY D O 1
ATOM 4408 N N . ILE D 1 137 ? -5.222 -59.026 5.862 1.00 26.86 137 ILE D N 1
ATOM 4409 C CA . ILE D 1 137 ? -5.624 -58.324 4.631 1.00 26.45 137 ILE D CA 1
ATOM 4410 C C . ILE D 1 137 ? -4.494 -57.387 4.125 1.00 26.12 137 ILE D C 1
ATOM 4411 O O . ILE D 1 137 ? -4.016 -56.561 4.863 1.00 24.42 137 ILE D O 1
ATOM 4416 N N . CYS D 1 138 ? -4.162 -57.478 2.829 1.00 22.08 138 CYS D N 1
ATOM 4417 C CA . CYS D 1 138 ? -3.021 -56.862 2.250 1.00 25.32 138 CYS D CA 1
ATOM 4418 C C . CYS D 1 138 ? -3.392 -56.322 0.900 1.00 26.53 138 CYS D C 1
ATOM 4419 O O . CYS D 1 138 ? -3.932 -57.050 0.093 1.00 25.08 138 CYS D O 1
ATOM 4422 N N . LEU D 1 139 ? -3.097 -55.057 0.655 1.00 28.81 139 LEU D N 1
ATOM 4423 C CA . LEU D 1 139 ? -3.396 -54.452 -0.618 1.00 30.80 139 LEU D CA 1
ATOM 4424 C C . LEU D 1 139 ? -2.076 -54.304 -1.326 1.00 28.88 139 LEU D C 1
ATOM 4425 O O . LEU D 1 139 ? -1.185 -53.717 -0.787 1.00 30.21 139 LEU D O 1
ATOM 4430 N N . ILE D 1 140 ? -2.031 -54.789 -2.560 1.00 29.94 140 ILE D N 1
ATOM 4431 C CA . ILE D 1 140 ? -0.854 -55.037 -3.356 1.00 29.23 140 ILE D CA 1
ATOM 4432 C C . ILE D 1 140 ? -1.003 -54.196 -4.611 1.00 30.02 140 ILE D C 1
ATOM 4433 O O . ILE D 1 140 ? -2.085 -54.169 -5.218 1.00 29.81 140 ILE D O 1
ATOM 4438 N N . PHE D 1 141 ? 0.055 -53.450 -4.956 1.00 29.16 141 PHE D N 1
ATOM 4439 C CA . PHE D 1 141 ? -0.018 -52.460 -6.023 1.00 29.14 141 PHE D CA 1
ATOM 4440 C C . PHE D 1 141 ? 1.080 -52.667 -7.022 1.00 30.77 141 PHE D C 1
ATOM 4441 O O . PHE D 1 141 ? 2.158 -53.147 -6.683 1.00 33.60 141 PHE D O 1
ATOM 4449 N N . LYS D 1 142 ? 0.799 -52.272 -8.249 1.00 36.84 142 LYS D N 1
ATOM 4450 C CA . LYS D 1 142 ? 1.719 -52.438 -9.377 1.00 43.95 142 LYS D CA 1
ATOM 4451 C C . LYS D 1 142 ? 1.420 -51.269 -10.314 1.00 48.33 142 LYS D C 1
ATOM 4452 O O . LYS D 1 142 ? 0.257 -50.921 -10.490 1.00 46.49 142 LYS D O 1
ATOM 4458 N N . PRO D 1 143 ? 2.439 -50.630 -10.906 1.00 48.98 143 PRO D N 1
ATOM 4459 C CA . PRO D 1 143 ? 2.150 -49.655 -11.994 1.00 49.62 143 PRO D CA 1
ATOM 4460 C C . PRO D 1 143 ? 1.591 -50.296 -13.283 1.00 50.18 143 PRO D C 1
ATOM 4461 O O . PRO D 1 143 ? 1.695 -51.507 -13.479 1.00 47.55 143 PRO D O 1
ATOM 4465 N N . THR D 1 144 ? 0.987 -49.477 -14.146 1.00 60.32 144 THR D N 1
ATOM 4466 C CA . THR D 1 144 ? 0.605 -49.888 -15.528 1.00 67.93 144 THR D CA 1
ATOM 4467 C C . THR D 1 144 ? 1.481 -49.158 -16.562 1.00 76.11 144 THR D C 1
ATOM 4468 O O . THR D 1 144 ? 2.092 -48.106 -16.276 1.00 80.35 144 THR D O 1
ATOM 4472 N N . ASP D 1 145 ? 1.514 -49.727 -17.772 1.00 84.92 145 ASP D N 1
ATOM 4473 C CA . ASP D 1 145 ? 2.159 -49.112 -18.953 1.00 86.27 145 ASP D CA 1
ATOM 4474 C C . ASP D 1 145 ? 1.235 -49.157 -20.180 1.00 88.78 145 ASP D C 1
ATOM 4475 O O . ASP D 1 145 ? 0.488 -48.209 -20.444 1.00 90.65 145 ASP D O 1
ATOM 4480 N N . GLY E 2 1 ? 10.100 -11.913 -44.220 1.00 57.58 1 GLY M N 1
ATOM 4481 C CA . GLY E 2 1 ? 9.194 -10.748 -44.558 1.00 46.59 1 GLY M CA 1
ATOM 4482 C C . GLY E 2 1 ? 9.957 -9.457 -44.335 1.00 44.67 1 GLY M C 1
ATOM 4483 O O . GLY E 2 1 ? 10.363 -8.808 -45.281 1.00 42.86 1 GLY M O 1
ATOM 4484 N N . ASN E 2 2 ? 10.192 -9.126 -43.065 1.00 36.42 2 ASN M N 1
ATOM 4485 C CA . ASN E 2 2 ? 11.069 -8.020 -42.702 1.00 34.23 2 ASN M CA 1
ATOM 4486 C C . ASN E 2 2 ? 12.293 -8.446 -41.855 1.00 32.05 2 ASN M C 1
ATOM 4487 O O . ASN E 2 2 ? 13.009 -7.593 -41.322 1.00 29.56 2 ASN M O 1
ATOM 4492 N N . LEU E 2 3 ? 12.536 -9.751 -41.732 1.00 32.83 3 LEU M N 1
ATOM 4493 C CA . LEU E 2 3 ? 13.680 -10.285 -41.008 1.00 33.33 3 LEU M CA 1
ATOM 4494 C C . LEU E 2 3 ? 14.666 -11.001 -41.933 1.00 31.94 3 LEU M C 1
ATOM 4495 O O . LEU E 2 3 ? 14.285 -11.861 -42.686 1.00 31.61 3 LEU M O 1
ATOM 4500 N N . SER E 2 4 ? 15.946 -10.687 -41.815 1.00 34.08 4 SER M N 1
ATOM 4501 C CA . SER E 2 4 ? 17.008 -11.472 -42.501 1.00 33.94 4 SER M CA 1
ATOM 4502 C C . SER E 2 4 ? 17.203 -12.905 -41.942 1.00 33.65 4 SER M C 1
ATOM 4503 O O . SER E 2 4 ? 16.846 -13.225 -40.753 1.00 32.59 4 SER M O 1
ATOM 4506 N N . ASP E 2 5 ? 17.830 -13.740 -42.771 1.00 31.36 5 ASP M N 1
ATOM 4507 C CA . ASP E 2 5 ? 18.099 -15.135 -42.375 1.00 33.14 5 ASP M CA 1
ATOM 4508 C C . ASP E 2 5 ? 18.878 -15.279 -41.080 1.00 31.98 5 ASP M C 1
ATOM 4509 O O . ASP E 2 5 ? 18.534 -16.140 -40.248 1.00 29.34 5 ASP M O 1
ATOM 4514 N N . ASP E 2 6 ? 19.897 -14.441 -40.886 1.00 30.69 6 ASP M N 1
ATOM 4515 C CA . ASP E 2 6 ? 20.685 -14.500 -39.637 1.00 33.95 6 ASP M CA 1
ATOM 4516 C C . ASP E 2 6 ? 19.854 -14.146 -38.404 1.00 33.75 6 ASP M C 1
ATOM 4517 O O . ASP E 2 6 ? 20.053 -14.719 -37.349 1.00 37.86 6 ASP M O 1
ATOM 4522 N N . GLU E 2 7 ? 18.941 -13.186 -38.541 1.00 37.78 7 GLU M N 1
ATOM 4523 C CA . GLU E 2 7 ? 18.052 -12.776 -37.424 1.00 36.31 7 GLU M CA 1
ATOM 4524 C C . GLU E 2 7 ? 17.058 -13.895 -37.068 1.00 32.65 7 GLU M C 1
ATOM 4525 O O . GLU E 2 7 ? 16.814 -14.194 -35.863 1.00 26.59 7 GLU M O 1
ATOM 4531 N N . LEU E 2 8 ? 16.503 -14.509 -38.113 1.00 29.45 8 LEU M N 1
ATOM 4532 C CA . LEU E 2 8 ? 15.602 -15.685 -37.959 1.00 31.34 8 LEU M CA 1
ATOM 4533 C C . LEU E 2 8 ? 16.316 -16.884 -37.356 1.00 35.02 8 LEU M C 1
ATOM 4534 O O . LEU E 2 8 ? 15.749 -17.537 -36.467 1.00 37.09 8 LEU M O 1
ATOM 4539 N N . GLU E 2 9 ? 17.564 -17.129 -37.779 1.00 38.81 9 GLU M N 1
ATOM 4540 C CA . GLU E 2 9 ? 18.395 -18.187 -37.171 1.00 42.12 9 GLU M CA 1
ATOM 4541 C C . GLU E 2 9 ? 18.591 -18.037 -35.653 1.00 38.60 9 GLU M C 1
ATOM 4542 O O . GLU E 2 9 ? 18.723 -19.028 -34.943 1.00 42.33 9 GLU M O 1
ATOM 4548 N N . GLY E 2 10 ? 18.538 -16.822 -35.126 1.00 36.48 10 GLY M N 1
ATOM 4549 C CA . GLY E 2 10 ? 18.680 -16.620 -33.664 1.00 36.25 10 GLY M CA 1
ATOM 4550 C C . GLY E 2 10 ? 17.416 -16.688 -32.834 1.00 40.82 10 GLY M C 1
ATOM 4551 O O . GLY E 2 10 ? 17.502 -16.550 -31.600 1.00 41.69 10 GLY M O 1
ATOM 4552 N N . VAL E 2 11 ? 16.270 -16.920 -33.489 1.00 38.22 11 VAL M N 1
ATOM 4553 C CA . VAL E 2 11 ? 14.999 -17.112 -32.819 1.00 36.37 11 VAL M CA 1
ATOM 4554 C C . VAL E 2 11 ? 14.735 -18.603 -32.581 1.00 36.29 11 VAL M C 1
ATOM 4555 O O . VAL E 2 11 ? 14.453 -19.345 -33.517 1.00 29.20 11 VAL M O 1
ATOM 4559 N N . ALA E 2 12 ? 14.753 -19.008 -31.304 1.00 33.85 12 ALA M N 1
ATOM 4560 C CA . ALA E 2 12 ? 14.868 -20.402 -30.929 1.00 34.36 12 ALA M CA 1
ATOM 4561 C C . ALA E 2 12 ? 13.840 -20.752 -29.891 1.00 36.31 12 ALA M C 1
ATOM 4562 O O . ALA E 2 12 ? 13.477 -19.912 -29.075 1.00 35.58 12 ALA M O 1
ATOM 4564 N N . GLY E 2 13 ? 13.377 -22.001 -29.909 1.00 37.03 13 GLY M N 1
ATOM 4565 C CA . GLY E 2 13 ? 12.410 -22.440 -28.935 1.00 36.30 13 GLY M CA 1
ATOM 4566 C C . GLY E 2 13 ? 12.295 -23.944 -28.829 1.00 34.45 13 GLY M C 1
ATOM 4567 O O . GLY E 2 13 ? 12.474 -24.618 -29.843 1.00 32.63 13 GLY M O 1
ATOM 4572 N N . GLY F 2 1 ? 11.690 -12.720 5.212 1.00 53.99 1 GLY N N 1
ATOM 4573 C CA . GLY F 2 1 ? 12.408 -11.464 5.502 1.00 42.58 1 GLY N CA 1
ATOM 4574 C C . GLY F 2 1 ? 11.537 -10.280 5.186 1.00 36.62 1 GLY N C 1
ATOM 4575 O O . GLY F 2 1 ? 11.076 -9.610 6.107 1.00 31.77 1 GLY N O 1
ATOM 4576 N N . ASN F 2 2 ? 11.314 -10.029 3.893 1.00 28.18 2 ASN N N 1
ATOM 4577 C CA . ASN F 2 2 ? 10.466 -8.917 3.480 1.00 29.24 2 ASN N CA 1
ATOM 4578 C C . ASN F 2 2 ? 9.243 -9.337 2.639 1.00 29.04 2 ASN N C 1
ATOM 4579 O O . ASN F 2 2 ? 8.539 -8.488 2.102 1.00 34.38 2 ASN N O 1
ATOM 4584 N N . LEU F 2 3 ? 8.969 -10.637 2.553 1.00 27.80 3 LEU N N 1
ATOM 4585 C CA . LEU F 2 3 ? 7.823 -11.168 1.859 1.00 28.69 3 LEU N CA 1
ATOM 4586 C C . LEU F 2 3 ? 6.828 -11.847 2.818 1.00 31.04 3 LEU N C 1
ATOM 4587 O O . LEU F 2 3 ? 7.213 -12.691 3.598 1.00 28.99 3 LEU N O 1
ATOM 4592 N N . SER F 2 4 ? 5.541 -11.533 2.687 1.00 29.31 4 SER N N 1
ATOM 4593 C CA . SER F 2 4 ? 4.492 -12.295 3.401 1.00 29.59 4 SER N CA 1
ATOM 4594 C C . SER F 2 4 ? 4.290 -13.744 2.868 1.00 31.37 4 SER N C 1
ATOM 4595 O O . SER F 2 4 ? 4.636 -14.100 1.709 1.00 33.52 4 SER N O 1
ATOM 4598 N N . ASP F 2 5 ? 3.655 -14.552 3.706 1.00 31.18 5 ASP N N 1
ATOM 4599 C CA . ASP F 2 5 ? 3.350 -15.947 3.375 1.00 32.57 5 ASP N CA 1
ATOM 4600 C C . ASP F 2 5 ? 2.593 -16.130 2.073 1.00 35.55 5 ASP N C 1
ATOM 4601 O O . ASP F 2 5 ? 2.941 -17.013 1.283 1.00 33.39 5 ASP N O 1
ATOM 4606 N N . ASP F 2 6 ? 1.583 -15.297 1.836 1.00 34.20 6 ASP N N 1
ATOM 4607 C CA . ASP F 2 6 ? 0.809 -15.397 0.582 1.00 34.72 6 ASP N CA 1
ATOM 4608 C C . ASP F 2 6 ? 1.644 -15.085 -0.643 1.00 31.25 6 ASP N C 1
ATOM 4609 O O . ASP F 2 6 ? 1.455 -15.695 -1.686 1.00 30.42 6 ASP N O 1
ATOM 4614 N N . GLU F 2 7 ? 2.556 -14.118 -0.528 1.00 31.67 7 GLU N N 1
ATOM 4615 C CA . GLU F 2 7 ? 3.459 -13.744 -1.643 1.00 29.68 7 GLU N CA 1
ATOM 4616 C C . GLU F 2 7 ? 4.453 -14.887 -1.956 1.00 29.64 7 GLU N C 1
ATOM 4617 O O . GLU F 2 7 ? 4.715 -15.216 -3.143 1.00 26.00 7 GLU N O 1
ATOM 4623 N N . LEU F 2 8 ? 4.996 -15.475 -0.886 1.00 26.11 8 LEU N N 1
ATOM 4624 C CA . LEU F 2 8 ? 5.887 -16.662 -0.992 1.00 26.93 8 LEU N CA 1
ATOM 4625 C C . LEU F 2 8 ? 5.183 -17.871 -1.556 1.00 28.66 8 LEU N C 1
ATOM 4626 O O . LEU F 2 8 ? 5.743 -18.556 -2.400 1.00 32.73 8 LEU N O 1
ATOM 4631 N N . GLU F 2 9 ? 3.932 -18.102 -1.145 1.00 32.33 9 GLU N N 1
ATOM 4632 C CA . GLU F 2 9 ? 3.101 -19.188 -1.709 1.00 36.44 9 GLU N CA 1
ATOM 4633 C C . GLU F 2 9 ? 2.923 -19.075 -3.249 1.00 35.56 9 GLU N C 1
ATOM 4634 O O . GLU F 2 9 ? 2.800 -20.093 -3.922 1.00 35.77 9 GLU N O 1
ATOM 4640 N N . GLY F 2 10 ? 2.986 -17.874 -3.816 1.00 31.52 10 GLY N N 1
ATOM 4641 C CA . GLY F 2 10 ? 2.857 -17.729 -5.276 1.00 33.33 10 GLY N CA 1
ATOM 4642 C C . GLY F 2 10 ? 4.130 -17.797 -6.087 1.00 33.62 10 GLY N C 1
ATOM 4643 O O . GLY F 2 10 ? 4.103 -17.636 -7.306 1.00 35.81 10 GLY N O 1
ATOM 4644 N N . VAL F 2 11 ? 5.262 -18.019 -5.416 1.00 34.88 11 VAL N N 1
ATOM 4645 C CA . VAL F 2 11 ? 6.547 -18.285 -6.058 1.00 30.90 11 VAL N CA 1
ATOM 4646 C C . VAL F 2 11 ? 6.755 -19.792 -6.216 1.00 31.21 11 VAL N C 1
ATOM 4647 O O . VAL F 2 11 ? 7.010 -20.480 -5.231 1.00 28.37 11 VAL N O 1
ATOM 4651 N N . ALA F 2 12 ? 6.737 -20.279 -7.455 1.00 29.22 12 ALA N N 1
ATOM 4652 C CA . ALA F 2 12 ? 6.689 -21.703 -7.733 1.00 32.57 12 ALA N CA 1
ATOM 4653 C C . ALA F 2 12 ? 7.731 -22.086 -8.749 1.00 33.97 12 ALA N C 1
ATOM 4654 O O . ALA F 2 12 ? 8.044 -21.297 -9.627 1.00 34.81 12 ALA N O 1
ATOM 4656 N N . GLY F 2 13 ? 8.219 -23.320 -8.677 1.00 31.86 13 GLY N N 1
ATOM 4657 C CA . GLY F 2 13 ? 9.427 -23.674 -9.397 1.00 30.93 13 GLY N CA 1
ATOM 4658 C C . GLY F 2 13 ? 9.586 -25.163 -9.602 1.00 29.69 13 GLY N C 1
ATOM 4659 O O . GLY F 2 13 ? 9.202 -25.916 -8.713 1.00 33.96 13 GLY N O 1
ATOM 4664 N N . GLY G 2 1 ? 28.420 -59.121 -31.613 1.00 41.59 1 GLY O N 1
ATOM 4665 C CA . GLY G 2 1 ? 28.097 -60.485 -31.260 1.00 38.73 1 GLY O CA 1
ATOM 4666 C C . GLY G 2 1 ? 29.125 -61.448 -31.748 1.00 36.97 1 GLY O C 1
ATOM 4667 O O . GLY G 2 1 ? 29.729 -62.079 -30.908 1.00 43.24 1 GLY O O 1
ATOM 4668 N N . ASN G 2 2 ? 29.251 -61.635 -33.075 1.00 35.69 2 ASN O N 1
ATOM 4669 C CA . ASN G 2 2 ? 30.087 -62.708 -33.599 1.00 33.92 2 ASN O CA 1
ATOM 4670 C C . ASN G 2 2 ? 31.254 -62.237 -34.495 1.00 31.95 2 ASN O C 1
ATOM 4671 O O . ASN G 2 2 ? 31.933 -63.082 -35.078 1.00 29.52 2 ASN O O 1
ATOM 4676 N N . LEU G 2 3 ? 31.488 -60.915 -34.558 1.00 29.11 3 LEU O N 1
ATOM 4677 C CA . LEU G 2 3 ? 32.629 -60.380 -35.284 1.00 31.91 3 LEU O CA 1
ATOM 4678 C C . LEU G 2 3 ? 33.625 -59.682 -34.358 1.00 30.11 3 LEU O C 1
ATOM 4679 O O . LEU G 2 3 ? 33.253 -58.839 -33.601 1.00 28.01 3 LEU O O 1
ATOM 4684 N N . SER G 2 4 ? 34.904 -59.997 -34.479 1.00 34.38 4 SER O N 1
ATOM 4685 C CA . SER G 2 4 ? 35.969 -59.206 -33.798 1.00 37.64 4 SER O CA 1
ATOM 4686 C C . SER G 2 4 ? 36.157 -57.781 -34.366 1.00 37.53 4 SER O C 1
ATOM 4687 O O . SER G 2 4 ? 35.799 -57.443 -35.529 1.00 36.66 4 SER O O 1
ATOM 4690 N N . ASP G 2 5 ? 36.789 -56.950 -33.540 1.00 36.45 5 ASP O N 1
ATOM 4691 C CA . ASP G 2 5 ? 37.059 -55.546 -33.905 1.00 32.98 5 ASP O CA 1
ATOM 4692 C C . ASP G 2 5 ? 37.854 -55.401 -35.191 1.00 33.35 5 ASP O C 1
ATOM 4693 O O . ASP G 2 5 ? 37.529 -54.527 -36.007 1.00 31.31 5 ASP O O 1
ATOM 4698 N N . ASP G 2 6 ? 38.860 -56.246 -35.406 1.00 31.10 6 ASP O N 1
ATOM 4699 C CA . ASP G 2 6 ? 39.651 -56.179 -36.646 1.00 33.39 6 ASP O CA 1
ATOM 4700 C C . ASP G 2 6 ? 38.827 -56.512 -37.874 1.00 32.61 6 ASP O C 1
ATOM 4701 O O . ASP G 2 6 ? 39.032 -55.934 -38.933 1.00 33.01 6 ASP O O 1
ATOM 4706 N N . GLU G 2 7 ? 37.906 -57.470 -37.743 1.00 38.30 7 GLU O N 1
ATOM 4707 C CA . GLU G 2 7 ? 37.015 -57.869 -38.857 1.00 34.42 7 GLU O CA 1
ATOM 4708 C C . GLU G 2 7 ? 36.029 -56.731 -39.199 1.00 30.78 7 GLU O C 1
ATOM 4709 O O . GLU G 2 7 ? 35.760 -56.442 -40.376 1.00 26.56 7 GLU O O 1
ATOM 4715 N N . LEU G 2 8 ? 35.490 -56.119 -38.159 1.00 27.59 8 LEU O N 1
ATOM 4716 C CA . LEU G 2 8 ? 34.606 -54.922 -38.289 1.00 30.26 8 LEU O CA 1
ATOM 4717 C C . LEU G 2 8 ? 35.316 -53.729 -38.869 1.00 31.47 8 LEU O C 1
ATOM 4718 O O . LEU G 2 8 ? 34.750 -53.063 -39.726 1.00 36.74 8 LEU O O 1
ATOM 4723 N N . GLU G 2 9 ? 36.573 -53.498 -38.473 1.00 33.43 9 GLU O N 1
ATOM 4724 C CA . GLU G 2 9 ? 37.423 -52.453 -39.099 1.00 36.83 9 GLU O CA 1
ATOM 4725 C C . GLU G 2 9 ? 37.555 -52.619 -40.637 1.00 34.43 9 GLU O C 1
ATOM 4726 O O . GLU G 2 9 ? 37.688 -51.631 -41.342 1.00 36.75 9 GLU O O 1
ATOM 4732 N N . GLY G 2 10 ? 37.480 -53.834 -41.156 1.00 33.17 10 GLY O N 1
ATOM 4733 C CA . GLY G 2 10 ? 37.572 -54.033 -42.629 1.00 33.11 10 GLY O CA 1
ATOM 4734 C C . GLY G 2 10 ? 36.278 -53.963 -43.412 1.00 34.53 10 GLY O C 1
ATOM 4735 O O . GLY G 2 10 ? 36.288 -54.161 -44.614 1.00 34.88 10 GLY O O 1
ATOM 4736 N N . VAL G 2 11 ? 35.161 -53.703 -42.723 1.00 36.42 11 VAL O N 1
ATOM 4737 C CA . VAL G 2 11 ? 33.863 -53.459 -43.350 1.00 34.07 11 VAL O CA 1
ATOM 4738 C C . VAL G 2 11 ? 33.649 -51.962 -43.554 1.00 35.27 11 VAL O C 1
ATOM 4739 O O . VAL G 2 11 ? 33.403 -51.233 -42.584 1.00 31.08 11 VAL O O 1
ATOM 4743 N N . ALA G 2 12 ? 33.659 -51.517 -44.810 1.00 31.52 12 ALA O N 1
ATOM 4744 C CA . ALA G 2 12 ? 33.735 -50.104 -45.134 1.00 33.52 12 ALA O CA 1
ATOM 4745 C C . ALA G 2 12 ? 32.690 -49.738 -46.154 1.00 32.04 12 ALA O C 1
ATOM 4746 O O . ALA G 2 12 ? 32.336 -50.544 -46.994 1.00 31.45 12 ALA O O 1
ATOM 4748 N N . GLY G 2 13 ? 32.239 -48.490 -46.113 1.00 33.18 13 GLY O N 1
ATOM 4749 C CA . GLY G 2 13 ? 31.180 -48.052 -47.006 1.00 31.90 13 GLY O CA 1
ATOM 4750 C C . GLY G 2 13 ? 31.102 -46.550 -47.110 1.00 30.45 13 GLY O C 1
ATOM 4751 O O . GLY G 2 13 ? 31.316 -45.875 -46.093 1.00 29.51 13 GLY O O 1
ATOM 4756 N N . GLY H 2 1 ? -7.773 -59.706 -5.145 1.00 49.67 1 GLY P N 1
ATOM 4757 C CA . GLY H 2 1 ? -6.821 -60.831 -5.492 1.00 40.16 1 GLY P CA 1
ATOM 4758 C C . GLY H 2 1 ? -7.482 -62.156 -5.211 1.00 38.09 1 GLY P C 1
ATOM 4759 O O . GLY H 2 1 ? -7.916 -62.838 -6.131 1.00 35.83 1 GLY P O 1
ATOM 4760 N N . ASN H 2 2 ? -7.657 -62.469 -3.917 1.00 33.47 2 ASN P N 1
ATOM 4761 C CA . ASN H 2 2 ? -8.489 -63.624 -3.525 1.00 30.99 2 ASN P CA 1
ATOM 4762 C C . ASN H 2 2 ? -9.725 -63.243 -2.672 1.00 29.73 2 ASN P C 1
ATOM 4763 O O . ASN H 2 2 ? -10.398 -64.096 -2.122 1.00 30.40 2 ASN P O 1
ATOM 4768 N N . LEU H 2 3 ? -10.029 -61.951 -2.593 1.00 29.08 3 LEU P N 1
ATOM 4769 C CA . LEU H 2 3 ? -11.178 -61.422 -1.889 1.00 30.13 3 LEU P CA 1
ATOM 4770 C C . LEU H 2 3 ? -12.168 -60.751 -2.843 1.00 30.51 3 LEU P C 1
ATOM 4771 O O . LEU H 2 3 ? -11.783 -59.902 -3.638 1.00 29.44 3 LEU P O 1
ATOM 4776 N N . SER H 2 4 ? -13.454 -61.046 -2.692 1.00 29.19 4 SER P N 1
ATOM 4777 C CA . SER H 2 4 ? -14.508 -60.271 -3.382 1.00 30.19 4 SER P CA 1
ATOM 4778 C C . SER H 2 4 ? -14.687 -58.825 -2.895 1.00 31.84 4 SER P C 1
ATOM 4779 O O . SER H 2 4 ? -14.327 -58.451 -1.759 1.00 32.96 4 SER P O 1
ATOM 4782 N N . ASP H 2 5 ? -15.325 -58.024 -3.738 1.00 32.35 5 ASP P N 1
ATOM 4783 C CA . ASP H 2 5 ? -15.594 -56.611 -3.433 1.00 34.27 5 ASP P CA 1
ATOM 4784 C C . ASP H 2 5 ? -16.353 -56.406 -2.130 1.00 36.47 5 ASP P C 1
ATOM 4785 O O . ASP H 2 5 ? -15.997 -55.509 -1.352 1.00 31.90 5 ASP P O 1
ATOM 4790 N N . ASP H 2 6 ? -17.368 -57.232 -1.874 1.00 34.03 6 ASP P N 1
ATOM 4791 C CA . ASP H 2 6 ? -18.139 -57.100 -0.622 1.00 34.91 6 ASP P CA 1
ATOM 4792 C C . ASP H 2 6 ? -17.286 -57.407 0.607 1.00 32.39 6 ASP P C 1
ATOM 4793 O O . ASP H 2 6 ? -17.463 -56.800 1.643 1.00 33.91 6 ASP P O 1
ATOM 4798 N N . GLU H 2 7 ? -16.378 -58.386 0.495 1.00 34.13 7 GLU P N 1
ATOM 4799 C CA . GLU H 2 7 ? -15.469 -58.748 1.602 1.00 29.88 7 GLU P CA 1
ATOM 4800 C C . GLU H 2 7 ? -14.455 -57.609 1.890 1.00 27.00 7 GLU P C 1
ATOM 4801 O O . GLU H 2 7 ? -14.165 -57.269 3.054 1.00 22.86 7 GLU P O 1
ATOM 4807 N N . LEU H 2 8 ? -13.934 -57.039 0.824 1.00 24.17 8 LEU P N 1
ATOM 4808 C CA . LEU H 2 8 ? -13.022 -55.861 0.892 1.00 28.48 8 LEU P CA 1
ATOM 4809 C C . LEU H 2 8 ? -13.719 -54.623 1.450 1.00 31.94 8 LEU P C 1
ATOM 4810 O O . LEU H 2 8 ? -13.136 -53.938 2.304 1.00 31.70 8 LEU P O 1
ATOM 4815 N N . GLU H 2 9 ? -14.982 -54.400 1.052 1.00 32.05 9 GLU P N 1
ATOM 4816 C CA . GLU H 2 9 ? -15.806 -53.327 1.638 1.00 34.65 9 GLU P CA 1
ATOM 4817 C C . GLU H 2 9 ? -15.967 -53.432 3.169 1.00 31.79 9 GLU P C 1
ATOM 4818 O O . GLU H 2 9 ? -16.101 -52.423 3.846 1.00 34.21 9 GLU P O 1
ATOM 4824 N N . GLY H 2 10 ? -15.888 -54.618 3.734 1.00 28.02 10 GLY P N 1
ATOM 4825 C CA . GLY H 2 10 ? -16.003 -54.767 5.211 1.00 28.38 10 GLY P CA 1
ATOM 4826 C C . GLY H 2 10 ? -14.730 -54.691 6.000 1.00 28.44 10 GLY P C 1
ATOM 4827 O O . GLY H 2 10 ? -14.751 -54.869 7.226 1.00 30.63 10 GLY P O 1
ATOM 4828 N N . VAL H 2 11 ? -13.595 -54.468 5.313 1.00 28.79 11 VAL P N 1
ATOM 4829 C CA . VAL H 2 11 ?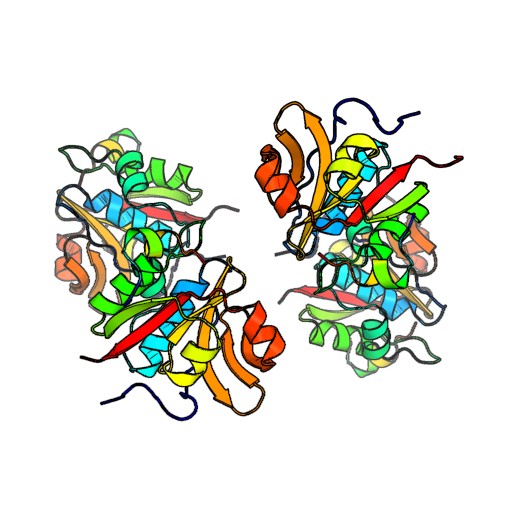 -12.310 -54.222 5.956 1.00 27.77 11 VAL P CA 1
ATOM 4830 C C . VAL H 2 11 ? -12.090 -52.720 6.125 1.00 27.37 11 VAL P C 1
ATOM 4831 O O . VAL H 2 11 ? -11.834 -52.018 5.132 1.00 27.51 11 VAL P O 1
ATOM 4835 N N . ALA 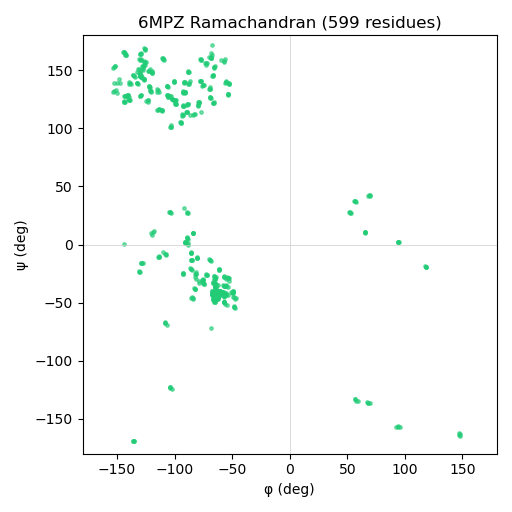H 2 12 ? -12.102 -52.245 7.372 1.00 27.43 12 ALA P N 1
ATOM 4836 C CA . ALA H 2 12 ? -12.146 -50.823 7.653 1.00 30.35 12 ALA P CA 1
ATOM 4837 C C . ALA H 2 12 ? -11.089 -50.438 8.648 1.00 29.88 12 ALA P C 1
ATOM 4838 O O . ALA H 2 12 ? -10.771 -51.223 9.539 1.00 30.16 12 ALA P O 1
ATOM 4840 N N . GLY H 2 13 ? -10.571 -49.218 8.513 1.00 27.95 13 GLY P N 1
ATOM 4841 C CA . GLY H 2 13 ? -9.513 -48.773 9.367 1.00 28.30 13 GLY P CA 1
ATOM 4842 C C . GLY H 2 13 ? -9.434 -47.259 9.472 1.00 29.61 13 GLY P C 1
ATOM 4843 O O . GLY H 2 13 ? -9.671 -46.592 8.462 1.00 25.13 13 GLY P O 1
#

Radius of gyration: 29.09 Å; Cα contacts (8 Å, |Δi|>4): 1438; chains: 8; bounding box: 58×62×74 Å